Protein AF-0000000066260409 (afdb_homodimer)

Organism: Mycoplasmopsis pulmonis (strain UAB CTIP) (NCBI:txid272635)

InterPro domains:
  IPR008255 Pyridine nucleotide-disulphide oxidoreductase, class-II, active site [PS00573] (138-158)
  IPR023753 FAD/NAD(P)-binding domain [PF07992] (7-294)
  IPR036188 FAD/NAD(P)-binding domain superfamily [G3DSA:3.50.50.60] (8-298)
  IPR036188 FAD/NAD(P)-binding domain superfamily [G3DSA:3.50.50.60] (120-240)
  IPR036188 FAD/NAD(P)-binding domain superfamily [SSF51905] (2-305)
  IPR050097 Ferredoxin--NADP reductase type 2 [PTHR48105] (4-296)

Structure (mmCIF, N/CA/C/O backbone):
data_AF-0000000066260409-model_v1
#
loop_
_entity.id
_entity.type
_entity.pdbx_description
1 polymer 'Thioredoxin reductase'
#
loop_
_atom_site.group_PDB
_atom_site.id
_atom_site.type_symbol
_atom_site.label_atom_id
_atom_site.label_alt_id
_atom_site.label_comp_id
_atom_site.label_asym_id
_atom_site.label_entity_id
_atom_site.label_seq_id
_atom_site.pdbx_PDB_ins_code
_atom_site.Cartn_x
_atom_site.Cartn_y
_atom_site.Cartn_z
_atom_site.occupancy
_atom_site.B_iso_or_equiv
_atom_site.auth_seq_id
_atom_site.auth_comp_id
_atom_site.auth_asym_id
_atom_site.auth_atom_id
_atom_site.pdbx_PDB_model_num
ATOM 1 N N . MET A 1 1 ? -41.344 -2.498 13.328 1 28.17 1 MET A N 1
ATOM 2 C CA . MET A 1 1 ? -40.156 -2.219 14.133 1 28.17 1 MET A CA 1
ATOM 3 C C . MET A 1 1 ? -38.906 -2.264 13.273 1 28.17 1 MET A C 1
ATOM 5 O O . MET A 1 1 ? -38.625 -3.283 12.648 1 28.17 1 MET A O 1
ATOM 9 N N . SER A 1 2 ? -38.5 -1.312 12.578 1 40.25 2 SER A N 1
ATOM 10 C CA . SER A 1 2 ? -37.5 -1.262 11.492 1 40.25 2 SER A CA 1
ATOM 11 C C . SER A 1 2 ? -36.25 -2.049 11.852 1 40.25 2 SER A C 1
ATOM 13 O O . SER A 1 2 ? -35.625 -1.799 12.883 1 40.25 2 SER A O 1
ATOM 15 N N . GLN A 1 3 ? -36.156 -3.252 11.758 1 50.66 3 GLN A N 1
ATOM 16 C CA . GLN A 1 3 ? -35.188 -4.27 12.148 1 50.66 3 GLN A CA 1
ATOM 17 C C . GLN A 1 3 ? -33.75 -3.777 11.945 1 50.66 3 GLN A C 1
ATOM 19 O O . GLN A 1 3 ? -33.375 -3.35 10.844 1 50.66 3 GLN A O 1
ATOM 24 N N . ASN A 1 4 ? -33 -3.285 13.039 1 70 4 ASN A N 1
ATOM 25 C CA . ASN A 1 4 ? -31.703 -2.621 13.055 1 70 4 ASN A CA 1
ATOM 26 C C . ASN A 1 4 ? -30.625 -3.486 12.414 1 70 4 ASN A C 1
ATOM 28 O O . ASN A 1 4 ? -30.344 -4.594 12.875 1 70 4 ASN A O 1
ATOM 32 N N . LYS A 1 5 ? -30.219 -3.303 11.18 1 90.44 5 LYS A N 1
ATOM 33 C CA . LYS A 1 5 ? -29.203 -4.008 10.398 1 90.44 5 LYS A CA 1
ATOM 34 C C . LYS A 1 5 ? -27.891 -4.098 11.156 1 90.44 5 LYS A C 1
ATOM 36 O O . LYS A 1 5 ? -27.438 -3.113 11.742 1 90.44 5 LYS A O 1
ATOM 41 N N . ILE A 1 6 ? -27.5 -5.379 11.391 1 97.44 6 ILE A N 1
ATOM 42 C CA . ILE A 1 6 ? -26.172 -5.602 11.945 1 97.44 6 ILE A CA 1
ATOM 43 C C . ILE A 1 6 ? -25.188 -5.859 10.82 1 97.44 6 ILE A C 1
ATOM 45 O O . ILE A 1 6 ? -25.297 -6.852 10.094 1 97.44 6 ILE A O 1
ATOM 49 N N . TYR A 1 7 ? -24.266 -5.004 10.648 1 98.5 7 TYR A N 1
ATOM 50 C CA . TYR A 1 7 ? -23.234 -5.16 9.625 1 98.5 7 TYR A CA 1
ATOM 51 C C . TYR A 1 7 ? -22.203 -6.207 10.047 1 98.5 7 TYR A C 1
ATOM 53 O O . TYR A 1 7 ? -22.047 -6.496 11.234 1 98.5 7 TYR A O 1
ATOM 61 N N . ASP A 1 8 ? -21.562 -6.793 9.031 1 98.44 8 ASP A N 1
ATOM 62 C CA . ASP A 1 8 ? -20.406 -7.617 9.359 1 98.44 8 ASP A CA 1
ATOM 63 C C . ASP A 1 8 ? -19.25 -6.758 9.883 1 98.44 8 ASP A C 1
ATOM 65 O O . ASP A 1 8 ? -18.609 -7.109 10.867 1 98.44 8 ASP A O 1
ATOM 69 N N . VAL A 1 9 ? -19.016 -5.605 9.219 1 98.81 9 VAL A N 1
ATOM 70 C CA . VAL A 1 9 ? -17.906 -4.734 9.562 1 98.81 9 VAL A CA 1
ATOM 71 C C . VAL A 1 9 ? -18.344 -3.273 9.492 1 98.81 9 VAL A C 1
ATOM 73 O O . VAL A 1 9 ? -19 -2.859 8.539 1 98.81 9 VAL A O 1
ATOM 76 N N . ALA A 1 10 ? -18.047 -2.51 10.469 1 98.94 10 ALA A N 1
ATOM 77 C CA . ALA A 1 10 ? -18.156 -1.053 10.445 1 98.94 10 ALA A CA 1
ATOM 78 C C . ALA A 1 10 ? -16.797 -0.394 10.562 1 98.94 10 ALA A C 1
ATOM 80 O O . ALA A 1 10 ? -16 -0.741 11.445 1 98.94 10 ALA A O 1
ATOM 81 N N . ILE A 1 11 ? -16.516 0.515 9.695 1 98.94 11 ILE A N 1
ATOM 82 C CA . ILE A 1 11 ? -15.227 1.212 9.664 1 98.94 11 ILE A CA 1
ATOM 83 C C . ILE A 1 11 ? -15.422 2.674 10.055 1 98.94 11 ILE A C 1
ATOM 85 O O . ILE A 1 11 ? -16.297 3.359 9.508 1 98.94 11 ILE A O 1
ATOM 89 N N . ILE A 1 12 ? -14.656 3.166 11.016 1 98.94 12 ILE A N 1
ATOM 90 C CA . ILE A 1 12 ? -14.711 4.566 11.422 1 98.94 12 ILE A CA 1
ATOM 91 C C . ILE A 1 12 ? -13.617 5.355 10.703 1 98.94 12 ILE A C 1
ATOM 93 O O . ILE A 1 12 ? -12.445 5.281 11.078 1 98.94 12 ILE A O 1
ATOM 97 N N . GLY A 1 13 ? -14.008 6.145 9.719 1 98.62 13 GLY A N 1
ATOM 98 C CA . GLY A 1 13 ? -13.086 6.891 8.875 1 98.62 13 GLY A CA 1
ATOM 99 C C . GLY A 1 13 ? -13.242 6.582 7.398 1 98.62 13 GLY A C 1
ATOM 100 O O . GLY A 1 13 ? -13.797 5.543 7.031 1 98.62 13 GLY A O 1
ATOM 101 N N . ALA A 1 14 ? -12.727 7.469 6.582 1 98.56 14 ALA A N 1
ATOM 102 C CA . ALA A 1 14 ? -12.758 7.297 5.133 1 98.56 14 ALA A CA 1
ATOM 103 C C . ALA A 1 14 ? -11.445 7.75 4.496 1 98.56 14 ALA A C 1
ATOM 105 O O . ALA A 1 14 ? -11.445 8.328 3.408 1 98.56 14 ALA A O 1
ATOM 106 N N . GLY A 1 15 ? -10.344 7.605 5.227 1 98.56 15 GLY A N 1
ATOM 107 C CA . GLY A 1 15 ? -9.023 7.828 4.668 1 98.56 15 GLY A CA 1
ATOM 108 C C . GLY A 1 15 ? -8.516 6.648 3.857 1 98.56 15 GLY A C 1
ATOM 109 O O . GLY A 1 15 ? -9.258 5.703 3.594 1 98.56 15 GLY A O 1
ATOM 110 N N . PRO A 1 16 ? -7.266 6.672 3.445 1 98.69 16 PRO A N 1
ATOM 111 C CA . PRO A 1 16 ? -6.711 5.621 2.59 1 98.69 16 PRO A CA 1
ATOM 112 C C . PRO A 1 16 ? -6.836 4.23 3.209 1 98.69 16 PRO A C 1
ATOM 114 O O . PRO A 1 16 ? -7.234 3.281 2.529 1 98.69 16 PRO A O 1
ATOM 117 N N . GLY A 1 17 ? -6.469 4.07 4.469 1 98.81 17 GLY A N 1
ATOM 118 C CA . GLY A 1 17 ? -6.594 2.785 5.137 1 98.81 17 GLY A CA 1
ATOM 119 C C . GLY A 1 17 ? -8.023 2.281 5.199 1 98.81 17 GLY A C 1
ATOM 120 O O . GLY A 1 17 ? -8.289 1.119 4.883 1 98.81 17 GLY A O 1
ATOM 121 N N . ALA A 1 18 ? -8.961 3.158 5.531 1 98.88 18 ALA A N 1
ATOM 122 C CA . ALA A 1 18 ? -10.375 2.824 5.66 1 98.88 18 ALA A CA 1
ATOM 123 C C . ALA A 1 18 ? -10.961 2.373 4.324 1 98.88 18 ALA A C 1
ATOM 125 O O . ALA A 1 18 ? -11.625 1.338 4.25 1 98.88 18 ALA A O 1
ATOM 126 N N . LEU A 1 19 ? -10.703 3.17 3.34 1 98.88 19 LEU A N 1
ATOM 127 C CA . LEU A 1 19 ? -11.273 2.883 2.027 1 98.88 19 LEU A CA 1
ATOM 128 C C . LEU A 1 19 ? -10.703 1.59 1.457 1 98.88 19 LEU A C 1
ATOM 130 O O . LEU A 1 19 ? -11.406 0.841 0.775 1 98.88 19 LEU A O 1
ATOM 134 N N . THR A 1 20 ? -9.438 1.302 1.775 1 98.81 20 THR A N 1
ATOM 135 C CA . THR A 1 20 ? -8.828 0.039 1.364 1 98.81 20 THR A CA 1
ATOM 136 C C . THR A 1 20 ? -9.469 -1.133 2.105 1 98.81 20 THR A C 1
ATOM 138 O O . THR A 1 20 ? -9.789 -2.158 1.499 1 98.81 20 THR A O 1
ATOM 141 N N . ALA A 1 21 ? -9.656 -0.951 3.42 1 98.81 21 ALA A N 1
ATOM 142 C CA . ALA A 1 21 ? -10.336 -1.994 4.176 1 98.81 21 ALA A CA 1
ATOM 143 C C . ALA A 1 21 ? -11.734 -2.254 3.611 1 98.81 21 ALA A C 1
ATOM 145 O O . ALA A 1 21 ? -12.164 -3.404 3.508 1 98.81 21 ALA A O 1
ATOM 146 N N . ALA A 1 22 ? -12.43 -1.189 3.197 1 98.75 22 ALA A N 1
ATOM 147 C CA . ALA A 1 22 ? -13.766 -1.307 2.613 1 98.75 22 ALA A CA 1
ATOM 148 C C . ALA A 1 22 ? -13.727 -2.104 1.313 1 98.75 22 ALA A C 1
ATOM 150 O O . ALA A 1 22 ? -14.602 -2.936 1.062 1 98.75 22 ALA A O 1
ATOM 151 N N . ILE A 1 23 ? -12.719 -1.857 0.521 1 97.44 23 ILE A N 1
ATOM 152 C CA . ILE A 1 23 ? -12.547 -2.592 -0.728 1 97.44 23 ILE A CA 1
ATOM 153 C C . ILE A 1 23 ? -12.383 -4.082 -0.432 1 97.44 23 ILE A C 1
ATOM 155 O O . ILE A 1 23 ? -13.109 -4.91 -0.988 1 97.44 23 ILE A O 1
ATOM 159 N N . TYR A 1 24 ? -11.508 -4.445 0.509 1 96.44 24 TYR A N 1
ATOM 160 C CA . TYR A 1 24 ? -11.18 -5.84 0.764 1 96.44 24 TYR A CA 1
ATOM 161 C C . TYR A 1 24 ? -12.336 -6.566 1.437 1 96.44 24 TYR A C 1
ATOM 163 O O . TYR A 1 24 ? -12.656 -7.703 1.08 1 96.44 24 TYR A O 1
ATOM 171 N N . THR A 1 25 ? -13.008 -5.938 2.391 1 97 25 THR A N 1
ATOM 172 C CA . THR A 1 25 ? -14.117 -6.582 3.084 1 97 25 THR A CA 1
ATOM 173 C C . THR A 1 25 ? -15.305 -6.781 2.141 1 97 25 THR A C 1
ATOM 175 O O . THR A 1 25 ? -15.93 -7.844 2.139 1 97 25 THR A O 1
ATOM 178 N N . SER A 1 26 ? -15.594 -5.777 1.316 1 95.12 26 SER A N 1
ATOM 179 C CA . SER A 1 26 ? -16.719 -5.895 0.402 1 95.12 26 SER A CA 1
ATOM 180 C C . SER A 1 26 ? -16.453 -6.922 -0.69 1 95.12 26 SER A C 1
ATOM 182 O O . SER A 1 26 ? -17.328 -7.715 -1.043 1 95.12 26 SER A O 1
ATOM 184 N N . ARG A 1 27 ? -15.219 -6.957 -1.18 1 90.25 27 ARG A N 1
ATOM 185 C CA . ARG A 1 27 ? -14.836 -7.98 -2.146 1 90.25 27 ARG A CA 1
ATOM 186 C C . ARG A 1 27 ? -14.953 -9.375 -1.541 1 90.25 27 ARG A C 1
ATOM 188 O O . ARG A 1 27 ? -15.188 -10.352 -2.256 1 90.25 27 ARG A O 1
ATOM 195 N N . GLY A 1 28 ? -14.773 -9.438 -0.205 1 90.38 28 GLY A N 1
ATOM 196 C CA . GLY A 1 28 ? -14.898 -10.68 0.529 1 90.38 28 GLY A CA 1
ATOM 197 C C . GLY A 1 28 ? -16.328 -11.016 0.894 1 90.38 28 GLY A C 1
ATOM 198 O O . GLY A 1 28 ? -16.578 -11.898 1.716 1 90.38 28 GLY A O 1
ATOM 199 N N . ASN A 1 29 ? -17.312 -10.195 0.456 1 90.62 29 ASN A N 1
ATOM 200 C CA . ASN A 1 29 ? -18.75 -10.406 0.602 1 90.62 29 ASN A CA 1
ATOM 201 C C . ASN A 1 29 ? -19.219 -10.109 2.023 1 90.62 29 ASN A C 1
ATOM 203 O O . ASN A 1 29 ? -20.156 -10.727 2.514 1 90.62 29 ASN A O 1
ATOM 207 N N . LEU A 1 30 ? -18.516 -9.305 2.666 1 95.19 30 LEU A N 1
ATOM 208 C CA . LEU A 1 30 ? -18.953 -8.844 3.979 1 95.19 30 LEU A CA 1
ATOM 209 C C . LEU A 1 30 ? -19.797 -7.582 3.855 1 95.19 30 LEU A C 1
ATOM 211 O O . LEU A 1 30 ? -19.484 -6.695 3.062 1 95.19 30 LEU A O 1
ATOM 215 N N . ASP A 1 31 ? -20.891 -7.574 4.512 1 97.38 31 ASP A N 1
ATOM 216 C CA . ASP A 1 31 ? -21.672 -6.344 4.625 1 97.38 31 ASP A CA 1
ATOM 217 C C . ASP A 1 31 ? -20.906 -5.273 5.391 1 97.38 31 ASP A C 1
ATOM 219 O O . ASP A 1 31 ? -20.781 -5.336 6.613 1 97.38 31 ASP A O 1
ATOM 223 N N . THR A 1 32 ? -20.422 -4.258 4.652 1 98.56 32 THR A N 1
ATOM 224 C CA . THR A 1 32 ? -19.484 -3.295 5.219 1 98.56 32 THR A CA 1
ATOM 225 C C . THR A 1 32 ? -20.047 -1.878 5.125 1 98.56 32 THR A C 1
ATOM 227 O O . THR A 1 32 ? -20.578 -1.486 4.09 1 98.56 32 THR A O 1
ATOM 230 N N . VAL A 1 33 ? -19.938 -1.116 6.207 1 98.81 33 VAL A N 1
ATOM 231 C CA . VAL A 1 33 ? -20.25 0.308 6.223 1 98.81 33 VAL A CA 1
ATOM 232 C C . VAL A 1 33 ? -19.047 1.104 6.711 1 98.81 33 VAL A C 1
ATOM 234 O O . VAL A 1 33 ? -18.344 0.677 7.633 1 98.81 33 VAL A O 1
ATOM 237 N N . PHE A 1 34 ? -18.719 2.18 6.09 1 98.75 34 PHE A N 1
ATOM 238 C CA . PHE A 1 34 ? -17.703 3.092 6.602 1 98.75 34 PHE A CA 1
ATOM 239 C C . PHE A 1 34 ? -18.297 4.477 6.848 1 98.75 34 PHE A C 1
ATOM 241 O O . PHE A 1 34 ? -19.172 4.926 6.105 1 98.75 34 PHE A O 1
ATOM 248 N N . ILE A 1 35 ? -17.844 5.105 7.938 1 98.69 35 ILE A N 1
ATOM 249 C CA . ILE A 1 35 ? -18.469 6.309 8.477 1 98.69 35 ILE A CA 1
ATOM 250 C C . ILE A 1 35 ? -17.438 7.43 8.578 1 98.69 35 ILE A C 1
ATOM 252 O O . ILE A 1 35 ? -16.359 7.23 9.117 1 98.69 35 ILE A O 1
ATOM 256 N N . ASP A 1 36 ? -17.719 8.516 8.031 1 97.81 36 ASP A N 1
ATOM 257 C CA . ASP A 1 36 ? -16.875 9.703 8.164 1 97.81 36 ASP A CA 1
ATOM 258 C C . ASP A 1 36 ? -17.719 10.977 8.211 1 97.81 36 ASP A C 1
ATOM 260 O O . ASP A 1 36 ? -18.859 10.984 7.762 1 97.81 36 ASP A O 1
ATOM 264 N N . ASN A 1 37 ? -17.156 11.961 8.828 1 95.81 37 ASN A N 1
ATOM 265 C CA . ASN A 1 37 ? -17.922 13.203 8.969 1 95.81 37 ASN A CA 1
ATOM 266 C C . ASN A 1 37 ? -17.328 14.32 8.117 1 95.81 37 ASN A C 1
ATOM 268 O O . ASN A 1 37 ? -17.594 15.5 8.352 1 95.81 37 ASN A O 1
ATOM 272 N N . ALA A 1 38 ? -16.422 13.992 7.223 1 92.75 38 ALA A N 1
ATOM 273 C CA . ALA A 1 38 ? -15.82 14.914 6.254 1 92.75 38 ALA A CA 1
ATOM 274 C C . ALA A 1 38 ? -15.797 14.297 4.855 1 92.75 38 ALA A C 1
ATOM 276 O O . ALA A 1 38 ? -16.328 13.203 4.645 1 92.75 38 ALA A O 1
ATOM 277 N N . ALA A 1 39 ? -15.352 15.086 3.893 1 89.5 39 ALA A N 1
ATOM 278 C CA . ALA A 1 39 ? -15.18 14.523 2.553 1 89.5 39 ALA A CA 1
ATOM 279 C C . ALA A 1 39 ? -14.289 13.289 2.582 1 89.5 39 ALA A C 1
ATOM 281 O O . ALA A 1 39 ? -13.273 13.266 3.289 1 89.5 39 ALA A O 1
ATOM 282 N N . PRO A 1 40 ? -14.688 12.297 1.782 1 93.75 40 PRO A N 1
ATOM 283 C CA . PRO A 1 40 ? -13.891 11.07 1.795 1 93.75 40 PRO A CA 1
ATOM 284 C C . PRO A 1 40 ? -12.492 11.273 1.225 1 93.75 40 PRO A C 1
ATOM 286 O O . PRO A 1 40 ? -12.305 12.07 0.305 1 93.75 40 PRO A O 1
ATOM 289 N N . GLY A 1 41 ? -11.586 10.539 1.762 1 95.94 41 GLY A N 1
ATOM 290 C CA . GLY A 1 41 ? -10.203 10.609 1.32 1 95.94 41 GLY A CA 1
ATOM 291 C C . GLY A 1 41 ? -9.227 10.828 2.459 1 95.94 41 GLY A C 1
ATOM 292 O O . GLY A 1 41 ? -8.023 10.625 2.297 1 95.94 41 GLY A O 1
ATOM 293 N N . GLY A 1 42 ? -9.789 11.195 3.602 1 95.69 42 GLY A N 1
ATOM 294 C CA . GLY A 1 42 ? -8.914 11.492 4.723 1 95.69 42 GLY A CA 1
ATOM 295 C C . GLY A 1 42 ? -7.922 12.602 4.426 1 95.69 42 GLY A C 1
ATOM 296 O O . GLY A 1 42 ? -8.289 13.633 3.857 1 95.69 42 GLY A O 1
ATOM 297 N N . LYS A 1 43 ? -6.695 12.453 4.762 1 94.5 43 LYS A N 1
ATOM 298 C CA . LYS A 1 43 ? -5.688 13.5 4.625 1 94.5 43 LYS A CA 1
ATOM 299 C C . LYS A 1 43 ? -5.27 13.664 3.166 1 94.5 43 LYS A C 1
ATOM 301 O O . LYS A 1 43 ? -4.609 14.648 2.814 1 94.5 43 LYS A O 1
ATOM 306 N N . LEU A 1 44 ? -5.676 12.742 2.268 1 96.06 44 LEU A N 1
ATOM 307 C CA . LEU A 1 44 ? -5.34 12.875 0.854 1 96.06 44 LEU A CA 1
ATOM 308 C C . LEU A 1 44 ? -5.812 14.219 0.311 1 96.06 44 LEU A C 1
ATOM 310 O O . LEU A 1 44 ? -5.102 14.867 -0.466 1 96.06 44 LEU A O 1
ATOM 314 N N . ILE A 1 45 ? -6.996 14.672 0.739 1 93.94 45 ILE A N 1
ATOM 315 C CA . ILE A 1 45 ? -7.656 15.805 0.101 1 93.94 45 ILE A CA 1
ATOM 316 C C . ILE A 1 45 ? -6.906 17.094 0.431 1 93.94 45 ILE A C 1
ATOM 318 O O . ILE A 1 45 ? -7.129 18.125 -0.203 1 93.94 45 ILE A O 1
ATOM 322 N N . TYR A 1 46 ? -5.953 17.016 1.41 1 92.56 46 TYR A N 1
ATOM 323 C CA . TYR A 1 46 ? -5.23 18.219 1.84 1 92.56 46 TYR A CA 1
ATOM 324 C C . TYR A 1 46 ? -3.898 18.344 1.109 1 92.56 46 TYR A C 1
ATOM 326 O O . TYR A 1 46 ? -3.191 19.344 1.26 1 92.56 46 TYR A O 1
ATOM 334 N N . ALA A 1 47 ? -3.562 17.344 0.308 1 93.56 47 ALA A N 1
ATOM 335 C CA . ALA A 1 47 ? -2.291 17.359 -0.411 1 93.56 47 ALA A CA 1
ATOM 336 C C . ALA A 1 47 ? -2.457 17.953 -1.806 1 93.56 47 ALA A C 1
ATOM 338 O O . ALA A 1 47 ? -3.254 17.453 -2.607 1 93.56 47 ALA A O 1
ATOM 339 N N . SER A 1 48 ? -1.705 18.969 -2.064 1 93 48 SER A N 1
ATOM 340 C CA . SER A 1 48 ? -1.748 19.594 -3.387 1 93 48 SER A CA 1
ATOM 341 C C . SER A 1 48 ? -1.2 18.641 -4.453 1 93 48 SER A C 1
ATOM 343 O O . SER A 1 48 ? -1.611 18.703 -5.613 1 93 48 SER A O 1
ATOM 345 N N . LYS A 1 49 ? -0.277 17.828 -4.055 1 93.31 49 LYS A N 1
ATOM 346 C CA . LYS A 1 49 ? 0.316 16.844 -4.953 1 93.31 49 LYS A CA 1
ATOM 347 C C . LYS A 1 49 ? 0.825 15.625 -4.18 1 93.31 49 LYS A C 1
ATOM 349 O O . LYS A 1 49 ? 1.306 15.758 -3.051 1 93.31 49 LYS A O 1
ATOM 354 N N . ILE A 1 50 ? 0.671 14.484 -4.777 1 94.25 50 ILE A N 1
ATOM 355 C CA . ILE A 1 50 ? 1.167 13.219 -4.258 1 94.25 50 ILE A CA 1
ATOM 356 C C . ILE A 1 50 ? 2.098 12.57 -5.281 1 94.25 50 ILE A C 1
ATOM 358 O O . ILE A 1 50 ? 1.722 12.383 -6.441 1 94.25 50 ILE A O 1
ATOM 362 N N . GLU A 1 51 ? 3.303 12.227 -4.844 1 94.38 51 GLU A N 1
ATOM 363 C CA . GLU A 1 51 ? 4.293 11.68 -5.766 1 94.38 51 GLU A CA 1
ATOM 364 C C . GLU A 1 51 ? 4.777 10.312 -5.305 1 94.38 51 GLU A C 1
ATOM 366 O O . GLU A 1 51 ? 5.691 9.734 -5.902 1 94.38 51 GLU A O 1
ATOM 371 N N . ASN A 1 52 ? 4.129 9.797 -4.223 1 94.56 52 ASN A N 1
ATOM 372 C CA . ASN A 1 52 ? 4.641 8.562 -3.643 1 94.56 52 ASN A CA 1
ATOM 373 C C . ASN A 1 52 ? 3.574 7.473 -3.615 1 94.56 52 ASN A C 1
ATOM 375 O O . ASN A 1 52 ? 3.602 6.598 -2.748 1 94.56 52 ASN A O 1
ATOM 379 N N . TRP A 1 53 ? 2.592 7.551 -4.496 1 98 53 TRP A N 1
ATOM 380 C CA . TRP A 1 53 ? 1.667 6.457 -4.766 1 98 53 TRP A CA 1
ATOM 381 C C . TRP A 1 53 ? 2.049 5.723 -6.047 1 98 53 TRP A C 1
ATOM 383 O O . TRP A 1 53 ? 1.804 6.223 -7.152 1 98 53 TRP A O 1
ATOM 393 N N . PRO A 1 54 ? 2.633 4.527 -5.871 1 98.12 54 PRO A N 1
ATOM 394 C CA . PRO A 1 54 ? 3.211 3.859 -7.039 1 98.12 54 PRO A CA 1
ATOM 395 C C . PRO A 1 54 ? 2.223 3.734 -8.195 1 98.12 54 PRO A C 1
ATOM 397 O O . PRO A 1 54 ? 1.081 3.311 -7.996 1 98.12 54 PRO A O 1
ATOM 400 N N . GLY A 1 55 ? 2.686 4.086 -9.352 1 97.88 55 GLY A N 1
ATOM 401 C CA . GLY A 1 55 ? 1.866 4.062 -10.555 1 97.88 55 GLY A CA 1
ATOM 402 C C . GLY A 1 55 ? 1.334 5.43 -10.938 1 97.88 55 GLY A C 1
ATOM 403 O O . GLY A 1 55 ? 0.91 5.637 -12.078 1 97.88 55 GLY A O 1
ATOM 404 N N . ASP A 1 56 ? 1.243 6.344 -10.016 1 97.5 56 ASP A N 1
ATOM 405 C CA . ASP A 1 56 ? 0.942 7.75 -10.25 1 97.5 56 ASP A CA 1
ATOM 406 C C . ASP A 1 56 ? 2.162 8.625 -9.969 1 97.5 56 ASP A C 1
ATOM 408 O O . ASP A 1 56 ? 2.391 9.031 -8.828 1 97.5 56 ASP A O 1
ATOM 412 N N . THR A 1 57 ? 2.918 9.016 -11.008 1 96.12 57 THR A N 1
ATOM 413 C CA . THR A 1 57 ? 4.129 9.797 -10.805 1 96.12 57 THR A CA 1
ATOM 414 C C . THR A 1 57 ? 3.816 11.094 -10.062 1 96.12 57 THR A C 1
ATOM 416 O O . THR A 1 57 ? 4.578 11.516 -9.188 1 96.12 57 THR A O 1
ATOM 419 N N . ILE A 1 58 ? 2.752 11.703 -10.438 1 94.88 58 ILE A N 1
ATOM 420 C CA . ILE A 1 58 ? 2.193 12.867 -9.75 1 94.88 58 ILE A CA 1
ATOM 421 C C . ILE A 1 58 ? 0.668 12.82 -9.828 1 94.88 58 ILE A C 1
ATOM 423 O O . ILE A 1 58 ? 0.1 12.523 -10.875 1 94.88 58 ILE A O 1
ATOM 427 N N . VAL A 1 59 ? 0.001 13.016 -8.742 1 96.56 59 VAL A N 1
ATOM 428 C CA . VAL A 1 59 ? -1.457 13.055 -8.727 1 96.56 59 VAL A CA 1
ATOM 429 C C . VAL A 1 59 ? -1.938 14.031 -7.656 1 96.56 59 VAL A C 1
ATOM 431 O O . VAL A 1 59 ? -1.336 14.133 -6.582 1 96.56 59 VAL A O 1
ATOM 434 N N . LYS A 1 60 ? -3.006 14.789 -7.902 1 96.19 60 LYS A N 1
ATOM 435 C CA . LYS A 1 60 ? -3.625 15.641 -6.887 1 96.19 60 LYS A CA 1
ATOM 436 C C . LYS A 1 60 ? -4.281 14.797 -5.793 1 96.19 60 LYS A C 1
ATOM 438 O O . LYS A 1 60 ? -4.934 13.789 -6.082 1 96.19 60 LYS A O 1
ATOM 443 N N . GLY A 1 61 ? -4.148 15.211 -4.609 1 97 61 GLY A N 1
ATOM 444 C CA . GLY A 1 61 ? -4.715 14.477 -3.486 1 97 61 GLY A CA 1
ATOM 445 C C . GLY A 1 61 ? -6.207 14.25 -3.615 1 97 61 GLY A C 1
ATOM 446 O O . GLY A 1 61 ? -6.699 13.141 -3.359 1 97 61 GLY A O 1
ATOM 447 N N . THR A 1 62 ? -6.934 15.219 -4.07 1 96.19 62 THR A N 1
ATOM 448 C CA . THR A 1 62 ? -8.383 15.133 -4.234 1 96.19 62 THR A CA 1
ATOM 449 C C . THR A 1 62 ? -8.742 14.094 -5.293 1 96.19 62 THR A C 1
ATOM 451 O O . THR A 1 62 ? -9.703 13.336 -5.129 1 96.19 62 THR A O 1
ATOM 454 N N . ASP A 1 63 ? -7.965 14.078 -6.375 1 97.69 63 ASP A N 1
ATOM 455 C CA . ASP A 1 63 ? -8.211 13.109 -7.438 1 97.69 63 ASP A CA 1
ATOM 456 C C . ASP A 1 63 ? -8.023 11.68 -6.938 1 97.69 63 ASP A C 1
ATOM 458 O O . ASP A 1 63 ? -8.852 10.812 -7.207 1 97.69 63 ASP A O 1
ATOM 462 N N . LEU A 1 64 ? -6.969 11.461 -6.23 1 98.25 64 LEU A N 1
ATOM 463 C CA . LEU A 1 64 ? -6.707 10.141 -5.68 1 98.25 64 LEU A CA 1
ATOM 464 C C . LEU A 1 64 ? -7.785 9.742 -4.676 1 98.25 64 LEU A C 1
ATOM 466 O O . LEU A 1 64 ? -8.234 8.594 -4.66 1 98.25 64 LEU A O 1
ATOM 470 N N . ALA A 1 65 ? -8.219 10.703 -3.881 1 98.06 65 ALA A N 1
ATOM 471 C CA . ALA A 1 65 ? -9.266 10.461 -2.895 1 98.06 65 ALA A CA 1
ATOM 472 C C . ALA A 1 65 ? -10.562 10 -3.568 1 98.06 65 ALA A C 1
ATOM 474 O O . ALA A 1 65 ? -11.203 9.055 -3.109 1 98.06 65 ALA A O 1
ATOM 475 N N . ILE A 1 66 ? -10.914 10.641 -4.637 1 98.12 66 ILE A N 1
ATOM 476 C CA . ILE A 1 66 ? -12.125 10.305 -5.367 1 98.12 66 ILE A CA 1
ATOM 477 C C . ILE A 1 66 ? -12.023 8.891 -5.93 1 98.12 66 ILE A C 1
ATOM 479 O O . ILE A 1 66 ? -12.961 8.102 -5.816 1 98.12 66 ILE A O 1
ATOM 483 N N . ARG A 1 67 ? -10.891 8.547 -6.48 1 98.5 67 ARG A N 1
ATOM 484 C CA . ARG A 1 67 ? -10.68 7.211 -7.031 1 98.5 67 ARG A CA 1
ATOM 485 C C . ARG A 1 67 ? -10.797 6.145 -5.945 1 98.5 67 ARG A C 1
ATOM 487 O O . ARG A 1 67 ? -11.406 5.098 -6.16 1 98.5 67 ARG A O 1
ATOM 494 N N . PHE A 1 68 ? -10.203 6.426 -4.734 1 98.62 68 PHE A N 1
ATOM 495 C CA . PHE A 1 68 ? -10.297 5.5 -3.611 1 98.62 68 PHE A CA 1
ATOM 496 C C . PHE A 1 68 ? -11.75 5.297 -3.203 1 98.62 68 PHE A C 1
ATOM 498 O O . PHE A 1 68 ? -12.195 4.164 -3.01 1 98.62 68 PHE A O 1
ATOM 505 N N . PHE A 1 69 ? -12.453 6.43 -3.111 1 98.44 69 PHE A N 1
ATOM 506 C CA . PHE A 1 69 ? -13.836 6.418 -2.641 1 98.44 69 PHE A CA 1
ATOM 507 C C . PHE A 1 69 ? -14.727 5.625 -3.59 1 98.44 69 PHE A C 1
ATOM 509 O O . PHE A 1 69 ? -15.492 4.766 -3.154 1 98.44 69 PHE A O 1
ATOM 516 N N . GLU A 1 70 ? -14.586 5.875 -4.852 1 98.38 70 GLU A N 1
ATOM 517 C CA . GLU A 1 70 ? -15.367 5.16 -5.859 1 98.38 70 GLU A CA 1
ATOM 518 C C . GLU A 1 70 ? -15.047 3.668 -5.844 1 98.38 70 GLU A C 1
ATOM 520 O O . GLU A 1 70 ? -15.953 2.836 -5.965 1 98.38 70 GLU A O 1
ATOM 525 N N . HIS A 1 71 ? -13.836 3.355 -5.652 1 98.25 71 HIS A N 1
ATOM 526 C CA . HIS A 1 71 ? -13.398 1.964 -5.605 1 98.25 71 HIS A CA 1
ATOM 527 C C . HIS A 1 71 ? -14.016 1.235 -4.414 1 98.25 71 HIS A C 1
ATOM 529 O O . HIS A 1 71 ? -14.477 0.098 -4.547 1 98.25 71 HIS A O 1
ATOM 535 N N . ALA A 1 72 ? -14.016 1.862 -3.275 1 97.75 72 ALA A N 1
ATOM 536 C CA . ALA A 1 72 ? -14.586 1.275 -2.062 1 97.75 72 ALA A CA 1
ATOM 537 C C . ALA A 1 72 ? -16.062 0.943 -2.254 1 97.75 72 ALA A C 1
ATOM 539 O O . ALA A 1 72 ? -16.547 -0.069 -1.743 1 97.75 72 ALA A O 1
ATOM 540 N N . GLN A 1 73 ? -16.719 1.723 -3.049 1 97.56 73 GLN A N 1
ATOM 541 C CA . GLN A 1 73 ? -18.156 1.545 -3.238 1 97.56 73 GLN A CA 1
ATOM 542 C C . GLN A 1 73 ? -18.438 0.566 -4.371 1 97.56 73 GLN A C 1
ATOM 544 O O . GLN A 1 73 ? -19.531 -0.006 -4.445 1 97.56 73 GLN A O 1
ATOM 549 N N . ALA A 1 74 ? -17.516 0.41 -5.203 1 95.12 74 ALA A N 1
ATOM 550 C CA . ALA A 1 74 ? -17.703 -0.378 -6.418 1 95.12 74 ALA A CA 1
ATOM 551 C C . ALA A 1 74 ? -18.109 -1.81 -6.086 1 95.12 74 ALA A C 1
ATOM 553 O O . ALA A 1 74 ? -18.828 -2.449 -6.852 1 95.12 74 ALA A O 1
ATOM 554 N N . PHE A 1 75 ? -17.75 -2.326 -4.852 1 89 75 PHE A N 1
ATOM 555 C CA . PHE A 1 75 ? -18.031 -3.721 -4.531 1 89 75 PHE A CA 1
ATOM 556 C C . PHE A 1 75 ? -19.094 -3.826 -3.449 1 89 75 PHE A C 1
ATOM 558 O O . PHE A 1 75 ? -19.328 -4.906 -2.906 1 89 75 PHE A O 1
ATOM 565 N N . GLY A 1 76 ? -19.641 -2.648 -3.041 1 94.06 76 GLY A N 1
ATOM 566 C CA . GLY A 1 76 ? -20.844 -2.732 -2.244 1 94.06 76 GLY A CA 1
ATOM 567 C C . GLY A 1 76 ? -20.703 -2.129 -0.861 1 94.06 76 GLY A C 1
ATOM 568 O O . GLY A 1 76 ? -21.656 -2.104 -0.081 1 94.06 76 GLY A O 1
ATOM 569 N N . ALA A 1 77 ? -19.516 -1.667 -0.509 1 97.81 77 ALA A N 1
ATOM 570 C CA . ALA A 1 77 ? -19.391 -0.995 0.783 1 97.81 77 ALA A CA 1
ATOM 571 C C . ALA A 1 77 ? -20.281 0.242 0.84 1 97.81 77 ALA A C 1
ATOM 573 O O . ALA A 1 77 ? -20.391 0.981 -0.141 1 97.81 77 ALA A O 1
ATOM 574 N N . LYS A 1 78 ? -20.875 0.45 1.938 1 98.25 78 LYS A N 1
ATOM 575 C CA . LYS A 1 78 ? -21.812 1.557 2.105 1 98.25 78 LYS A CA 1
ATOM 576 C C . LYS A 1 78 ? -21.156 2.725 2.836 1 98.25 78 LYS A C 1
ATOM 578 O O . LYS A 1 78 ? -20.422 2.525 3.803 1 98.25 78 LYS A O 1
ATOM 583 N N . TYR A 1 79 ? -21.453 3.881 2.338 1 98.31 79 TYR A N 1
ATOM 584 C CA . TYR A 1 79 ? -20.984 5.098 2.982 1 98.31 79 TYR A CA 1
ATOM 585 C C . TYR A 1 79 ? -22.062 5.707 3.869 1 98.31 79 TYR A C 1
ATOM 587 O O . TYR A 1 79 ? -23.203 5.832 3.457 1 98.31 79 TYR A O 1
ATOM 595 N N . GLU A 1 80 ? -21.672 6.004 5.051 1 97.62 80 GLU A N 1
ATOM 596 C CA . GLU A 1 80 ? -22.531 6.723 5.992 1 97.62 80 GLU A CA 1
ATOM 597 C C . GLU A 1 80 ? -21.859 8.016 6.461 1 97.62 80 GLU A C 1
ATOM 599 O O . GLU A 1 80 ? -20.797 7.984 7.074 1 97.62 80 GLU A O 1
ATOM 604 N N . TYR A 1 81 ? -22.484 9.117 6.148 1 97.62 81 TYR A N 1
ATOM 605 C CA . TYR A 1 81 ? -22 10.391 6.676 1 97.62 81 TYR A CA 1
ATOM 606 C C . TYR A 1 81 ? -22.391 10.562 8.133 1 97.62 81 TYR A C 1
ATOM 608 O O . TYR A 1 81 ? -23.562 10.414 8.492 1 97.62 81 TYR A O 1
ATOM 616 N N . GLY A 1 82 ? -21.391 10.812 8.969 1 97.81 82 GLY A N 1
ATOM 617 C CA . GLY A 1 82 ? -21.656 11.062 10.375 1 97.81 82 GLY A CA 1
ATOM 618 C C . GLY A 1 82 ? -20.406 11.055 11.234 1 97.81 82 GLY A C 1
ATOM 619 O O . GLY A 1 82 ? -19.344 10.57 10.805 1 97.81 82 GLY A O 1
ATOM 620 N N . LYS A 1 83 ? -20.578 11.625 12.406 1 98 83 LYS A N 1
ATOM 621 C CA . LYS A 1 83 ? -19.484 11.656 13.383 1 98 83 LYS A CA 1
ATOM 622 C C . LYS A 1 83 ? -19.703 10.625 14.484 1 98 83 LYS A C 1
ATOM 624 O O . LYS A 1 83 ? -20.688 10.688 15.219 1 98 83 LYS A O 1
ATOM 629 N N . VAL A 1 84 ? -18.812 9.719 14.578 1 98.62 84 VAL A N 1
ATOM 630 C CA . VAL A 1 84 ? -18.891 8.75 15.664 1 98.62 84 VAL A CA 1
ATOM 631 C C . VAL A 1 84 ? -18.453 9.406 16.969 1 98.62 84 VAL A C 1
ATOM 633 O O . VAL A 1 84 ? -17.375 9.992 17.047 1 98.62 84 VAL A O 1
ATOM 636 N N . VAL A 1 85 ? -19.281 9.305 18.031 1 98.5 85 VAL A N 1
ATOM 637 C CA . VAL A 1 85 ? -18.969 9.977 19.297 1 98.5 85 VAL A CA 1
ATOM 638 C C . VAL A 1 85 ? -18.734 8.938 20.391 1 98.5 85 VAL A C 1
ATOM 640 O O . VAL A 1 85 ? -18.203 9.25 21.453 1 98.5 85 VAL A O 1
ATOM 643 N N . ASP A 1 86 ? -19.156 7.684 20.078 1 98.69 86 ASP A N 1
ATOM 644 C CA . ASP A 1 86 ? -18.938 6.633 21.062 1 98.69 86 ASP A CA 1
ATOM 645 C C . ASP A 1 86 ? -18.844 5.262 20.391 1 98.69 86 ASP A C 1
ATOM 647 O O . ASP A 1 86 ? -19.578 4.98 19.438 1 98.69 86 ASP A O 1
ATOM 651 N N . LEU A 1 87 ? -17.922 4.457 20.781 1 98.88 87 LEU A N 1
ATOM 652 C CA . LEU A 1 87 ? -17.797 3.047 20.422 1 98.88 87 LEU A CA 1
ATOM 653 C C . LEU A 1 87 ? -18.031 2.158 21.641 1 98.88 87 LEU A C 1
ATOM 655 O O . LEU A 1 87 ? -17.25 2.186 22.594 1 98.88 87 LEU A O 1
ATOM 659 N N . ILE A 1 88 ? -19.047 1.337 21.594 1 98.38 88 ILE A N 1
ATOM 660 C CA . ILE A 1 88 ? -19.469 0.503 22.703 1 98.38 88 ILE A CA 1
ATOM 661 C C . ILE A 1 88 ? -19.203 -0.966 22.391 1 98.38 88 ILE A C 1
ATOM 663 O O . ILE A 1 88 ? -19.688 -1.482 21.375 1 98.38 88 ILE A O 1
ATOM 667 N N . ASN A 1 89 ? -18.391 -1.593 23.188 1 98.38 89 ASN A N 1
ATOM 668 C CA . ASN A 1 89 ? -18.172 -3.033 23.094 1 98.38 89 ASN A CA 1
ATOM 669 C C . ASN A 1 89 ? -19.266 -3.811 23.828 1 98.38 89 ASN A C 1
ATOM 671 O O . ASN A 1 89 ? -19.172 -3.992 25.047 1 98.38 89 ASN A O 1
ATOM 675 N N . ILE A 1 90 ? -20.266 -4.332 23.156 1 97.5 90 ILE A N 1
ATOM 676 C CA . ILE A 1 90 ? -21.359 -5.074 23.781 1 97.5 90 ILE A CA 1
ATOM 677 C C . ILE A 1 90 ? -20.875 -6.48 24.141 1 97.5 90 ILE A C 1
ATOM 679 O O . ILE A 1 90 ? -21.016 -6.914 25.297 1 97.5 90 ILE A O 1
ATOM 683 N N . LYS A 1 91 ? -20.297 -7.234 23.172 1 96.38 91 LYS A N 1
ATOM 684 C CA . LYS A 1 91 ? -19.641 -8.531 23.312 1 96.38 91 LYS A CA 1
ATOM 685 C C . LYS A 1 91 ? -18.641 -8.773 22.188 1 96.38 91 LYS A C 1
ATOM 687 O O . LYS A 1 91 ? -18.469 -7.922 21.312 1 96.38 91 LYS A O 1
ATOM 692 N N . ASP A 1 92 ? -18.062 -9.891 22.141 1 95 92 ASP A N 1
ATOM 693 C CA . ASP A 1 92 ? -16.922 -10.148 21.266 1 95 92 ASP A CA 1
ATOM 694 C C . ASP A 1 92 ? -17.312 -10 19.797 1 95 92 ASP A C 1
ATOM 696 O O . ASP A 1 92 ? -16.547 -9.484 18.984 1 95 92 ASP A O 1
ATOM 700 N N . ASP A 1 93 ? -18.562 -10.32 19.469 1 95.56 93 ASP A N 1
ATOM 701 C CA . ASP A 1 93 ? -18.969 -10.312 18.062 1 95.56 93 ASP A CA 1
ATOM 702 C C . ASP A 1 93 ? -20.094 -9.32 17.828 1 95.56 93 ASP A C 1
ATOM 704 O O . ASP A 1 93 ? -20.875 -9.469 16.875 1 95.56 93 ASP A O 1
ATOM 708 N N . LEU A 1 94 ? -20.156 -8.289 18.703 1 98.06 94 LEU A N 1
ATOM 709 C CA . LEU A 1 94 ? -21.156 -7.246 18.531 1 98.06 94 LEU A CA 1
ATOM 710 C C . LEU A 1 94 ? -20.688 -5.93 19.141 1 98.06 94 LEU A C 1
ATOM 712 O O . LEU A 1 94 ? -20.438 -5.852 20.344 1 98.06 94 LEU A O 1
ATOM 716 N N . LYS A 1 95 ? -20.578 -4.898 18.297 1 98.56 95 LYS A N 1
ATOM 717 C CA . LYS A 1 95 ? -20.219 -3.533 18.672 1 98.56 95 LYS A CA 1
ATOM 718 C C . LYS A 1 95 ? -21.312 -2.551 18.25 1 98.56 95 LYS A C 1
ATOM 720 O O . LYS A 1 95 ? -22.094 -2.83 17.344 1 98.56 95 LYS A O 1
ATOM 725 N N . GLU A 1 96 ? -21.344 -1.447 18.922 1 98.62 96 GLU A N 1
ATOM 726 C CA . GLU A 1 96 ? -22.281 -0.382 18.594 1 98.62 96 GLU A CA 1
ATOM 727 C C . GLU A 1 96 ? -21.562 0.964 18.469 1 98.62 96 GLU A C 1
ATOM 729 O O . GLU A 1 96 ? -20.797 1.34 19.344 1 98.62 96 GLU A O 1
ATOM 734 N N . LEU A 1 97 ? -21.75 1.629 17.359 1 98.75 97 LEU A N 1
ATOM 735 C CA . LEU A 1 97 ? -21.312 2.998 17.141 1 98.75 97 LEU A CA 1
ATOM 736 C C . LEU A 1 97 ? -22.438 3.988 17.359 1 98.75 97 LEU A C 1
ATOM 738 O O . LEU A 1 97 ? -23.531 3.809 16.812 1 98.75 97 LEU A O 1
ATOM 742 N N . VAL A 1 98 ? -22.172 4.969 18.141 1 98.62 98 VAL A N 1
ATOM 743 C CA . VAL A 1 98 ? -23.125 6.051 18.328 1 98.62 98 VAL A CA 1
ATOM 744 C C . VAL A 1 98 ? -22.672 7.289 17.562 1 98.62 98 VAL A C 1
ATOM 746 O O . VAL A 1 98 ? -21.531 7.75 17.75 1 98.62 98 VAL A O 1
ATOM 749 N N . LEU A 1 99 ? -23.516 7.766 16.719 1 98.44 99 LEU A N 1
ATOM 750 C CA . LEU A 1 99 ? -23.203 8.977 15.969 1 98.44 99 LEU A CA 1
ATOM 751 C C . LEU A 1 99 ? -23.656 10.219 16.719 1 98.44 99 LEU A C 1
ATOM 753 O O . LEU A 1 99 ? -24.453 10.125 17.656 1 98.44 99 LEU A O 1
ATOM 757 N N . GLU A 1 100 ? -23.109 11.336 16.344 1 98 100 GLU A N 1
ATOM 758 C CA . GLU A 1 100 ? -23.406 12.609 16.984 1 98 100 GLU A CA 1
ATOM 759 C C . GLU A 1 100 ? -24.891 12.922 16.953 1 98 100 GLU A C 1
ATOM 761 O O . GLU A 1 100 ? -25.438 13.523 17.875 1 98 100 GLU A O 1
ATOM 766 N N . ASP A 1 101 ? -25.641 12.453 15.945 1 96.88 101 ASP A N 1
ATOM 767 C CA . ASP A 1 101 ? -27.062 12.734 15.805 1 96.88 101 ASP A CA 1
ATOM 768 C C . ASP A 1 101 ? -27.906 11.727 16.578 1 96.88 101 ASP A C 1
ATOM 770 O O . ASP A 1 101 ? -29.141 11.773 16.531 1 96.88 101 ASP A O 1
ATOM 774 N N . GLY A 1 102 ? -27.297 10.781 17.125 1 96.5 102 GLY A N 1
ATOM 775 C CA . GLY A 1 102 ? -28 9.812 17.938 1 96.5 102 GLY A CA 1
ATOM 776 C C . GLY A 1 102 ? -28.219 8.484 17.25 1 96.5 102 GLY A C 1
ATOM 777 O O . GLY A 1 102 ? -28.578 7.492 17.891 1 96.5 102 GLY A O 1
ATOM 778 N N . LYS A 1 103 ? -27.969 8.438 15.961 1 97.19 103 LYS A N 1
ATOM 779 C CA . LYS A 1 103 ? -28.094 7.188 15.211 1 97.19 103 LYS A CA 1
ATOM 780 C C . LYS A 1 103 ? -27.109 6.141 15.719 1 97.19 103 LYS A C 1
ATOM 782 O O . LYS A 1 103 ? -25.969 6.461 16.031 1 97.19 103 LYS A O 1
ATOM 787 N N . LYS A 1 104 ? -27.547 4.918 15.734 1 98.19 104 LYS A N 1
ATOM 788 C CA . LYS A 1 104 ? -26.719 3.801 16.172 1 98.19 104 LYS A CA 1
ATOM 789 C C . LYS A 1 104 ? -26.469 2.822 15.023 1 98.19 104 LYS A C 1
ATOM 791 O O . LYS A 1 104 ? -27.375 2.535 14.242 1 98.19 104 LYS A O 1
ATOM 796 N N . ILE A 1 105 ? -25.281 2.35 14.906 1 98.38 105 ILE A N 1
ATOM 797 C CA . ILE A 1 105 ? -24.891 1.348 13.922 1 98.38 105 ILE A CA 1
ATOM 798 C C . ILE A 1 105 ? -24.234 0.162 14.633 1 98.38 105 ILE A C 1
ATOM 800 O O . ILE A 1 105 ? -23.312 0.34 15.43 1 98.38 105 ILE A O 1
ATOM 804 N N . GLN A 1 106 ? -24.703 -0.976 14.328 1 98.62 106 GLN A N 1
ATOM 805 C CA . GLN A 1 106 ? -24.141 -2.178 14.945 1 98.62 106 GLN A CA 1
ATOM 806 C C . GLN A 1 106 ? -23.375 -3.014 13.914 1 98.62 106 GLN A C 1
ATOM 808 O O . GLN A 1 106 ? -23.75 -3.062 12.742 1 98.62 106 GLN A O 1
ATOM 813 N N . ALA A 1 107 ? -22.328 -3.645 14.391 1 98.62 107 ALA A N 1
ATOM 814 C CA . ALA A 1 107 ? -21.516 -4.516 13.539 1 98.62 107 ALA A CA 1
ATOM 815 C C . ALA A 1 107 ? -20.859 -5.621 14.359 1 98.62 107 ALA A C 1
ATOM 817 O O . ALA A 1 107 ? -20.641 -5.469 15.562 1 98.62 107 ALA A O 1
ATOM 818 N N . LYS A 1 108 ? -20.578 -6.676 13.711 1 98.5 108 LYS A N 1
ATOM 819 C CA . LYS A 1 108 ? -19.859 -7.77 14.359 1 98.5 108 LYS A CA 1
ATOM 820 C C . LYS A 1 108 ? -18.438 -7.359 14.719 1 98.5 108 LYS A C 1
ATOM 822 O O . LYS A 1 108 ? -17.938 -7.723 15.781 1 98.5 108 LYS A O 1
ATOM 827 N N . SER A 1 109 ? -17.812 -6.621 13.891 1 98.75 109 SER A N 1
ATOM 828 C CA . SER A 1 109 ? -16.469 -6.094 14.102 1 98.75 109 SER A CA 1
ATOM 829 C C . SER A 1 109 ? -16.375 -4.625 13.695 1 98.75 109 SER A C 1
ATOM 831 O O . SER A 1 109 ? -17.125 -4.168 12.828 1 98.75 109 SER A O 1
ATOM 833 N N . VAL A 1 110 ? -15.484 -3.924 14.352 1 98.88 110 VAL A N 1
ATOM 834 C CA . VAL A 1 110 ? -15.266 -2.512 14.055 1 98.88 110 VAL A CA 1
ATOM 835 C C . VAL A 1 110 ? -13.789 -2.277 13.734 1 98.88 110 VAL A C 1
ATOM 837 O O . VAL A 1 110 ? -12.906 -2.844 14.383 1 98.88 110 VAL A O 1
ATOM 840 N N . ILE A 1 111 ? -13.539 -1.479 12.734 1 98.94 111 ILE A N 1
ATOM 841 C CA . ILE A 1 111 ? -12.195 -1.02 12.406 1 98.94 111 ILE A CA 1
ATOM 842 C C . ILE A 1 111 ? -12.078 0.474 12.695 1 98.94 111 ILE A C 1
ATOM 844 O O . ILE A 1 111 ? -12.766 1.291 12.086 1 98.94 111 ILE A O 1
ATOM 848 N N . ILE A 1 112 ? -11.234 0.819 13.609 1 98.94 112 ILE A N 1
ATOM 849 C CA . ILE A 1 112 ? -10.93 2.215 13.898 1 98.94 112 ILE A CA 1
ATOM 850 C C . ILE A 1 112 ? -9.891 2.732 12.906 1 98.94 112 ILE A C 1
ATOM 852 O O . ILE A 1 112 ? -8.742 2.281 12.906 1 98.94 112 ILE A O 1
ATOM 856 N N . ALA A 1 113 ? -10.273 3.666 12.062 1 98.88 113 ALA A N 1
ATOM 857 C CA . ALA A 1 113 ? -9.422 4.211 11.008 1 98.88 113 ALA A CA 1
ATOM 858 C C . ALA A 1 113 ? -9.555 5.73 10.922 1 98.88 113 ALA A C 1
ATOM 860 O O . ALA A 1 113 ? -9.57 6.301 9.828 1 98.88 113 ALA A O 1
ATOM 861 N N . SER A 1 114 ? -9.625 6.391 12.023 1 98.19 114 SER A N 1
ATOM 862 C CA . SER A 1 114 ? -9.898 7.82 12.094 1 98.19 114 SER A CA 1
ATOM 863 C C . SER A 1 114 ? -8.609 8.633 11.953 1 98.19 114 SER A C 1
ATOM 865 O O . SER A 1 114 ? -8.656 9.859 11.805 1 98.19 114 SER A O 1
ATOM 867 N N . GLY A 1 115 ? -7.469 7.941 12.008 1 97.88 115 GLY A N 1
ATOM 868 C CA . GLY A 1 115 ? -6.199 8.594 11.734 1 97.88 115 GLY A CA 1
ATOM 869 C C . GLY A 1 115 ? -5.844 9.656 12.758 1 97.88 115 GLY A C 1
ATOM 870 O O . GLY A 1 115 ? -5.844 9.391 13.961 1 97.88 115 GLY A O 1
ATOM 871 N N . MET A 1 116 ? -5.363 10.781 12.281 1 97.38 116 MET A N 1
ATOM 872 C CA . MET A 1 116 ? -4.891 11.883 13.117 1 97.38 116 MET A CA 1
ATOM 873 C C . MET A 1 116 ? -5.453 13.219 12.633 1 97.38 116 MET A C 1
ATOM 875 O O . MET A 1 116 ? -5.945 13.312 11.508 1 97.38 116 MET A O 1
ATOM 879 N N . VAL A 1 117 ? -5.426 14.203 13.477 1 95 117 VAL A N 1
ATOM 880 C CA . VAL A 1 117 ? -5.898 15.539 13.141 1 95 117 VAL A CA 1
ATOM 881 C C . VAL A 1 117 ? -4.781 16.547 13.367 1 95 117 VAL A C 1
ATOM 883 O O . VAL A 1 117 ? -3.875 16.312 14.164 1 95 117 VAL A O 1
ATOM 886 N N . SER A 1 118 ? -4.852 17.656 12.672 1 95.19 118 SER A N 1
ATOM 887 C CA . SER A 1 118 ? -3.826 18.688 12.758 1 95.19 118 SER A CA 1
ATOM 888 C C . SER A 1 118 ? -3.734 19.266 14.172 1 95.19 118 SER A C 1
ATOM 890 O O . SER A 1 118 ? -4.758 19.5 14.82 1 95.19 118 SER A O 1
ATOM 892 N N . ARG A 1 119 ? -2.512 19.5 14.617 1 96.38 119 ARG A N 1
ATOM 893 C CA . ARG A 1 119 ? -2.295 20.234 15.859 1 96.38 119 ARG A CA 1
ATOM 894 C C . ARG A 1 119 ? -2.654 21.703 15.688 1 96.38 119 ARG A C 1
ATOM 896 O O . ARG A 1 119 ? -2.338 22.312 14.664 1 96.38 119 ARG A O 1
ATOM 903 N N . LYS A 1 120 ? -3.307 22.25 16.688 1 96.44 120 LYS A N 1
ATOM 904 C CA . LYS A 1 120 ? -3.629 23.672 16.688 1 96.44 120 LYS A CA 1
ATOM 905 C C . LYS A 1 120 ? -2.549 24.484 17.406 1 96.44 120 LYS A C 1
ATOM 907 O O . LYS A 1 120 ? -2.061 24.062 18.469 1 96.44 120 LYS A O 1
ATOM 912 N N . PRO A 1 121 ? -2.1 25.531 16.828 1 96.81 121 PRO A N 1
ATOM 913 C CA . PRO A 1 121 ? -1.071 26.359 17.469 1 96.81 121 PRO A CA 1
ATOM 914 C C . PRO A 1 121 ? -1.634 27.234 18.578 1 96.81 121 PRO A C 1
ATOM 916 O O . PRO A 1 121 ? -1.562 28.469 18.5 1 96.81 121 PRO A O 1
ATOM 919 N N . ARG A 1 122 ? -1.994 26.672 19.641 1 95.81 122 ARG A N 1
ATOM 920 C CA . ARG A 1 122 ? -2.723 27.359 20.688 1 95.81 122 ARG A CA 1
ATOM 921 C C . ARG A 1 122 ? -1.803 28.297 21.469 1 95.81 122 ARG A C 1
ATOM 923 O O . ARG A 1 122 ? -2.271 29.172 22.219 1 95.81 122 ARG A O 1
ATOM 930 N N . GLU A 1 123 ? -0.534 28.141 21.281 1 96.56 123 GLU A N 1
ATOM 931 C CA . GLU A 1 123 ? 0.428 29 21.969 1 96.56 123 GLU A CA 1
ATOM 932 C C . GLU A 1 123 ? 0.451 30.406 21.344 1 96.56 123 GLU A C 1
ATOM 934 O O . GLU A 1 123 ? 0.991 31.344 21.938 1 96.56 123 GLU A O 1
ATOM 939 N N . ILE A 1 124 ? -0.065 30.531 20.203 1 98.31 124 ILE A N 1
ATOM 940 C CA . ILE A 1 124 ? -0.109 31.844 19.531 1 98.31 124 ILE A CA 1
ATOM 941 C C . ILE A 1 124 ? -1.202 32.688 20.156 1 98.31 124 ILE A C 1
ATOM 943 O O . ILE A 1 124 ? -2.363 32.281 20.234 1 98.31 124 ILE A O 1
ATOM 947 N N . LEU A 1 125 ? -0.781 33.906 20.562 1 97.94 125 LEU A N 1
ATOM 948 C CA . LEU A 1 125 ? -1.74 34.812 21.156 1 97.94 125 LEU A CA 1
ATOM 949 C C . LEU A 1 125 ? -2.816 35.219 20.156 1 97.94 125 LEU A C 1
ATOM 951 O O . LEU A 1 125 ? -2.51 35.562 19.016 1 97.94 125 LEU A O 1
ATOM 955 N N . ASN A 1 126 ? -4.105 35.188 20.5 1 97.31 126 ASN A N 1
ATOM 956 C CA . ASN A 1 126 ? -5.293 35.562 19.734 1 97.31 126 ASN A CA 1
ATOM 957 C C . ASN A 1 126 ? -5.617 34.531 18.656 1 97.31 126 ASN A C 1
ATOM 959 O O . ASN A 1 126 ? -6.406 34.812 17.75 1 97.31 126 ASN A O 1
ATOM 963 N N . TYR A 1 127 ? -4.973 33.344 18.734 1 96.94 127 TYR A N 1
ATOM 964 C CA . TYR A 1 127 ? -5.188 32.281 17.75 1 96.94 127 TYR A CA 1
ATOM 965 C C . TYR A 1 127 ? -6.676 32 17.562 1 96.94 127 TYR A C 1
ATOM 967 O O . TYR A 1 127 ? -7.176 31.969 16.438 1 96.94 127 TYR A O 1
ATOM 975 N N . ASP A 1 128 ? -7.391 31.844 18.625 1 95.75 128 ASP A N 1
ATOM 976 C CA . ASP A 1 128 ? -8.789 31.406 18.625 1 95.75 128 ASP A CA 1
ATOM 977 C C . ASP A 1 128 ? -9.656 32.406 17.844 1 95.75 128 ASP A C 1
ATOM 979 O O . ASP A 1 128 ? -10.633 32.031 17.203 1 95.75 128 ASP A O 1
ATOM 983 N N . GLU A 1 129 ? -9.266 33.656 17.875 1 96.12 129 GLU A N 1
ATOM 984 C CA . GLU A 1 129 ? -10.039 34.688 17.219 1 96.12 129 GLU A CA 1
ATOM 985 C C . GLU A 1 129 ? -9.945 34.594 15.703 1 96.12 129 GLU A C 1
ATOM 987 O O . GLU A 1 129 ? -10.805 35.125 14.984 1 96.12 129 GLU A O 1
ATOM 992 N N . PHE A 1 130 ? -9 33.906 15.234 1 97.06 130 PHE A N 1
ATOM 993 C CA . PHE A 1 130 ? -8.742 33.969 13.797 1 97.06 130 PHE A CA 1
ATOM 994 C C . PHE A 1 130 ? -8.883 32.594 13.156 1 97.06 130 PHE A C 1
ATOM 996 O O . PHE A 1 130 ? -8.68 32.469 11.953 1 97.06 130 PHE A O 1
ATOM 1003 N N . GLU A 1 131 ? -9.258 31.609 13.93 1 94.5 131 GLU A N 1
ATOM 1004 C CA . GLU A 1 131 ? -9.594 30.328 13.328 1 94.5 131 GLU A CA 1
ATOM 1005 C C . GLU A 1 131 ? -10.742 30.469 12.328 1 94.5 131 GLU A C 1
ATOM 1007 O O . GLU A 1 131 ? -11.789 31.031 12.648 1 94.5 131 GLU A O 1
ATOM 1012 N N . ASN A 1 132 ? -10.516 30.141 11.117 1 91.12 132 ASN A N 1
ATOM 1013 C CA . ASN A 1 132 ? -11.438 30.25 10 1 91.12 132 ASN A CA 1
ATOM 1014 C C . ASN A 1 132 ? -11.633 31.703 9.57 1 91.12 132 ASN A C 1
ATOM 1016 O O . ASN A 1 132 ? -12.57 32.031 8.844 1 91.12 132 ASN A O 1
ATOM 1020 N N . ARG A 1 133 ? -10.867 32.625 10.086 1 95.38 133 ARG A N 1
ATOM 1021 C CA . ARG A 1 133 ? -10.836 34.031 9.719 1 95.38 133 ARG A CA 1
ATOM 1022 C C . ARG A 1 133 ? -9.43 34.469 9.352 1 95.38 133 ARG A C 1
ATOM 1024 O O . ARG A 1 133 ? -9.023 35.594 9.672 1 95.38 133 ARG A O 1
ATOM 1031 N N . GLY A 1 134 ? -8.742 33.531 8.82 1 96.5 134 GLY A N 1
ATOM 1032 C CA . GLY A 1 134 ? -7.355 33.75 8.453 1 96.5 134 GLY A CA 1
ATOM 1033 C C . GLY A 1 134 ? -6.465 32.562 8.734 1 96.5 134 GLY A C 1
ATOM 1034 O O . GLY A 1 134 ? -5.516 32.312 7.992 1 96.5 134 GLY A O 1
ATOM 1035 N N . VAL A 1 135 ? -6.785 31.875 9.805 1 97.62 135 VAL A N 1
ATOM 1036 C CA . VAL A 1 135 ? -6.07 30.641 10.133 1 97.62 135 VAL A CA 1
ATOM 1037 C C . VAL A 1 135 ? -6.812 29.438 9.555 1 97.62 135 VAL A C 1
ATOM 1039 O O . VAL A 1 135 ? -8.008 29.25 9.812 1 97.62 135 VAL A O 1
ATOM 1042 N N . SER A 1 136 ? -6.09 28.719 8.719 1 96.06 136 SER A N 1
ATOM 1043 C CA . SER A 1 136 ? -6.664 27.547 8.062 1 96.06 136 SER A CA 1
ATOM 1044 C C . SER A 1 136 ? -5.664 26.391 8.023 1 96.06 136 SER A C 1
ATOM 1046 O O . SER A 1 136 ? -4.473 26.594 8.273 1 96.06 136 SER A O 1
ATOM 1048 N N . TYR A 1 137 ? -6.152 25.188 7.715 1 94.5 137 TYR A N 1
ATOM 1049 C CA . TYR A 1 137 ? -5.324 23.984 7.773 1 94.5 137 TYR A CA 1
ATOM 1050 C C . TYR A 1 137 ? -5.266 23.297 6.418 1 94.5 137 TYR A C 1
ATOM 1052 O O . TYR A 1 137 ? -4.711 22.203 6.293 1 94.5 137 TYR A O 1
ATOM 1060 N N . CYS A 1 138 ? -5.828 23.938 5.48 1 93.12 138 CYS A N 1
ATOM 1061 C CA . CYS A 1 138 ? -5.883 23.375 4.133 1 93.12 138 CYS A CA 1
ATOM 1062 C C . CYS A 1 138 ? -5.57 24.453 3.092 1 93.12 138 CYS A C 1
ATOM 1064 O O . CYS A 1 138 ? -6.441 25.234 2.723 1 93.12 138 CYS A O 1
ATOM 1066 N N . VAL A 1 139 ? -4.387 24.406 2.562 1 94.56 139 VAL A N 1
ATOM 1067 C CA . VAL A 1 139 ? -3.957 25.422 1.604 1 94.56 139 VAL A CA 1
ATOM 1068 C C . VAL A 1 139 ? -4.766 25.281 0.314 1 94.56 139 VAL A C 1
ATOM 1070 O O . VAL A 1 139 ? -5.289 26.266 -0.203 1 94.56 139 VAL A O 1
ATOM 1073 N N . ILE A 1 140 ? -4.895 24.078 -0.161 1 90.12 140 ILE A N 1
ATOM 1074 C CA . ILE A 1 140 ? -5.559 23.844 -1.438 1 90.12 140 ILE A CA 1
ATOM 1075 C C . ILE A 1 140 ? -7.043 24.188 -1.315 1 90.12 140 ILE A C 1
ATOM 1077 O O . ILE A 1 140 ? -7.672 24.625 -2.283 1 90.12 140 ILE A O 1
ATOM 1081 N N . CYS A 1 141 ? -7.586 24.047 -0.132 1 89.38 141 CYS A N 1
ATOM 1082 C CA . CYS A 1 141 ? -9 24.297 0.104 1 89.38 141 CYS A CA 1
ATOM 1083 C C . CYS A 1 141 ? -9.281 25.781 0.314 1 89.38 141 CYS A C 1
ATOM 1085 O O . CYS A 1 141 ? -10.188 26.328 -0.299 1 89.38 141 CYS A O 1
ATOM 1087 N N . ASP A 1 142 ? -8.43 26.438 1.16 1 93.12 142 ASP A N 1
ATOM 1088 C CA . ASP A 1 142 ? -8.773 27.766 1.658 1 93.12 142 ASP A CA 1
ATOM 1089 C C . ASP A 1 142 ? -7.836 28.828 1.091 1 93.12 142 ASP A C 1
ATOM 1091 O O . ASP A 1 142 ? -8.141 30.031 1.141 1 93.12 142 ASP A O 1
ATOM 1095 N N . GLY A 1 143 ? -6.738 28.422 0.514 1 93.56 143 GLY A N 1
ATOM 1096 C CA . GLY A 1 143 ? -5.766 29.359 0.004 1 93.56 143 GLY A CA 1
ATOM 1097 C C . GLY A 1 143 ? -6.367 30.391 -0.936 1 93.56 143 GLY A C 1
ATOM 1098 O O . GLY A 1 143 ? -6.211 31.594 -0.73 1 93.56 143 GLY A O 1
ATOM 1099 N N . PRO A 1 144 ? -7.059 29.875 -1.929 1 91.94 144 PRO A N 1
ATOM 1100 C CA . PRO A 1 144 ? -7.645 30.781 -2.922 1 91.94 144 PRO A CA 1
ATOM 1101 C C . PRO A 1 144 ? -8.586 31.812 -2.301 1 91.94 144 PRO A C 1
ATOM 1103 O O . PRO A 1 144 ? -8.742 32.906 -2.828 1 91.94 144 PRO A O 1
ATOM 1106 N N . MET A 1 145 ? -9.141 31.5 -1.196 1 92.69 145 MET A N 1
ATOM 1107 C CA . MET A 1 145 ? -10.102 32.375 -0.55 1 92.69 145 MET A CA 1
ATOM 1108 C C . MET A 1 145 ? -9.414 33.656 -0.071 1 92.69 145 MET A C 1
ATOM 1110 O O . MET A 1 145 ? -10.062 34.688 0.069 1 92.69 145 MET A O 1
ATOM 1114 N N . TYR A 1 146 ? -8.094 33.625 0.123 1 92.75 146 TYR A N 1
ATOM 1115 C CA . TYR A 1 146 ? -7.367 34.781 0.639 1 92.75 146 TYR A CA 1
ATOM 1116 C C . TYR A 1 146 ? -6.664 35.531 -0.487 1 92.75 146 TYR A C 1
ATOM 1118 O O . TYR A 1 146 ? -5.922 36.5 -0.238 1 92.75 146 TYR A O 1
ATOM 1126 N N . GLY A 1 147 ? -6.875 35.094 -1.643 1 86.62 147 GLY A N 1
ATOM 1127 C CA . GLY A 1 147 ? -6.422 35.781 -2.848 1 86.62 147 GLY A CA 1
ATOM 1128 C C . GLY A 1 147 ? -4.91 35.875 -2.951 1 86.62 147 GLY A C 1
ATOM 1129 O O . GLY A 1 147 ? -4.199 34.938 -2.559 1 86.62 147 GLY A O 1
ATOM 1130 N N . HIS A 1 148 ? -4.547 37.031 -3.537 1 94.31 148 HIS A N 1
ATOM 1131 C CA . HIS A 1 148 ? -3.133 37.219 -3.842 1 94.31 148 HIS A CA 1
ATOM 1132 C C . HIS A 1 148 ? -2.408 37.875 -2.684 1 94.31 148 HIS A C 1
ATOM 1134 O O . HIS A 1 148 ? -1.324 38.438 -2.867 1 94.31 148 HIS A O 1
ATOM 1140 N N . ASN A 1 149 ? -2.951 37.812 -1.5 1 97.44 149 ASN A N 1
ATOM 1141 C CA . ASN A 1 149 ? -2.357 38.469 -0.336 1 97.44 149 ASN A CA 1
ATOM 1142 C C . ASN A 1 149 ? -1.226 37.656 0.255 1 97.44 149 ASN A C 1
ATOM 1144 O O . ASN A 1 149 ? -1.181 36.438 0.066 1 97.44 149 ASN A O 1
ATOM 1148 N N . PRO A 1 150 ? -0.342 38.25 1.007 1 98.62 150 PRO A N 1
ATOM 1149 C CA . PRO A 1 150 ? 0.72 37.5 1.686 1 98.62 150 PRO A CA 1
ATOM 1150 C C . PRO A 1 150 ? 0.181 36.5 2.719 1 98.62 150 PRO A C 1
ATOM 1152 O O . PRO A 1 150 ? -0.871 36.75 3.316 1 98.62 150 PRO A O 1
ATOM 1155 N N . ALA A 1 151 ? 0.92 35.438 2.891 1 98.69 151 ALA A N 1
ATOM 1156 C CA . ALA A 1 151 ? 0.475 34.344 3.758 1 98.69 151 ALA A CA 1
ATOM 1157 C C . ALA A 1 151 ? 1.643 33.781 4.547 1 98.69 151 ALA A C 1
ATOM 1159 O O . ALA A 1 151 ? 2.807 33.969 4.199 1 98.69 151 ALA A O 1
ATOM 1160 N N . ILE A 1 152 ? 1.293 33.031 5.66 1 98.75 152 ILE A N 1
ATOM 1161 C CA . ILE A 1 152 ? 2.291 32.375 6.484 1 98.75 152 ILE A CA 1
ATOM 1162 C C . ILE A 1 152 ? 2.049 30.859 6.457 1 98.75 152 ILE A C 1
ATOM 1164 O O . ILE A 1 152 ? 0.904 30.406 6.535 1 98.75 152 ILE A O 1
ATOM 1168 N N . ILE A 1 153 ? 3.068 30.109 6.297 1 98.56 153 ILE A N 1
ATOM 1169 C CA . ILE A 1 153 ? 3.139 28.688 6.605 1 98.56 153 ILE A CA 1
ATOM 1170 C C . ILE A 1 153 ? 3.994 28.469 7.852 1 98.56 153 ILE A C 1
ATOM 1172 O O . ILE A 1 153 ? 5.074 29.047 7.98 1 98.56 153 ILE A O 1
ATOM 1176 N N . ILE A 1 154 ? 3.482 27.688 8.805 1 98.69 154 ILE A N 1
ATOM 1177 C CA . ILE A 1 154 ? 4.301 27.312 9.953 1 98.69 154 ILE A CA 1
ATOM 1178 C C . ILE A 1 154 ? 4.699 25.844 9.859 1 98.69 154 ILE A C 1
ATOM 1180 O O . ILE A 1 154 ? 3.842 24.969 9.734 1 98.69 154 ILE A O 1
ATOM 1184 N N . GLY A 1 155 ? 6.043 25.547 9.922 1 98.19 155 GLY A N 1
ATOM 1185 C CA . GLY A 1 155 ? 6.516 24.172 9.961 1 98.19 155 GLY A CA 1
ATOM 1186 C C . GLY A 1 155 ? 7.742 23.953 9.102 1 98.19 155 GLY A C 1
ATOM 1187 O O . GLY A 1 155 ? 7.996 24.688 8.156 1 98.19 155 GLY A O 1
ATOM 1188 N N . GLY A 1 156 ? 8.484 22.922 9.406 1 97.44 156 GLY A N 1
ATOM 1189 C CA . GLY A 1 156 ? 9.711 22.625 8.672 1 97.44 156 GLY A CA 1
ATOM 1190 C C . GLY A 1 156 ? 9.711 21.234 8.047 1 97.44 156 GLY A C 1
ATOM 1191 O O . GLY A 1 156 ? 10.695 20.844 7.422 1 97.44 156 GLY A O 1
ATOM 1192 N N . GLY A 1 157 ? 8.633 20.5 8.195 1 95.75 157 GLY A N 1
ATOM 1193 C CA . GLY A 1 157 ? 8.547 19.156 7.648 1 95.75 157 GLY A CA 1
ATOM 1194 C C . GLY A 1 157 ? 8.016 19.125 6.23 1 95.75 157 GLY A C 1
ATOM 1195 O O . GLY A 1 157 ? 7.805 20.172 5.613 1 95.75 157 GLY A O 1
ATOM 1196 N N . ASN A 1 158 ? 7.816 17.938 5.676 1 92.94 158 ASN A N 1
ATOM 1197 C CA . ASN A 1 158 ? 7.406 17.734 4.293 1 92.94 158 ASN A CA 1
ATOM 1198 C C . ASN A 1 158 ? 6.102 18.469 3.982 1 92.94 158 ASN A C 1
ATOM 1200 O O . ASN A 1 158 ? 5.996 19.141 2.959 1 92.94 158 ASN A O 1
ATOM 1204 N N . SER A 1 159 ? 5.141 18.359 4.875 1 94.62 159 SER A N 1
ATOM 1205 C CA . SER A 1 159 ? 3.838 18.984 4.645 1 94.62 159 SER A CA 1
ATOM 1206 C C . SER A 1 159 ? 3.959 20.5 4.496 1 94.62 159 SER A C 1
ATOM 1208 O O . SER A 1 159 ? 3.398 21.078 3.568 1 94.62 159 SER A O 1
ATOM 1210 N N . ALA A 1 160 ? 4.707 21.094 5.398 1 97.38 160 ALA A N 1
ATOM 1211 C CA . ALA A 1 160 ? 4.879 22.547 5.379 1 97.38 160 ALA A CA 1
ATOM 1212 C C . ALA A 1 160 ? 5.566 23 4.094 1 97.38 160 ALA A C 1
ATOM 1214 O O . ALA A 1 160 ? 5.129 23.969 3.453 1 97.38 160 ALA A O 1
ATOM 1215 N N . VAL A 1 161 ? 6.578 22.297 3.746 1 97.12 161 VAL A N 1
ATOM 1216 C CA . VAL A 1 161 ? 7.395 22.672 2.594 1 97.12 161 VAL A CA 1
ATOM 1217 C C . VAL A 1 161 ? 6.586 22.484 1.31 1 97.12 161 VAL A C 1
ATOM 1219 O O . VAL A 1 161 ? 6.547 23.375 0.461 1 97.12 161 VAL A O 1
ATOM 1222 N N . GLU A 1 162 ? 5.922 21.375 1.178 1 95.94 162 GLU A N 1
ATOM 1223 C CA . GLU A 1 162 ? 5.137 21.094 -0.022 1 95.94 162 GLU A CA 1
ATOM 1224 C C . GLU A 1 162 ? 3.977 22.078 -0.164 1 95.94 162 GLU A C 1
ATOM 1226 O O . GLU A 1 162 ? 3.779 22.656 -1.23 1 95.94 162 GLU A O 1
ATOM 1231 N N . GLU A 1 163 ? 3.223 22.297 0.854 1 95.88 163 GLU A N 1
ATOM 1232 C CA . GLU A 1 163 ? 2.062 23.172 0.796 1 95.88 163 GLU A CA 1
ATOM 1233 C C . GLU A 1 163 ? 2.484 24.641 0.734 1 95.88 163 GLU A C 1
ATOM 1235 O O . GLU A 1 163 ? 1.783 25.469 0.151 1 95.88 163 GLU A O 1
ATOM 1240 N N . GLY A 1 164 ? 3.652 24.906 1.304 1 97.5 164 GLY A N 1
ATOM 1241 C CA . GLY A 1 164 ? 4.223 26.234 1.118 1 97.5 164 GLY A CA 1
ATOM 1242 C C . GLY A 1 164 ? 4.531 26.562 -0.332 1 97.5 164 GLY A C 1
ATOM 1243 O O . GLY A 1 164 ? 4.223 27.656 -0.812 1 97.5 164 GLY A O 1
ATOM 1244 N N . THR A 1 165 ? 5.125 25.641 -0.981 1 97.12 165 THR A N 1
ATOM 1245 C CA . THR A 1 165 ? 5.426 25.797 -2.4 1 97.12 165 THR A CA 1
ATOM 1246 C C . THR A 1 165 ? 4.145 26.016 -3.203 1 97.12 165 THR A C 1
ATOM 1248 O O . THR A 1 165 ? 4.082 26.906 -4.051 1 97.12 165 THR A O 1
ATOM 1251 N N . PHE A 1 166 ? 3.176 25.281 -2.92 1 95.81 166 PHE A N 1
ATOM 1252 C CA . PHE A 1 166 ? 1.902 25.438 -3.615 1 95.81 166 PHE A CA 1
ATOM 1253 C C . PHE A 1 166 ? 1.276 26.797 -3.318 1 95.81 166 PHE A C 1
ATOM 1255 O O . PHE A 1 166 ? 0.766 27.453 -4.223 1 95.81 166 PHE A O 1
ATOM 1262 N N . LEU A 1 167 ? 1.295 27.172 -2.082 1 97.5 167 LEU A N 1
ATOM 1263 C CA . LEU A 1 167 ? 0.723 28.438 -1.648 1 97.5 167 LEU A CA 1
ATOM 1264 C C . LEU A 1 167 ? 1.359 29.609 -2.395 1 97.5 167 LEU A C 1
ATOM 1266 O O . LEU A 1 167 ? 0.704 30.625 -2.645 1 97.5 167 LEU A O 1
ATOM 1270 N N . SER A 1 168 ? 2.578 29.453 -2.787 1 97.5 168 SER A N 1
ATOM 1271 C CA . SER A 1 168 ? 3.293 30.516 -3.498 1 97.5 168 SER A CA 1
ATOM 1272 C C . SER A 1 168 ? 2.693 30.75 -4.879 1 97.5 168 SER A C 1
ATOM 1274 O O . SER A 1 168 ? 2.932 31.797 -5.496 1 97.5 168 SER A O 1
ATOM 1276 N N . SER A 1 169 ? 1.983 29.781 -5.398 1 96.06 169 SER A N 1
ATOM 1277 C CA . SER A 1 169 ? 1.313 29.938 -6.684 1 96.06 169 SER A CA 1
ATOM 1278 C C . SER A 1 169 ? 0.024 30.75 -6.535 1 96.06 169 SER A C 1
ATOM 1280 O O . SER A 1 169 ? -0.564 31.172 -7.531 1 96.06 169 SER A O 1
ATOM 1282 N N . ILE A 1 170 ? -0.385 30.969 -5.324 1 95.94 170 ILE A N 1
ATOM 1283 C CA . ILE A 1 170 ? -1.646 31.641 -5.027 1 95.94 170 ILE A CA 1
ATOM 1284 C C . ILE A 1 170 ? -1.372 33 -4.414 1 95.94 170 ILE A C 1
ATOM 1286 O O . ILE A 1 170 ? -1.896 34.031 -4.883 1 95.94 170 ILE A O 1
ATOM 1290 N N . ALA A 1 171 ? -0.517 33.062 -3.459 1 97.44 171 ALA A N 1
ATOM 1291 C CA . ALA A 1 171 ? -0.241 34.25 -2.658 1 97.44 171 ALA A CA 1
ATOM 1292 C C . ALA A 1 171 ? 0.85 35.094 -3.301 1 97.44 171 ALA A C 1
ATOM 1294 O O . ALA A 1 171 ? 1.716 34.562 -4.008 1 97.44 171 ALA A O 1
ATOM 1295 N N . SER A 1 172 ? 0.822 36.375 -3.033 1 98.12 172 SER A N 1
ATOM 1296 C CA . SER A 1 172 ? 1.841 37.281 -3.561 1 98.12 172 SER A CA 1
ATOM 1297 C C . SER A 1 172 ? 3.186 37.062 -2.875 1 98.12 172 SER A C 1
ATOM 1299 O O . SER A 1 172 ? 4.238 37.312 -3.467 1 98.12 172 SER A O 1
ATOM 1301 N N . LYS A 1 173 ? 3.102 36.625 -1.669 1 98.56 173 LYS A N 1
ATOM 1302 C CA . LYS A 1 173 ? 4.266 36.344 -0.828 1 98.56 173 LYS A CA 1
ATOM 1303 C C . LYS A 1 173 ? 3.949 35.281 0.222 1 98.56 173 LYS A C 1
ATOM 1305 O O . LYS A 1 173 ? 2.859 35.281 0.797 1 98.56 173 LYS A O 1
ATOM 1310 N N . VAL A 1 174 ? 4.875 34.344 0.414 1 98.81 174 VAL A N 1
ATOM 1311 C CA . VAL A 1 174 ? 4.711 33.312 1.438 1 98.81 174 VAL A CA 1
ATOM 1312 C C . VAL A 1 174 ? 5.883 33.375 2.414 1 98.81 174 VAL A C 1
ATOM 1314 O O . VAL A 1 174 ? 7.043 33.281 2.004 1 98.81 174 VAL A O 1
ATOM 1317 N N . TYR A 1 175 ? 5.59 33.594 3.684 1 98.81 175 TYR A N 1
ATOM 1318 C CA . TYR A 1 175 ? 6.574 33.469 4.75 1 98.81 175 TYR A CA 1
ATOM 1319 C C . TYR A 1 175 ? 6.516 32.094 5.375 1 98.81 175 TYR A C 1
ATOM 1321 O O . TYR A 1 175 ? 5.48 31.672 5.91 1 98.81 175 TYR A O 1
ATOM 1329 N N . VAL A 1 176 ? 7.598 31.328 5.277 1 98.81 176 VAL A N 1
ATOM 1330 C CA . VAL A 1 176 ? 7.688 30.031 5.934 1 98.81 176 VAL A CA 1
ATOM 1331 C C . VAL A 1 176 ? 8.422 30.172 7.266 1 98.81 176 VAL A C 1
ATOM 1333 O O . VAL A 1 176 ? 9.617 30.469 7.297 1 98.81 176 VAL A O 1
ATOM 1336 N N . ILE A 1 177 ? 7.664 30.016 8.336 1 98.81 177 ILE A N 1
ATOM 1337 C CA . ILE A 1 177 ? 8.195 30.156 9.688 1 98.81 177 ILE A CA 1
ATOM 1338 C C . ILE A 1 177 ? 8.625 28.797 10.227 1 98.81 177 ILE A C 1
ATOM 1340 O O . ILE A 1 177 ? 7.785 27.906 10.422 1 98.81 177 ILE A O 1
ATOM 1344 N N . VAL A 1 178 ? 9.938 28.625 10.477 1 98.69 178 VAL A N 1
ATOM 1345 C CA . VAL A 1 178 ? 10.508 27.375 10.969 1 98.69 178 VAL A CA 1
ATOM 1346 C C . VAL A 1 178 ? 11.133 27.594 12.344 1 98.69 178 VAL A C 1
ATOM 1348 O O . VAL A 1 178 ? 11.992 28.453 12.508 1 98.69 178 VAL A O 1
ATOM 1351 N N . ARG A 1 179 ? 10.711 26.844 13.297 1 97.69 179 ARG A N 1
ATOM 1352 C CA . ARG A 1 179 ? 11.195 27 14.672 1 97.69 179 ARG A CA 1
ATOM 1353 C C . ARG A 1 179 ? 12.68 26.656 14.766 1 97.69 179 ARG A C 1
ATOM 1355 O O . ARG A 1 179 ? 13.414 27.281 15.539 1 97.69 179 ARG A O 1
ATOM 1362 N N . ASP A 1 180 ? 13.094 25.75 13.961 1 97.44 180 ASP A N 1
ATOM 1363 C CA . ASP A 1 180 ? 14.469 25.25 14.008 1 97.44 180 ASP A CA 1
ATOM 1364 C C . ASP A 1 180 ? 15.344 25.984 13 1 97.44 180 ASP A C 1
ATOM 1366 O O . ASP A 1 180 ? 14.891 26.906 12.328 1 97.44 180 ASP A O 1
ATOM 1370 N N . SER A 1 181 ? 16.625 25.625 12.93 1 97.38 181 SER A N 1
ATOM 1371 C CA . SER A 1 181 ? 17.609 26.312 12.094 1 97.38 181 SER A CA 1
ATOM 1372 C C . SER A 1 181 ? 17.625 25.734 10.68 1 97.38 181 SER A C 1
ATOM 1374 O O . SER A 1 181 ? 18.312 26.266 9.797 1 97.38 181 SER A O 1
ATOM 1376 N N . ASP A 1 182 ? 16.875 24.625 10.508 1 96.69 182 ASP A N 1
ATOM 1377 C CA . ASP A 1 182 ? 16.844 23.969 9.203 1 96.69 182 ASP A CA 1
ATOM 1378 C C . ASP A 1 182 ? 15.523 23.219 9.008 1 96.69 182 ASP A C 1
ATOM 1380 O O . ASP A 1 182 ? 14.766 23.031 9.953 1 96.69 182 ASP A O 1
ATOM 1384 N N . PHE A 1 183 ? 15.297 22.906 7.695 1 96.69 183 PHE A N 1
ATOM 1385 C CA . PHE A 1 183 ? 14.172 22.031 7.387 1 96.69 183 PHE A CA 1
ATOM 1386 C C . PHE A 1 183 ? 14.492 20.578 7.738 1 96.69 183 PHE A C 1
ATOM 1388 O O . PHE A 1 183 ? 15.664 20.188 7.746 1 96.69 183 PHE A O 1
ATOM 1395 N N . ILE A 1 184 ? 13.477 19.859 8.031 1 92.69 184 ILE A N 1
ATOM 1396 C CA . ILE A 1 184 ? 13.625 18.406 8.164 1 92.69 184 ILE A CA 1
ATOM 1397 C C . ILE A 1 184 ? 12.93 17.719 6.992 1 92.69 184 ILE A C 1
ATOM 1399 O O . ILE A 1 184 ? 12.883 16.484 6.93 1 92.69 184 ILE A O 1
ATOM 1403 N N . ALA A 1 185 ? 12.406 18.406 6.059 1 92.56 185 ALA A N 1
ATOM 1404 C CA . ALA A 1 185 ? 11.734 17.906 4.859 1 92.56 185 ALA A CA 1
ATOM 1405 C C . ALA A 1 185 ? 12.742 17.297 3.889 1 92.56 185 ALA A C 1
ATOM 1407 O O . ALA A 1 185 ? 13.945 17.547 3.982 1 92.56 185 ALA A O 1
ATOM 1408 N N . GLU A 1 186 ? 12.188 16.516 3.029 1 86.12 186 GLU A N 1
ATOM 1409 C CA . GLU A 1 186 ? 13.008 15.938 1.97 1 86.12 186 GLU A CA 1
ATOM 1410 C C . GLU A 1 186 ? 13.68 17.016 1.132 1 86.12 186 GLU A C 1
ATOM 1412 O O . GLU A 1 186 ? 13.062 18.047 0.832 1 86.12 186 GLU A O 1
ATOM 1417 N N . LYS A 1 187 ? 14.898 16.719 0.644 1 85.56 187 LYS A N 1
ATOM 1418 C CA . LYS A 1 187 ? 15.727 17.719 -0.037 1 85.56 187 LYS A CA 1
ATOM 1419 C C . LYS A 1 187 ? 15.07 18.188 -1.332 1 85.56 187 LYS A C 1
ATOM 1421 O O . LYS A 1 187 ? 15.109 19.375 -1.657 1 85.56 187 LYS A O 1
ATOM 1426 N N . ALA A 1 188 ? 14.539 17.266 -1.995 1 83.88 188 ALA A N 1
ATOM 1427 C CA . ALA A 1 188 ? 13.906 17.609 -3.264 1 83.88 188 ALA A CA 1
ATOM 1428 C C . ALA A 1 188 ? 12.781 18.609 -3.053 1 83.88 188 ALA A C 1
ATOM 1430 O O . ALA A 1 188 ? 12.609 19.547 -3.844 1 83.88 188 ALA A O 1
ATOM 1431 N N . LEU A 1 189 ? 12.062 18.484 -2.016 1 91.56 189 LEU A N 1
ATOM 1432 C CA . LEU A 1 189 ? 10.969 19.391 -1.691 1 91.56 189 LEU A CA 1
ATOM 1433 C C . LEU A 1 189 ? 11.492 20.766 -1.298 1 91.56 189 LEU A C 1
ATOM 1435 O O . LEU A 1 189 ? 10.938 21.781 -1.71 1 91.56 189 LEU A O 1
ATOM 1439 N N . VAL A 1 190 ? 12.516 20.75 -0.532 1 95.44 190 VAL A N 1
ATOM 1440 C CA . VAL A 1 190 ? 13.125 22 -0.064 1 95.44 190 VAL A CA 1
ATOM 1441 C C . VAL A 1 190 ? 13.664 22.781 -1.252 1 95.44 190 VAL A C 1
ATOM 1443 O O . VAL A 1 190 ? 13.477 24 -1.336 1 95.44 190 VAL A O 1
ATOM 1446 N N . ASN A 1 191 ? 14.312 22.047 -2.166 1 93.38 191 ASN A N 1
ATOM 1447 C CA . ASN A 1 191 ? 14.836 22.688 -3.361 1 93.38 191 ASN A CA 1
ATOM 1448 C C . ASN A 1 191 ? 13.734 23.344 -4.18 1 93.38 191 ASN A C 1
ATOM 1450 O O . ASN A 1 191 ? 13.906 24.469 -4.68 1 93.38 191 ASN A O 1
ATOM 1454 N N . ASP A 1 192 ? 12.695 22.688 -4.293 1 93.56 192 ASP A N 1
ATOM 1455 C CA . ASP A 1 192 ? 11.555 23.219 -5.016 1 93.56 192 ASP A CA 1
ATOM 1456 C C . ASP A 1 192 ? 11.023 24.484 -4.34 1 93.56 192 ASP A C 1
ATOM 1458 O O . ASP A 1 192 ? 10.766 25.5 -5 1 93.56 192 ASP A O 1
ATOM 1462 N N . LEU A 1 193 ? 10.883 24.453 -3.057 1 97.5 193 LEU A N 1
ATOM 1463 C CA . LEU A 1 193 ? 10.406 25.594 -2.277 1 97.5 193 LEU A CA 1
ATOM 1464 C C . LEU A 1 193 ? 11.336 26.797 -2.449 1 97.5 193 LEU A C 1
ATOM 1466 O O . LEU A 1 193 ? 10.867 27.906 -2.709 1 97.5 193 LEU A O 1
ATOM 1470 N N . LYS A 1 194 ? 12.578 26.562 -2.4 1 97.12 194 LYS A N 1
ATOM 1471 C CA . LYS A 1 194 ? 13.57 27.625 -2.436 1 97.12 194 LYS A CA 1
ATOM 1472 C C . LYS A 1 194 ? 13.688 28.219 -3.836 1 97.12 194 LYS A C 1
ATOM 1474 O O . LYS A 1 194 ? 14.234 29.312 -4.008 1 97.12 194 LYS A O 1
ATOM 1479 N N . SER A 1 195 ? 13.266 27.453 -4.773 1 97.06 195 SER A N 1
ATOM 1480 C CA . SER A 1 195 ? 13.328 27.938 -6.148 1 97.06 195 SER A CA 1
ATOM 1481 C C . SER A 1 195 ? 12.273 29 -6.406 1 97.06 195 SER A C 1
ATOM 1483 O O . SER A 1 195 ? 12.32 29.703 -7.418 1 97.06 195 SER A O 1
ATOM 1485 N N . ARG A 1 196 ? 11.328 29.141 -5.516 1 97.56 196 ARG A N 1
ATOM 1486 C CA . ARG A 1 196 ? 10.258 30.125 -5.68 1 97.56 196 ARG A CA 1
ATOM 1487 C C . ARG A 1 196 ? 10.703 31.5 -5.219 1 97.56 196 ARG A C 1
ATOM 1489 O O . ARG A 1 196 ? 11.164 31.672 -4.082 1 97.56 196 ARG A O 1
ATOM 1496 N N . LYS A 1 197 ? 10.445 32.5 -6.023 1 97.44 197 LYS A N 1
ATOM 1497 C CA . LYS A 1 197 ? 10.969 33.844 -5.781 1 97.44 197 LYS A CA 1
ATOM 1498 C C . LYS A 1 197 ? 10.172 34.562 -4.699 1 97.44 197 LYS A C 1
ATOM 1500 O O . LYS A 1 197 ? 10.688 35.469 -4.016 1 97.44 197 LYS A O 1
ATOM 1505 N N . ASN A 1 198 ? 8.945 34.188 -4.586 1 98.31 198 ASN A N 1
ATOM 1506 C CA . ASN A 1 198 ? 8.086 34.938 -3.666 1 98.31 198 ASN A CA 1
ATOM 1507 C C . ASN A 1 198 ? 7.949 34.219 -2.326 1 98.31 198 ASN A C 1
ATOM 1509 O O . ASN A 1 198 ? 6.977 34.438 -1.6 1 98.31 198 ASN A O 1
ATOM 1513 N N . ILE A 1 199 ? 8.891 33.344 -2 1 98.69 199 ILE A N 1
ATOM 1514 C CA . ILE A 1 199 ? 8.906 32.656 -0.704 1 98.69 199 ILE A CA 1
ATOM 1515 C C . ILE A 1 199 ? 10.07 33.188 0.134 1 98.69 199 ILE A C 1
ATOM 1517 O O . ILE A 1 199 ? 11.188 33.344 -0.368 1 98.69 199 ILE A O 1
ATOM 1521 N N . GLU A 1 200 ? 9.805 33.562 1.297 1 98.69 200 GLU A N 1
ATOM 1522 C CA . GLU A 1 200 ? 10.812 33.906 2.289 1 98.69 200 GLU A CA 1
ATOM 1523 C C . GLU A 1 200 ? 10.781 32.969 3.477 1 98.69 200 GLU A C 1
ATOM 1525 O O . GLU A 1 200 ? 9.766 32.844 4.156 1 98.69 200 GLU A O 1
ATOM 1530 N N . VAL A 1 201 ? 11.914 32.281 3.746 1 98.69 201 VAL A N 1
ATOM 1531 C CA . VAL A 1 201 ? 12.016 31.344 4.863 1 98.69 201 VAL A CA 1
ATOM 1532 C C . VAL A 1 201 ? 12.648 32.031 6.066 1 98.69 201 VAL A C 1
ATOM 1534 O O . VAL A 1 201 ? 13.695 32.688 5.941 1 98.69 201 VAL A O 1
ATOM 1537 N N . LEU A 1 202 ? 11.977 32.031 7.168 1 98.56 202 LEU A N 1
ATOM 1538 C CA . LEU A 1 202 ? 12.516 32.531 8.43 1 98.56 202 LEU A CA 1
ATOM 1539 C C . LEU A 1 202 ? 12.805 31.391 9.391 1 98.56 202 LEU A C 1
ATOM 1541 O O . LEU A 1 202 ? 11.883 30.828 9.984 1 98.56 202 LEU A O 1
ATOM 1545 N N . PHE A 1 203 ? 14.07 31.031 9.555 1 98.38 203 PHE A N 1
ATOM 1546 C CA . PHE A 1 203 ? 14.5 30.031 10.516 1 98.38 203 PHE A CA 1
ATOM 1547 C C . PHE A 1 203 ? 14.602 30.625 11.914 1 98.38 203 PHE A C 1
ATOM 1549 O O . PHE A 1 203 ? 14.633 31.844 12.07 1 98.38 203 PHE A O 1
ATOM 1556 N N . ASN A 1 204 ? 14.625 29.766 12.938 1 98.19 204 ASN A N 1
ATOM 1557 C CA . ASN A 1 204 ? 14.672 30.219 14.328 1 98.19 204 ASN A CA 1
ATOM 1558 C C . ASN A 1 204 ? 13.609 31.266 14.602 1 98.19 204 ASN A C 1
ATOM 1560 O O . ASN A 1 204 ? 13.914 32.344 15.164 1 98.19 204 ASN A O 1
ATOM 1564 N N . ALA A 1 205 ? 12.406 30.953 14.148 1 98.56 205 ALA A N 1
ATOM 1565 C CA . ALA A 1 205 ? 11.32 31.922 14.227 1 98.56 205 ALA A CA 1
ATOM 1566 C C . ALA A 1 205 ? 10.031 31.266 14.719 1 98.56 205 ALA A C 1
ATOM 1568 O O . ALA A 1 205 ? 9.867 30.047 14.602 1 98.56 205 ALA A O 1
ATOM 1569 N N . SER A 1 206 ? 9.172 32.031 15.305 1 98.62 206 SER A N 1
ATOM 1570 C CA . SER A 1 206 ? 7.871 31.578 15.773 1 98.62 206 SER A CA 1
ATOM 1571 C C . SER A 1 206 ? 6.844 32.719 15.734 1 98.62 206 SER A C 1
ATOM 1573 O O . SER A 1 206 ? 7.184 33.875 15.961 1 98.62 206 SER A O 1
ATOM 1575 N N . VAL A 1 207 ? 5.629 32.406 15.383 1 98.81 207 VAL A N 1
ATOM 1576 C CA . VAL A 1 207 ? 4.555 33.375 15.438 1 98.81 207 VAL A CA 1
ATOM 1577 C C . VAL A 1 207 ? 4.121 33.594 16.891 1 98.81 207 VAL A C 1
ATOM 1579 O O . VAL A 1 207 ? 3.799 32.656 17.594 1 98.81 207 VAL A O 1
ATOM 1582 N N . LYS A 1 208 ? 4.051 34.844 17.281 1 98.5 208 LYS A N 1
ATOM 1583 C CA . LYS A 1 208 ? 3.725 35.156 18.656 1 98.5 208 LYS A CA 1
ATOM 1584 C C . LYS A 1 208 ? 2.258 35.562 18.797 1 98.5 208 LYS A C 1
ATOM 1586 O O . LYS A 1 208 ? 1.58 35.125 19.734 1 98.5 208 LYS A O 1
ATOM 1591 N N . GLU A 1 209 ? 1.862 36.438 17.891 1 98.5 209 GLU A N 1
ATOM 1592 C CA . GLU A 1 209 ? 0.531 37 18.016 1 98.5 209 GLU A CA 1
ATOM 1593 C C . GLU A 1 209 ? -0.105 37.219 16.641 1 98.5 209 GLU A C 1
ATOM 1595 O O . GLU A 1 209 ? 0.596 37.469 15.656 1 98.5 209 GLU A O 1
ATOM 1600 N N . LEU A 1 210 ? -1.465 37.156 16.656 1 98.69 210 LEU A N 1
ATOM 1601 C CA . LEU A 1 210 ? -2.252 37.5 15.469 1 98.69 210 LEU A CA 1
ATOM 1602 C C . LEU A 1 210 ? -3.127 38.719 15.719 1 98.69 210 LEU A C 1
ATOM 1604 O O . LEU A 1 210 ? -3.666 38.875 16.812 1 98.69 210 LEU A O 1
ATOM 1608 N N . HIS A 1 211 ? -3.24 39.531 14.711 1 98.38 211 HIS A N 1
ATOM 1609 C CA . HIS A 1 211 ? -4.004 40.75 14.875 1 98.38 211 HIS A CA 1
ATOM 1610 C C . HIS A 1 211 ? -4.891 41.031 13.664 1 98.38 211 HIS A C 1
ATOM 1612 O O . HIS A 1 211 ? -4.555 40.625 12.539 1 98.38 211 HIS A O 1
ATOM 1618 N N . GLY A 1 212 ? -6.047 41.75 13.859 1 97.31 212 GLY A N 1
ATOM 1619 C CA . GLY A 1 212 ? -7.004 42.156 12.852 1 97.31 212 GLY A CA 1
ATOM 1620 C C . GLY A 1 212 ? -8.375 42.469 13.422 1 97.31 212 GLY A C 1
ATOM 1621 O O . GLY A 1 212 ? -8.68 42.094 14.562 1 97.31 212 GLY A O 1
ATOM 1622 N N . LYS A 1 213 ? -9.102 43.156 12.734 1 94.38 213 LYS A N 1
ATOM 1623 C CA . LYS A 1 213 ? -10.438 43.5 13.195 1 94.38 213 LYS A CA 1
ATOM 1624 C C . LYS A 1 213 ? -11.461 42.438 12.812 1 94.38 213 LYS A C 1
ATOM 1626 O O . LYS A 1 213 ? -11.891 41.656 13.664 1 94.38 213 LYS A O 1
ATOM 1631 N N . ASP A 1 214 ? -11.656 42.25 11.484 1 92.62 214 ASP A N 1
ATOM 1632 C CA . ASP A 1 214 ? -12.648 41.281 11.008 1 92.62 214 ASP A CA 1
ATOM 1633 C C . ASP A 1 214 ? -11.969 40 10.547 1 92.62 214 ASP A C 1
ATOM 1635 O O . ASP A 1 214 ? -12.586 38.938 10.562 1 92.62 214 ASP A O 1
ATOM 1639 N N . ALA A 1 215 ? -10.812 40.188 10.094 1 95.69 215 ALA A N 1
ATOM 1640 C CA . ALA A 1 215 ? -9.984 39.062 9.633 1 95.69 215 ALA A CA 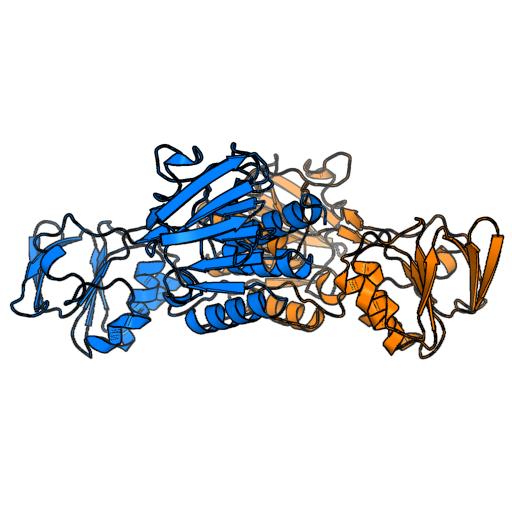1
ATOM 1641 C C . ALA A 1 215 ? -8.508 39.344 9.914 1 95.69 215 ALA A C 1
ATOM 1643 O O . ALA A 1 215 ? -8.133 40.438 10.305 1 95.69 215 ALA A O 1
ATOM 1644 N N . LEU A 1 216 ? -7.746 38.281 9.766 1 98.06 216 LEU A N 1
ATOM 1645 C CA . LEU A 1 216 ? -6.316 38.406 10.008 1 98.06 216 LEU A CA 1
ATOM 1646 C C . LEU A 1 216 ? -5.711 39.5 9.133 1 98.06 216 LEU A C 1
ATOM 1648 O O . LEU A 1 216 ? -5.953 39.531 7.922 1 98.06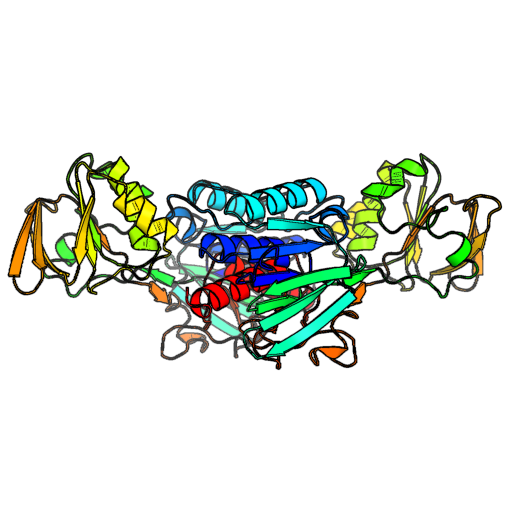 216 LEU A O 1
ATOM 1652 N N . GLU A 1 217 ? -4.977 40.406 9.773 1 98.25 217 GLU A N 1
ATOM 1653 C CA . GLU A 1 217 ? -4.367 41.5 9.023 1 98.25 217 GLU A CA 1
ATOM 1654 C C . GLU A 1 217 ? -2.85 41.5 9.156 1 98.25 217 GLU A C 1
ATOM 1656 O O . GLU A 1 217 ? -2.133 41.906 8.242 1 98.25 217 GLU A O 1
ATOM 1661 N N . TYR A 1 218 ? -2.395 41.094 10.297 1 98.38 218 TYR A N 1
ATOM 1662 C CA . TYR A 1 218 ? -0.949 40.969 10.453 1 98.38 218 TYR A CA 1
ATOM 1663 C C . TYR A 1 218 ? -0.598 40.031 11.617 1 98.38 218 TYR A C 1
ATOM 1665 O O . TYR A 1 218 ? -1.451 39.719 12.445 1 98.38 218 TYR A O 1
ATOM 1673 N N . ALA A 1 219 ? 0.631 39.562 11.664 1 98.75 219 ALA A N 1
ATOM 1674 C CA . ALA A 1 219 ? 1.177 38.688 12.711 1 98.75 219 ALA A CA 1
ATOM 1675 C C . ALA A 1 219 ? 2.475 39.281 13.273 1 98.75 219 ALA A C 1
ATOM 1677 O O . ALA A 1 219 ? 3.236 39.906 12.547 1 98.75 219 ALA A O 1
ATOM 1678 N N . ILE A 1 220 ? 2.662 39.094 14.523 1 98.81 220 ILE A N 1
ATOM 1679 C CA . ILE A 1 220 ? 3.951 39.375 15.141 1 98.81 220 ILE A CA 1
ATOM 1680 C C . ILE A 1 220 ? 4.773 38.094 15.234 1 98.81 220 ILE A C 1
ATOM 1682 O O . ILE A 1 220 ? 4.324 37.094 15.812 1 98.81 220 ILE A O 1
ATOM 1686 N N . VAL A 1 221 ? 5.965 38.125 14.664 1 98.75 221 VAL A N 1
ATOM 1687 C CA . VAL A 1 221 ? 6.82 36.938 14.578 1 98.75 221 VAL A CA 1
ATOM 1688 C C . VAL A 1 221 ? 8.125 37.188 15.336 1 98.75 221 VAL A C 1
ATOM 1690 O O . VAL A 1 221 ? 8.727 38.281 15.203 1 98.75 221 VAL A O 1
ATOM 1693 N N . ASN A 1 222 ? 8.461 36.312 16.219 1 98.56 222 ASN A N 1
ATOM 1694 C CA . ASN A 1 222 ? 9.797 36.312 16.797 1 98.56 222 ASN A CA 1
ATOM 1695 C C . ASN A 1 222 ? 10.812 35.656 15.859 1 98.56 222 ASN A C 1
ATOM 1697 O O . ASN A 1 222 ? 10.695 34.5 15.523 1 98.56 222 ASN A O 1
ATOM 1701 N N . HIS A 1 223 ? 11.742 36.406 15.414 1 97.94 223 HIS A N 1
ATOM 1702 C CA . HIS A 1 223 ? 12.82 35.938 14.562 1 97.94 223 HIS A CA 1
ATOM 1703 C C . HIS A 1 223 ? 14.188 36.219 15.188 1 97.94 223 HIS A C 1
ATOM 1705 O O . HIS A 1 223 ? 14.633 37.344 15.234 1 97.94 223 HIS A O 1
ATOM 1711 N N . ASN A 1 224 ? 14.797 35.188 15.602 1 96.44 224 ASN A N 1
ATOM 1712 C CA . ASN A 1 224 ? 16.109 35.312 16.234 1 96.44 224 ASN A CA 1
ATOM 1713 C C . ASN A 1 224 ? 16.062 36.281 17.406 1 96.44 224 ASN A C 1
ATOM 1715 O O . ASN A 1 224 ? 16.906 37.156 17.516 1 96.44 224 ASN A O 1
ATOM 1719 N N . GLY A 1 225 ? 15 36.25 18.172 1 95.06 225 GLY A N 1
ATOM 1720 C CA . GLY A 1 225 ? 14.891 37.062 19.375 1 95.06 225 GLY A CA 1
ATOM 1721 C C . GLY A 1 225 ? 14.32 38.438 19.109 1 95.06 225 GLY A C 1
ATOM 1722 O O . GLY A 1 225 ? 14.07 39.188 20.062 1 95.06 225 GLY A O 1
ATOM 1723 N N . LYS A 1 226 ? 14.125 38.75 17.906 1 97.25 226 LYS A N 1
ATOM 1724 C CA . LYS A 1 226 ? 13.562 40.062 17.547 1 97.25 226 LYS A CA 1
ATOM 1725 C C . LYS A 1 226 ? 12.148 39.906 17 1 97.25 226 LYS A C 1
ATOM 1727 O O . LYS A 1 226 ? 11.867 39 16.234 1 97.25 226 LYS A O 1
ATOM 1732 N N . GLU A 1 227 ? 11.312 40.812 17.375 1 97.88 227 GLU A N 1
ATOM 1733 C CA . GLU A 1 227 ? 9.93 40.781 16.906 1 97.88 227 GLU A CA 1
ATOM 1734 C C . GLU A 1 227 ? 9.789 41.531 15.57 1 97.88 227 GLU A C 1
ATOM 1736 O O . GLU A 1 227 ? 10.328 42.625 15.406 1 97.88 227 GLU A O 1
ATOM 1741 N N . VAL A 1 228 ? 9.156 40.906 14.672 1 97.81 228 VAL A N 1
ATOM 1742 C CA . VAL A 1 228 ? 8.891 41.469 13.359 1 97.81 228 VAL A CA 1
ATOM 1743 C C . VAL A 1 228 ? 7.395 41.406 13.062 1 97.81 228 VAL A C 1
ATOM 1745 O O . VAL A 1 228 ? 6.738 40.406 13.367 1 97.81 228 VAL A O 1
ATOM 1748 N N . LYS A 1 229 ? 6.922 42.5 12.516 1 98.5 229 LYS A N 1
ATOM 1749 C CA . LYS A 1 229 ? 5.527 42.531 12.086 1 98.5 229 LYS A CA 1
ATOM 1750 C C . LYS A 1 229 ? 5.398 42.125 10.625 1 98.5 229 LYS A C 1
ATOM 1752 O O . LYS A 1 229 ? 6.074 42.688 9.758 1 98.5 229 LYS A O 1
ATOM 1757 N N . LEU A 1 230 ? 4.586 41.125 10.328 1 98.5 230 LEU A N 1
ATOM 1758 C CA . LEU A 1 230 ? 4.305 40.688 8.961 1 98.5 230 LEU A CA 1
ATOM 1759 C C . LEU A 1 230 ? 2.85 40.969 8.594 1 98.5 230 LEU A C 1
ATOM 1761 O O . LEU A 1 230 ? 1.937 40.469 9.25 1 98.5 230 LEU A O 1
ATOM 1765 N N . GLU A 1 231 ? 2.668 41.812 7.559 1 98.44 231 GLU A N 1
ATOM 1766 C CA . GLU A 1 231 ? 1.32 42 7.023 1 98.44 231 GLU A CA 1
ATOM 1767 C C . GLU A 1 231 ? 0.886 40.781 6.188 1 98.44 231 GLU A C 1
ATOM 1769 O O . GLU A 1 231 ? 1.404 40.562 5.09 1 98.44 231 GLU A O 1
ATOM 1774 N N . VAL A 1 232 ? -0.078 40 6.77 1 98.44 232 VAL A N 1
ATOM 1775 C CA . VAL A 1 232 ? -0.514 38.75 6.105 1 98.44 232 VAL A CA 1
ATOM 1776 C C . VAL A 1 232 ? -2.021 38.594 6.277 1 98.44 232 VAL A C 1
ATOM 1778 O O . VAL A 1 232 ? -2.594 39.031 7.273 1 98.44 232 VAL A O 1
ATOM 1781 N N . ALA A 1 233 ? -2.578 37.875 5.324 1 97.94 233 ALA A N 1
ATOM 1782 C CA . ALA A 1 233 ? -4.023 37.688 5.352 1 97.94 233 ALA A CA 1
ATOM 1783 C C . ALA A 1 233 ? -4.367 36.25 5.797 1 97.94 233 ALA A C 1
ATOM 1785 O O . ALA A 1 233 ? -5.52 35.969 6.125 1 97.94 233 ALA A O 1
ATOM 1786 N N . SER A 1 234 ? -3.398 35.375 5.805 1 98.25 234 SER A N 1
ATOM 1787 C CA . SER A 1 234 ? -3.693 34 6.156 1 98.25 234 SER A CA 1
ATOM 1788 C C . SER A 1 234 ? -2.473 33.312 6.754 1 98.25 234 SER A C 1
ATOM 1790 O O . SER A 1 234 ? -1.341 33.75 6.559 1 98.25 234 SER A O 1
ATOM 1792 N N . LEU A 1 235 ? -2.738 32.344 7.605 1 98.69 235 LEU A N 1
ATOM 1793 C CA . LEU A 1 235 ? -1.749 31.531 8.289 1 98.69 235 LEU A CA 1
ATOM 1794 C C . LEU A 1 235 ? -2.156 30.062 8.273 1 98.69 235 LEU A C 1
ATOM 1796 O O . LEU A 1 235 ? -3.287 29.719 8.625 1 98.69 235 LEU A O 1
ATOM 1800 N N . PHE A 1 236 ? -1.245 29.203 7.797 1 98.44 236 PHE A N 1
ATOM 1801 C CA . PHE A 1 236 ? -1.467 27.766 7.719 1 98.44 236 PHE A CA 1
ATOM 1802 C C . PHE A 1 236 ? -0.456 27.016 8.578 1 98.44 236 PHE A C 1
ATOM 1804 O O . PHE A 1 236 ? 0.715 26.891 8.211 1 98.44 236 PHE A O 1
ATOM 1811 N N . PRO A 1 237 ? -0.882 26.438 9.703 1 98.31 237 PRO A N 1
ATOM 1812 C CA . PRO A 1 237 ? 0.042 25.703 10.578 1 98.31 237 PRO A CA 1
ATOM 1813 C C . PRO A 1 237 ? 0.193 24.234 10.188 1 98.31 237 PRO A C 1
ATOM 1815 O O . PRO A 1 237 ? -0.801 23.516 10.094 1 98.31 237 PRO A O 1
ATOM 1818 N N . TYR A 1 238 ? 1.356 23.812 9.906 1 97.38 238 TYR A N 1
ATOM 1819 C CA . TYR A 1 238 ? 1.742 22.422 9.688 1 97.38 238 TYR A CA 1
ATOM 1820 C C . TYR A 1 238 ? 2.73 21.953 10.75 1 97.38 238 TYR A C 1
ATOM 1822 O O . TYR A 1 238 ? 3.898 21.703 10.453 1 97.38 238 TYR A O 1
ATOM 1830 N N . ILE A 1 239 ? 2.197 21.766 11.992 1 96.69 239 ILE A N 1
ATOM 1831 C CA . ILE A 1 239 ? 3.084 21.609 13.141 1 96.69 239 ILE A CA 1
ATOM 1832 C C . ILE A 1 239 ? 2.838 20.234 13.781 1 96.69 239 ILE A C 1
ATOM 1834 O O . ILE A 1 239 ? 3.059 20.062 14.984 1 96.69 239 ILE A O 1
ATOM 1838 N N . GLY A 1 240 ? 2.305 19.359 13.008 1 94.81 240 GLY A N 1
ATOM 1839 C CA . GLY A 1 240 ? 2.125 18 13.484 1 94.81 240 GLY A CA 1
ATOM 1840 C C . GLY A 1 240 ? 0.667 17.609 13.648 1 94.81 240 GLY A C 1
ATOM 1841 O O . GLY A 1 240 ? -0.228 18.359 13.273 1 94.81 240 GLY A O 1
ATOM 1842 N N . PHE A 1 241 ? 0.479 16.344 14.141 1 95.75 241 PHE A N 1
ATOM 1843 C CA . PHE A 1 241 ? -0.849 15.742 14.211 1 95.75 241 PHE A CA 1
ATOM 1844 C C . PHE A 1 241 ? -1.076 15.094 15.57 1 95.75 241 PHE A C 1
ATOM 1846 O O . PHE A 1 241 ? -0.121 14.82 16.297 1 95.75 241 PHE A O 1
ATOM 1853 N N . LEU A 1 242 ? -2.297 14.992 15.93 1 96.81 242 LEU A N 1
ATOM 1854 C CA . LEU A 1 242 ? -2.738 14.289 17.125 1 96.81 242 LEU A CA 1
ATOM 1855 C C . LEU A 1 242 ? -3.656 13.125 16.766 1 96.81 242 LEU A C 1
ATOM 1857 O O . LEU A 1 242 ? -4.41 13.203 15.797 1 96.81 242 LEU A O 1
ATOM 1861 N N . PRO A 1 243 ? -3.576 11.992 17.562 1 97.81 243 PRO A N 1
ATOM 1862 C CA . PRO A 1 243 ? -4.504 10.891 17.297 1 97.81 243 PRO A CA 1
ATOM 1863 C C . PRO A 1 243 ? -5.969 11.305 17.438 1 97.81 243 PRO A C 1
ATOM 1865 O O . PRO A 1 243 ? -6.305 12.109 18.312 1 97.81 243 PRO A O 1
ATOM 1868 N N . SER A 1 244 ? -6.785 10.789 16.578 1 97.19 244 SER A N 1
ATOM 1869 C CA . SER A 1 244 ? -8.203 11.117 16.562 1 97.19 244 SER A CA 1
ATOM 1870 C C . SER A 1 244 ? -9.062 9.906 16.906 1 97.19 244 SER A C 1
ATOM 1872 O O . SER A 1 244 ? -9.648 9.281 16.016 1 97.19 244 SER A O 1
ATOM 1874 N N . ALA A 1 245 ? -9.148 9.555 18.203 1 98 245 ALA A N 1
ATOM 1875 C CA . ALA A 1 245 ? -9.922 8.367 18.562 1 98 245 ALA A CA 1
ATOM 1876 C C . ALA A 1 245 ? -10.57 8.531 19.922 1 98 245 ALA A C 1
ATOM 1878 O O . ALA A 1 245 ? -10.812 7.543 20.625 1 98 245 ALA A O 1
ATOM 1879 N N . GLU A 1 246 ? -10.898 9.773 20.297 1 96.62 246 GLU A N 1
ATOM 1880 C CA . GLU A 1 246 ? -11.484 10.047 21.609 1 96.62 246 GLU A CA 1
ATOM 1881 C C . GLU A 1 246 ? -12.789 9.289 21.797 1 96.62 246 GLU A C 1
ATOM 1883 O O . GLU A 1 246 ? -13.133 8.898 22.922 1 96.62 246 GLU A O 1
ATOM 1888 N N . TYR A 1 247 ? -13.516 9 20.734 1 98.31 247 TYR A N 1
ATOM 1889 C CA . TYR A 1 247 ? -14.789 8.289 20.766 1 98.31 247 TYR A CA 1
ATOM 1890 C C . TYR A 1 247 ? -14.609 6.863 21.281 1 98.31 247 TYR A C 1
ATOM 1892 O O . TYR A 1 247 ? -15.578 6.199 21.656 1 98.31 247 TYR A O 1
ATOM 1900 N N . ALA A 1 248 ? -13.406 6.367 21.312 1 98.5 248 ALA A N 1
ATOM 1901 C CA . ALA A 1 248 ? -13.148 4.98 21.672 1 98.5 248 ALA A CA 1
ATOM 1902 C C . ALA A 1 248 ? -12.648 4.879 23.125 1 98.5 248 ALA A C 1
ATOM 1904 O O . ALA A 1 248 ? -12.156 3.83 23.547 1 98.5 248 ALA A O 1
ATOM 1905 N N . LYS A 1 249 ? -12.727 5.945 23.891 1 96.69 249 LYS A N 1
ATOM 1906 C CA . LYS A 1 249 ? -12.188 5.996 25.25 1 96.69 249 LYS A CA 1
ATOM 1907 C C . LYS A 1 249 ? -12.805 4.914 26.125 1 96.69 249 LYS A C 1
ATOM 1909 O O . LYS A 1 249 ? -12.125 4.32 26.969 1 96.69 249 LYS A O 1
ATOM 1914 N N . ASN A 1 250 ? -14.086 4.547 25.906 1 96 250 ASN A N 1
ATOM 1915 C CA . ASN A 1 250 ? -14.797 3.588 26.75 1 96 250 ASN A CA 1
ATOM 1916 C C . ASN A 1 250 ? -14.609 2.158 26.25 1 96 250 ASN A C 1
ATOM 1918 O O . ASN A 1 250 ? -14.992 1.205 26.938 1 96 250 ASN A O 1
ATOM 1922 N N . ALA A 1 251 ? -14.023 2.049 25.062 1 97.5 251 ALA A N 1
ATOM 1923 C CA . ALA A 1 251 ? -13.875 0.721 24.469 1 97.5 251 ALA A CA 1
ATOM 1924 C C . ALA A 1 251 ? -12.625 0.02 25 1 97.5 251 ALA A C 1
ATOM 1926 O O . ALA A 1 251 ? -12.438 -1.179 24.781 1 97.5 251 ALA A O 1
ATOM 1927 N N . GLY A 1 252 ? -11.766 0.763 25.703 1 97.06 252 GLY A N 1
ATOM 1928 C CA . GLY A 1 252 ? -10.617 0.157 26.359 1 97.06 252 GLY A CA 1
ATOM 1929 C C . GLY A 1 252 ? -9.469 -0.127 25.406 1 97.06 252 GLY A C 1
ATOM 1930 O O . GLY A 1 252 ? -8.672 -1.039 25.641 1 97.06 252 GLY A O 1
ATOM 1931 N N . VAL A 1 253 ? -9.383 0.674 24.281 1 98.31 253 VAL A N 1
ATOM 1932 C CA . VAL A 1 253 ? -8.391 0.319 23.281 1 98.31 253 VAL A CA 1
ATOM 1933 C C . VAL A 1 253 ? -7.332 1.413 23.188 1 98.31 253 VAL A C 1
ATOM 1935 O O . VAL A 1 253 ? -6.305 1.237 22.531 1 98.31 253 VAL A O 1
ATOM 1938 N N . LEU A 1 254 ? -7.449 2.564 23.859 1 98.44 254 LEU A N 1
ATOM 1939 C CA . LEU A 1 254 ? -6.539 3.693 23.719 1 98.44 254 LEU A CA 1
ATOM 1940 C C . LEU A 1 254 ? -5.34 3.551 24.656 1 98.44 254 LEU A C 1
ATOM 1942 O O . LEU A 1 254 ? -5.5 3.207 25.828 1 98.44 254 LEU A O 1
ATOM 1946 N N . GLU A 1 255 ? -4.168 3.779 24.094 1 98.12 255 GLU A N 1
ATOM 1947 C CA . GLU A 1 255 ? -2.979 4.004 24.906 1 98.12 255 GLU A CA 1
ATOM 1948 C C . GLU A 1 255 ? -2.979 5.406 25.516 1 98.12 255 GLU A C 1
ATOM 1950 O O . GLU A 1 255 ? -3.75 6.27 25.094 1 98.12 255 GLU A O 1
ATOM 1955 N N . PRO A 1 256 ? -2.109 5.664 26.5 1 96.88 256 PRO A N 1
ATOM 1956 C CA . PRO A 1 256 ? -2.098 6.973 27.156 1 96.88 256 PRO A CA 1
ATOM 1957 C C . PRO A 1 256 ? -1.878 8.125 26.172 1 96.88 256 PRO A C 1
ATOM 1959 O O . PRO A 1 256 ? -2.383 9.227 26.391 1 96.88 256 PRO A O 1
ATOM 1962 N N . ASN A 1 257 ? -1.229 7.832 25.141 1 96.31 257 ASN A N 1
ATOM 1963 C CA . ASN A 1 257 ? -0.924 8.898 24.188 1 96.31 257 ASN A CA 1
ATOM 1964 C C . ASN A 1 257 ? -2.027 9.055 23.141 1 96.31 257 ASN A C 1
ATOM 1966 O O . ASN A 1 257 ? -1.906 9.859 22.219 1 96.31 257 ASN A O 1
ATOM 1970 N N . GLY A 1 258 ? -3.029 8.258 23.188 1 97.94 258 GLY A N 1
ATOM 1971 C CA . GLY A 1 258 ? -4.184 8.406 22.312 1 97.94 258 GLY A CA 1
ATOM 1972 C C . GLY A 1 258 ? -4.145 7.48 21.109 1 97.94 258 GLY A C 1
ATOM 1973 O O . GLY A 1 258 ? -5.141 7.344 20.391 1 97.94 258 GLY A O 1
ATOM 1974 N N . PHE A 1 259 ? -3.021 6.848 20.891 1 98.56 259 PHE A N 1
ATOM 1975 C CA . PHE A 1 259 ? -2.879 5.906 19.781 1 98.56 259 PHE A CA 1
ATOM 1976 C C . PHE A 1 259 ? -3.365 4.52 20.188 1 98.56 259 PHE A C 1
ATOM 1978 O O . PHE A 1 259 ? -3.729 4.297 21.344 1 98.56 259 PHE A O 1
ATOM 1985 N N . ILE A 1 260 ? -3.439 3.633 19.203 1 98.88 260 ILE A N 1
ATOM 1986 C CA . ILE A 1 260 ? -3.992 2.311 19.484 1 98.88 260 ILE A CA 1
ATOM 1987 C C . ILE A 1 260 ? -2.961 1.24 19.125 1 98.88 260 ILE A C 1
ATOM 1989 O O . ILE A 1 260 ? -2.373 1.27 18.047 1 98.88 260 ILE A O 1
ATOM 1993 N N . LYS A 1 261 ? -2.686 0.355 20.062 1 98.62 261 LYS A N 1
ATOM 1994 C CA . LYS A 1 261 ? -1.809 -0.788 19.828 1 98.62 261 LYS A CA 1
ATOM 1995 C C . LYS A 1 261 ? -2.574 -1.955 19.219 1 98.62 261 LYS A C 1
ATOM 1997 O O . LYS A 1 261 ? -3.701 -2.248 19.625 1 98.62 261 LYS A O 1
ATOM 2002 N N . THR A 1 262 ? -2.025 -2.641 18.234 1 98.69 262 THR A N 1
ATOM 2003 C CA . THR A 1 262 ? -2.637 -3.807 17.609 1 98.69 262 THR A CA 1
ATOM 2004 C C . THR A 1 262 ? -1.62 -4.934 17.453 1 98.69 262 THR A C 1
ATOM 2006 O O . THR A 1 262 ? -0.417 -4.719 17.625 1 98.69 262 THR A O 1
ATOM 2009 N N . ASP A 1 263 ? -2.098 -6.117 17.219 1 97.81 263 ASP A N 1
ATOM 2010 C CA . ASP A 1 263 ? -1.233 -7.219 16.797 1 97.81 263 ASP A CA 1
ATOM 2011 C C . ASP A 1 263 ? -0.953 -7.172 15.305 1 97.81 263 ASP A C 1
ATOM 2013 O O . ASP A 1 263 ? -1.257 -6.176 14.641 1 97.81 263 ASP A O 1
ATOM 2017 N N . GLU A 1 264 ? -0.378 -8.18 14.719 1 96.06 264 GLU A N 1
ATOM 2018 C CA . GLU A 1 264 ? 0.04 -8.211 13.32 1 96.06 264 GLU A CA 1
ATOM 2019 C C . GLU A 1 264 ? -1.163 -8.305 12.383 1 96.06 264 GLU A C 1
ATOM 2021 O O . GLU A 1 264 ? -1.036 -8.086 11.172 1 96.06 264 GLU A O 1
ATOM 2026 N N . PHE A 1 265 ? -2.328 -8.586 12.961 1 97.81 265 PHE A N 1
ATOM 2027 C CA . PHE A 1 265 ? -3.545 -8.711 12.164 1 97.81 265 PHE A CA 1
ATOM 2028 C C . PHE A 1 265 ? -4.445 -7.496 12.352 1 97.81 265 PHE A C 1
ATOM 2030 O O . PHE A 1 265 ? -5.629 -7.539 12.016 1 97.81 265 PHE A O 1
ATOM 2037 N N . MET A 1 266 ? -3.959 -6.398 13.016 1 98.75 266 MET A N 1
ATOM 2038 C CA . MET A 1 266 ? -4.609 -5.105 13.195 1 98.75 266 MET A CA 1
ATOM 2039 C C . MET A 1 266 ? -5.684 -5.176 14.273 1 98.75 266 MET A C 1
ATOM 2041 O O . MET A 1 266 ? -6.488 -4.254 14.422 1 98.75 266 MET A O 1
ATOM 2045 N N . GLU A 1 267 ? -5.684 -6.289 15.016 1 98.75 267 GLU A N 1
ATOM 2046 C CA . GLU A 1 267 ? -6.668 -6.41 16.078 1 98.75 267 GLU A CA 1
ATOM 2047 C C . GLU A 1 267 ? -6.125 -5.859 17.406 1 98.75 267 GLU A C 1
ATOM 2049 O O . GLU A 1 267 ? -4.957 -6.078 17.734 1 98.75 267 GLU A O 1
ATOM 2054 N N . THR A 1 268 ? -7.004 -5.164 18.125 1 98.75 268 THR A N 1
ATOM 2055 C CA . THR A 1 268 ? -6.629 -4.617 19.422 1 98.75 268 THR A CA 1
ATOM 2056 C C . THR A 1 268 ? -6.73 -5.691 20.5 1 98.75 268 THR A C 1
ATOM 2058 O O . THR A 1 268 ? -7.02 -6.852 20.219 1 98.75 268 THR A O 1
ATOM 2061 N N . LYS A 1 269 ? -6.457 -5.273 21.781 1 98.19 269 LYS A N 1
ATOM 2062 C CA . LYS A 1 269 ? -6.578 -6.195 22.906 1 98.19 269 LYS A CA 1
ATOM 2063 C C . LYS A 1 269 ? -8.039 -6.57 23.156 1 98.19 269 LYS A C 1
ATOM 2065 O O . LYS A 1 269 ? -8.32 -7.52 23.891 1 98.19 269 LYS A O 1
ATOM 2070 N N . VAL A 1 270 ? -9.016 -5.781 22.578 1 98.5 270 VAL A N 1
ATOM 2071 C CA . VAL A 1 270 ? -10.438 -6.086 22.703 1 98.5 270 VAL A CA 1
ATOM 2072 C C . VAL A 1 270 ? -10.906 -6.855 21.469 1 98.5 270 VAL A C 1
ATOM 2074 O O . VAL A 1 270 ? -10.891 -6.328 20.359 1 98.5 270 VAL A O 1
ATOM 2077 N N . PRO A 1 271 ? -11.352 -8.109 21.625 1 98 271 PRO A N 1
ATOM 2078 C CA . PRO A 1 271 ? -11.773 -8.906 20.484 1 98 271 PRO A CA 1
ATOM 2079 C C . PRO A 1 271 ? -12.836 -8.203 19.625 1 98 271 PRO A C 1
ATOM 2081 O O . PRO A 1 271 ? -13.758 -7.59 20.172 1 98 271 PRO A O 1
ATOM 2084 N N . GLY A 1 272 ? -12.625 -8.188 18.344 1 98.12 272 GLY A N 1
ATOM 2085 C CA . GLY A 1 272 ? -13.609 -7.648 17.422 1 98.12 272 GLY A CA 1
ATOM 2086 C C . GLY A 1 272 ? -13.406 -6.176 17.109 1 98.12 272 GLY A C 1
ATOM 2087 O O . GLY A 1 272 ? -14.133 -5.59 16.312 1 98.12 272 GLY A O 1
ATOM 2088 N N . ILE A 1 273 ? -12.406 -5.543 17.812 1 98.88 273 ILE A N 1
ATOM 2089 C CA . ILE A 1 273 ? -12.055 -4.156 17.516 1 98.88 273 ILE A CA 1
ATOM 2090 C C . ILE A 1 273 ? -10.664 -4.102 16.875 1 98.88 273 ILE A C 1
ATOM 2092 O O . ILE A 1 273 ? -9.688 -4.582 17.469 1 98.88 273 ILE A O 1
ATOM 2096 N N . TYR A 1 274 ? -10.609 -3.57 15.703 1 98.88 274 TYR A N 1
ATOM 2097 C CA . TYR A 1 274 ? -9.383 -3.418 14.938 1 98.88 274 TYR A CA 1
ATOM 2098 C C . TYR A 1 274 ? -9.016 -1.946 14.789 1 98.88 274 TYR A C 1
ATOM 2100 O O . TYR A 1 274 ? -9.859 -1.066 14.953 1 98.88 274 TYR A O 1
ATOM 2108 N N . ALA A 1 275 ? -7.75 -1.655 14.508 1 98.94 275 ALA A N 1
ATOM 2109 C CA . ALA A 1 275 ? -7.277 -0.31 14.195 1 98.94 275 ALA A CA 1
ATOM 2110 C C . ALA A 1 275 ? -6.27 -0.337 13.047 1 98.94 275 ALA A C 1
ATOM 2112 O O . ALA A 1 275 ? -5.445 -1.249 12.961 1 98.94 275 ALA A O 1
ATOM 2113 N N . ILE A 1 276 ? -6.359 0.68 12.195 1 98.94 276 ILE A N 1
ATOM 2114 C CA . ILE A 1 276 ? -5.496 0.707 11.016 1 98.94 276 ILE A CA 1
ATOM 2115 C C . ILE A 1 276 ? -5.098 2.146 10.703 1 98.94 276 ILE A C 1
ATOM 2117 O O . ILE A 1 276 ? -5.809 3.088 11.062 1 98.94 276 ILE A O 1
ATOM 2121 N N . GLY A 1 277 ? -3.949 2.297 10 1 98.62 277 GLY A N 1
ATOM 2122 C CA . GLY A 1 277 ? -3.502 3.604 9.547 1 98.62 277 GLY A CA 1
ATOM 2123 C C . GLY A 1 277 ? -2.82 4.414 10.633 1 98.62 277 GLY A C 1
ATOM 2124 O O . GLY A 1 277 ? -2.186 3.85 11.531 1 98.62 277 GLY A O 1
ATOM 2125 N N . ASP A 1 278 ? -2.951 5.676 10.555 1 98.31 278 ASP A N 1
ATOM 2126 C CA . ASP A 1 278 ? -2.139 6.605 11.336 1 98.31 278 ASP A CA 1
ATOM 2127 C C . ASP A 1 278 ? -2.529 6.57 12.812 1 98.31 278 ASP A C 1
ATOM 2129 O O . ASP A 1 278 ? -1.782 7.047 13.672 1 98.31 278 ASP A O 1
ATOM 2133 N N . ILE A 1 279 ? -3.676 5.98 13.125 1 98.81 279 ILE A N 1
ATOM 2134 C CA . ILE A 1 279 ? -4.137 5.941 14.508 1 98.81 279 ILE A CA 1
ATOM 2135 C C . ILE A 1 279 ? -3.375 4.863 15.281 1 98.81 279 ILE A C 1
ATOM 2137 O O . ILE A 1 279 ? -3.395 4.844 16.516 1 98.81 279 ILE A O 1
ATOM 2141 N N . ARG A 1 280 ? -2.734 3.971 14.562 1 98.62 280 ARG A N 1
ATOM 2142 C CA . ARG A 1 280 ? -1.978 2.9 15.195 1 98.62 280 ARG A CA 1
ATOM 2143 C C . ARG A 1 280 ? -0.659 3.42 15.758 1 98.62 280 ARG A C 1
ATOM 2145 O O . ARG A 1 280 ? -0.127 4.426 15.281 1 98.62 280 ARG A O 1
ATOM 2152 N N . ILE A 1 281 ? -0.2 2.764 16.734 1 97.25 281 ILE A N 1
ATOM 2153 C CA . ILE A 1 281 ? 1.189 2.963 17.141 1 97.25 281 ILE A CA 1
ATOM 2154 C C . ILE A 1 281 ? 2.121 2.385 16.078 1 97.25 281 ILE A C 1
ATOM 2156 O O . ILE A 1 281 ? 2.148 1.172 15.859 1 97.25 281 ILE A O 1
ATOM 2160 N N . LYS A 1 282 ? 2.875 3.23 15.406 1 95.19 282 LYS A N 1
ATOM 2161 C CA . LYS A 1 282 ? 3.84 2.814 14.398 1 95.19 282 LYS A CA 1
ATOM 2162 C C . LYS A 1 282 ? 4.797 3.953 14.047 1 95.19 282 LYS A C 1
ATOM 2164 O O . LYS A 1 282 ? 4.512 5.117 14.328 1 95.19 282 LYS A O 1
ATOM 2169 N N . ASP A 1 283 ? 5.816 3.646 13.352 1 93.25 283 ASP A N 1
ATOM 2170 C CA . ASP A 1 283 ? 6.891 4.613 13.133 1 93.25 283 ASP A CA 1
ATOM 2171 C C . ASP A 1 283 ? 6.734 5.305 11.781 1 93.25 283 ASP A C 1
ATOM 2173 O O . ASP A 1 283 ? 7.086 6.477 11.633 1 93.25 283 ASP A O 1
ATOM 2177 N N . ILE A 1 284 ? 6.309 4.578 10.789 1 95.62 284 ILE A N 1
ATOM 2178 C CA . ILE A 1 284 ? 6.23 5.113 9.438 1 95.62 284 ILE A CA 1
ATOM 2179 C C . ILE A 1 284 ? 4.766 5.27 9.031 1 95.62 284 ILE A C 1
ATOM 2181 O O . ILE A 1 284 ? 4.035 4.281 8.93 1 95.62 284 ILE A O 1
ATOM 2185 N N . ARG A 1 285 ? 4.363 6.496 8.891 1 96.38 285 ARG A N 1
ATOM 2186 C CA . ARG A 1 285 ? 3.004 6.836 8.484 1 96.38 285 ARG A CA 1
ATOM 2187 C C . ARG A 1 285 ? 2.984 7.398 7.066 1 96.38 285 ARG A C 1
ATOM 2189 O O . ARG A 1 285 ? 3.453 8.516 6.828 1 96.38 285 ARG A O 1
ATOM 2196 N N . GLN A 1 286 ? 2.568 6.613 6.152 1 96.69 286 GLN A N 1
ATOM 2197 C CA . GLN A 1 286 ? 2.422 6.926 4.734 1 96.69 286 GLN A CA 1
ATOM 2198 C C . GLN A 1 286 ? 1.123 6.352 4.176 1 96.69 286 GLN A C 1
ATOM 2200 O O . GLN A 1 286 ? 0.499 5.492 4.801 1 96.69 286 GLN A O 1
ATOM 2205 N N . ILE A 1 287 ? 0.704 6.828 3.01 1 98.38 287 ILE A N 1
ATOM 2206 C CA . ILE A 1 287 ? -0.49 6.316 2.348 1 98.38 287 ILE A CA 1
ATOM 2207 C C . ILE A 1 287 ? -0.39 4.797 2.209 1 98.38 287 ILE A C 1
ATOM 2209 O O . ILE A 1 287 ? -1.325 4.074 2.557 1 98.38 287 ILE A O 1
ATOM 2213 N N . LEU A 1 288 ? 0.766 4.281 1.872 1 98.75 288 LEU A N 1
ATOM 2214 C CA . LEU A 1 288 ? 0.951 2.863 1.574 1 98.75 288 LEU A CA 1
ATOM 2215 C C . LEU A 1 288 ? 0.905 2.029 2.85 1 98.75 288 LEU A C 1
ATOM 2217 O O . LEU A 1 288 ? 0.391 0.909 2.846 1 98.75 288 LEU A O 1
ATOM 2221 N N . THR A 1 289 ? 1.485 2.533 3.936 1 98.69 289 THR A N 1
ATOM 2222 C CA . THR A 1 289 ? 1.432 1.752 5.168 1 98.69 289 THR A CA 1
ATOM 2223 C C . THR A 1 289 ? 0.011 1.717 5.723 1 98.69 289 THR A C 1
ATOM 2225 O O . THR A 1 289 ? -0.406 0.718 6.312 1 98.69 289 THR A O 1
ATOM 2228 N N . ALA A 1 290 ? -0.728 2.816 5.52 1 98.81 290 ALA A N 1
ATOM 2229 C CA . ALA A 1 290 ? -2.129 2.834 5.938 1 98.81 290 ALA A CA 1
ATOM 2230 C C . ALA A 1 290 ? -2.953 1.839 5.125 1 98.81 290 ALA A C 1
ATOM 2232 O O . ALA A 1 290 ? -3.748 1.08 5.684 1 98.81 290 ALA A O 1
ATOM 2233 N N . THR A 1 291 ? -2.775 1.831 3.812 1 98.88 291 THR A N 1
ATOM 2234 C CA . THR A 1 291 ? -3.543 0.938 2.953 1 98.88 291 THR A CA 1
ATOM 2235 C C . THR A 1 291 ? -3.156 -0.518 3.203 1 98.88 291 THR A C 1
ATOM 2237 O O . THR A 1 291 ? -3.994 -1.415 3.096 1 98.88 291 THR A O 1
ATOM 2240 N N . SER A 1 292 ? -1.905 -0.754 3.527 1 98.81 292 SER A N 1
ATOM 2241 C CA . SER A 1 292 ? -1.476 -2.1 3.898 1 98.81 292 SER A CA 1
ATOM 2242 C C . SER A 1 292 ? -2.203 -2.588 5.145 1 98.81 292 SER A C 1
ATOM 2244 O O . SER A 1 292 ? -2.682 -3.725 5.188 1 98.81 292 SER A O 1
ATOM 2246 N N . ASP A 1 293 ? -2.268 -1.684 6.16 1 98.81 293 ASP A N 1
ATOM 2247 C CA . ASP A 1 293 ? -3.035 -2.031 7.352 1 98.81 293 ASP A CA 1
ATOM 2248 C C . ASP A 1 293 ? -4.473 -2.396 6.992 1 98.81 293 ASP A C 1
ATOM 2250 O O . ASP A 1 293 ? -5.016 -3.381 7.496 1 98.81 293 ASP A O 1
ATOM 2254 N N . GLY A 1 294 ? -5.059 -1.604 6.07 1 98.94 294 GLY A N 1
ATOM 2255 C CA . GLY A 1 294 ? -6.418 -1.87 5.621 1 98.94 294 GLY A CA 1
ATOM 2256 C C . GLY A 1 294 ? -6.562 -3.207 4.918 1 98.94 294 GLY A C 1
ATOM 2257 O O . GLY A 1 294 ? -7.559 -3.906 5.105 1 98.94 294 GLY A O 1
ATOM 2258 N N . THR A 1 295 ? -5.574 -3.541 4.141 1 98.69 295 THR A N 1
ATOM 2259 C CA . THR A 1 295 ? -5.531 -4.82 3.441 1 98.69 295 THR A CA 1
ATOM 2260 C C . THR A 1 295 ? -5.504 -5.977 4.434 1 98.69 295 THR A C 1
ATOM 2262 O O . THR A 1 295 ? -6.285 -6.926 4.312 1 98.69 295 THR A O 1
ATOM 2265 N N . ILE A 1 296 ? -4.641 -5.871 5.418 1 98.56 296 ILE A N 1
ATOM 2266 C CA . ILE A 1 296 ? -4.461 -6.934 6.398 1 98.56 296 ILE A CA 1
ATOM 2267 C C . ILE A 1 296 ? -5.75 -7.125 7.191 1 98.56 296 ILE A C 1
ATOM 2269 O O . ILE A 1 296 ? -6.266 -8.242 7.293 1 98.56 296 ILE A O 1
ATOM 2273 N N . ALA A 1 297 ? -6.332 -6.055 7.695 1 98.75 297 ALA A N 1
ATOM 2274 C CA . ALA A 1 297 ? -7.574 -6.148 8.461 1 98.75 297 ALA A CA 1
ATOM 2275 C C . ALA A 1 297 ? -8.703 -6.719 7.605 1 98.75 297 ALA A C 1
ATOM 2277 O O . ALA A 1 297 ? -9.453 -7.586 8.055 1 98.75 297 ALA A O 1
ATOM 2278 N N . GLY A 1 298 ? -8.812 -6.203 6.375 1 97.88 298 GLY A N 1
ATOM 2279 C CA . GLY A 1 298 ? -9.852 -6.688 5.477 1 97.88 298 GLY A CA 1
ATOM 2280 C C . GLY A 1 298 ? -9.758 -8.172 5.199 1 97.88 298 GLY A C 1
ATOM 2281 O O . GLY A 1 298 ? -10.758 -8.891 5.262 1 97.88 298 GLY A O 1
ATOM 2282 N N . LYS A 1 299 ? -8.555 -8.664 4.93 1 95.06 299 LYS A N 1
ATOM 2283 C CA . LYS A 1 299 ? -8.344 -10.078 4.641 1 95.06 299 LYS A CA 1
ATOM 2284 C C . LYS A 1 299 ? -8.641 -10.945 5.863 1 95.06 299 LYS A C 1
ATOM 2286 O O . LYS A 1 299 ? -9.281 -11.984 5.754 1 95.06 299 LYS A O 1
ATOM 2291 N N . ILE A 1 300 ? -8.172 -10.492 7.02 1 96.12 300 ILE A N 1
ATOM 2292 C CA . ILE A 1 300 ? -8.32 -11.25 8.258 1 96.12 300 ILE A CA 1
ATOM 2293 C C . ILE A 1 300 ? -9.797 -11.359 8.617 1 96.12 300 ILE A C 1
ATOM 2295 O O . ILE A 1 300 ? -10.281 -12.43 8.984 1 96.12 300 ILE A O 1
ATOM 2299 N N . LEU A 1 301 ? -10.523 -10.305 8.461 1 96.94 301 LEU A N 1
ATOM 2300 C CA . LEU A 1 301 ? -11.938 -10.297 8.805 1 96.94 301 LEU A CA 1
ATOM 2301 C C . LEU A 1 301 ? -12.742 -11.15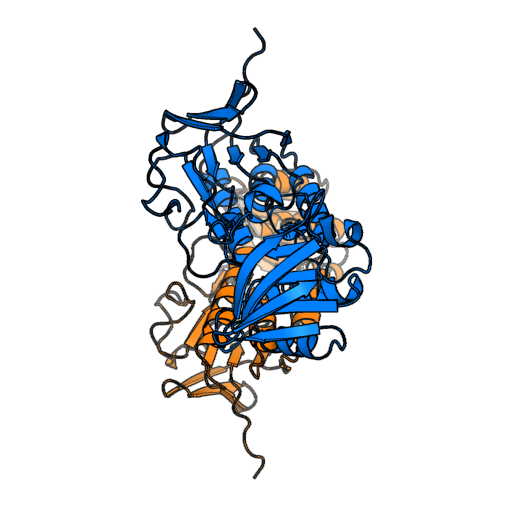6 7.84 1 96.94 301 LEU A C 1
ATOM 2303 O O . LEU A 1 301 ? -13.703 -11.82 8.242 1 96.94 301 LEU A O 1
ATOM 2307 N N . THR A 1 302 ? -12.375 -11.125 6.574 1 92.44 302 THR A N 1
ATOM 2308 C CA . THR A 1 302 ? -13.047 -11.969 5.59 1 92.44 302 THR A CA 1
ATOM 2309 C C . THR A 1 302 ? -12.922 -13.445 5.973 1 92.44 302 THR A C 1
ATOM 2311 O O . THR A 1 302 ? -13.844 -14.227 5.75 1 92.44 302 THR A O 1
ATOM 2314 N N . ASN A 1 303 ? -11.828 -13.773 6.605 1 88.69 303 ASN A N 1
ATOM 2315 C CA . ASN A 1 303 ? -11.586 -15.156 7.004 1 88.69 303 ASN A CA 1
ATOM 2316 C C . ASN A 1 303 ? -12.242 -15.477 8.336 1 88.69 303 ASN A C 1
ATOM 2318 O O . ASN A 1 303 ? -12.703 -16.609 8.555 1 88.69 303 ASN A O 1
ATOM 2322 N N . ARG A 1 304 ? -12.328 -14.484 9.172 1 92.12 304 ARG A N 1
ATOM 2323 C CA . ARG A 1 304 ? -12.758 -14.727 10.547 1 92.12 304 ARG A CA 1
ATOM 2324 C C . ARG A 1 304 ? -14.273 -14.641 10.672 1 92.12 304 ARG A C 1
ATOM 2326 O O . ARG A 1 304 ? -14.875 -15.312 11.508 1 92.12 304 ARG A O 1
ATOM 2333 N N . ILE A 1 305 ? -14.797 -13.695 9.859 1 90.25 305 ILE A N 1
ATOM 2334 C CA . ILE A 1 305 ? -16.234 -13.523 9.945 1 90.25 305 ILE A CA 1
ATOM 2335 C C . ILE A 1 305 ? -16.938 -14.539 9.039 1 90.25 305 ILE A C 1
ATOM 2337 O O . ILE A 1 305 ? -16.719 -14.547 7.828 1 90.25 305 ILE A O 1
ATOM 2341 N N . LYS A 1 306 ? -17.438 -15.609 9.57 1 71.06 306 LYS A N 1
ATOM 2342 C CA . LYS A 1 306 ? -18.125 -16.703 8.891 1 71.06 306 LYS A CA 1
ATOM 2343 C C . LYS A 1 306 ? -19.547 -16.297 8.508 1 71.06 306 LYS A C 1
ATOM 2345 O O . LYS A 1 306 ? -20.297 -15.781 9.344 1 71.06 306 LYS A O 1
ATOM 2350 N N . LYS A 1 307 ? -19.703 -16.125 7.117 1 58.91 307 LYS A N 1
ATOM 2351 C CA . LYS A 1 307 ? -21.125 -16.016 6.777 1 58.91 307 LYS A CA 1
ATOM 2352 C C . LYS A 1 307 ? -21.766 -17.391 6.672 1 58.91 307 LYS A C 1
ATOM 2354 O O . LYS A 1 307 ? -21.094 -18.391 6.367 1 58.91 307 LYS A O 1
ATOM 2359 N N . MET B 1 1 ? 41.375 2.953 -14.836 1 28.03 1 MET B N 1
ATOM 2360 C CA . MET B 1 1 ? 40.812 1.906 -14 1 28.03 1 MET B CA 1
ATOM 2361 C C . MET B 1 1 ? 39.344 2.207 -13.688 1 28.03 1 MET B C 1
ATOM 2363 O O . MET B 1 1 ? 39.031 3.256 -13.125 1 28.03 1 MET B O 1
ATOM 2367 N N . SER B 1 2 ? 38.375 1.932 -14.43 1 40.59 2 SER B N 1
ATOM 2368 C CA . SER B 1 2 ? 37 2.402 -14.461 1 40.59 2 SER B CA 1
ATOM 2369 C C . SER B 1 2 ? 36.375 2.387 -13.062 1 40.59 2 SER B C 1
ATOM 2371 O O . SER B 1 2 ? 36.375 1.351 -12.398 1 40.59 2 SER B O 1
ATOM 2373 N N . GLN B 1 3 ? 36.562 3.25 -12.219 1 50.53 3 GLN B N 1
ATOM 2374 C CA . GLN B 1 3 ? 36.25 3.434 -10.805 1 50.53 3 GLN B CA 1
ATOM 2375 C C . GLN B 1 3 ? 34.875 2.877 -10.461 1 50.53 3 GLN B C 1
ATOM 2377 O O . GLN B 1 3 ? 33.875 3.25 -11.078 1 50.53 3 GLN B O 1
ATOM 2382 N N . ASN B 1 4 ? 34.75 1.589 -9.867 1 69.88 4 ASN B N 1
ATOM 2383 C CA . ASN B 1 4 ? 33.562 0.794 -9.617 1 69.88 4 ASN B CA 1
ATOM 2384 C C . ASN B 1 4 ? 32.562 1.55 -8.742 1 69.88 4 ASN B C 1
ATOM 2386 O O . ASN B 1 4 ? 32.875 1.921 -7.613 1 69.88 4 ASN B O 1
ATOM 2390 N N . LYS B 1 5 ? 31.5 2.184 -9.242 1 90.44 5 LYS B N 1
ATOM 2391 C CA . LYS B 1 5 ? 30.438 2.945 -8.578 1 90.44 5 LYS B CA 1
ATOM 2392 C C . LYS B 1 5 ? 29.828 2.152 -7.43 1 90.44 5 LYS B C 1
ATOM 2394 O O . LYS B 1 5 ? 29.547 0.962 -7.574 1 90.44 5 LYS B O 1
ATOM 2399 N N . ILE B 1 6 ? 29.984 2.777 -6.238 1 97.5 6 ILE B N 1
ATOM 2400 C CA . ILE B 1 6 ? 29.281 2.209 -5.09 1 97.5 6 ILE B CA 1
ATOM 2401 C C . ILE B 1 6 ? 27.938 2.904 -4.906 1 97.5 6 ILE B C 1
ATOM 2403 O O . ILE B 1 6 ? 27.875 4.105 -4.641 1 97.5 6 ILE B O 1
ATOM 2407 N N . TYR B 1 7 ? 26.891 2.197 -5.066 1 98.5 7 TYR B N 1
ATOM 2408 C CA . TYR B 1 7 ? 25.547 2.744 -4.883 1 98.5 7 TYR B CA 1
ATOM 2409 C C . TYR B 1 7 ? 25.234 2.91 -3.404 1 98.5 7 TYR B C 1
ATOM 2411 O O . TYR B 1 7 ? 25.828 2.25 -2.553 1 98.5 7 TYR B O 1
ATOM 2419 N N . ASP B 1 8 ? 24.312 3.848 -3.133 1 98.44 8 ASP B N 1
ATOM 2420 C CA . ASP B 1 8 ? 23.781 3.891 -1.775 1 98.44 8 ASP B CA 1
ATOM 2421 C C . ASP B 1 8 ? 22.922 2.652 -1.48 1 98.44 8 ASP B C 1
ATOM 2423 O O . ASP B 1 8 ? 23.047 2.053 -0.41 1 98.44 8 ASP B O 1
ATOM 2427 N N . VAL B 1 9 ? 22.094 2.252 -2.461 1 98.81 9 VAL B N 1
ATOM 2428 C CA . VAL B 1 9 ? 21.172 1.138 -2.277 1 98.81 9 VAL B CA 1
ATOM 2429 C C . VAL B 1 9 ? 21.109 0.297 -3.551 1 98.81 9 VAL B C 1
ATOM 2431 O O . VAL B 1 9 ? 21 0.836 -4.652 1 98.81 9 VAL B O 1
ATOM 2434 N N . ALA B 1 10 ? 21.234 -0.968 -3.441 1 98.94 10 ALA B N 1
ATOM 2435 C CA . ALA B 1 10 ? 20.938 -1.918 -4.512 1 98.94 10 ALA B CA 1
ATOM 2436 C C . ALA B 1 10 ? 19.734 -2.797 -4.148 1 98.94 10 ALA B C 1
ATOM 2438 O O . ALA B 1 10 ? 19.688 -3.359 -3.053 1 98.94 10 ALA B O 1
ATOM 2439 N N . ILE B 1 11 ? 18.812 -2.898 -5.035 1 98.94 11 ILE B N 1
ATOM 2440 C CA . ILE B 1 11 ? 17.594 -3.68 -4.824 1 98.94 11 ILE B CA 1
ATOM 2441 C C . ILE B 1 11 ? 17.594 -4.898 -5.742 1 98.94 11 ILE B C 1
ATOM 2443 O O . ILE B 1 11 ? 17.812 -4.77 -6.949 1 98.94 11 ILE B O 1
ATOM 2447 N N . ILE B 1 12 ? 17.391 -6.09 -5.195 1 98.94 12 ILE B N 1
ATOM 2448 C CA . ILE B 1 12 ? 17.297 -7.312 -5.988 1 98.94 12 ILE B CA 1
ATOM 2449 C C . ILE B 1 12 ? 15.836 -7.637 -6.266 1 98.94 12 ILE B C 1
ATOM 2451 O O . ILE B 1 12 ? 15.125 -8.141 -5.395 1 98.94 12 ILE B O 1
ATOM 2455 N N . GLY B 1 13 ? 15.391 -7.406 -7.492 1 98.62 13 GLY B N 1
ATOM 2456 C CA . GLY B 1 13 ? 14.008 -7.574 -7.895 1 98.62 13 GLY B CA 1
ATOM 2457 C C . GLY B 1 13 ? 13.398 -6.316 -8.484 1 98.62 13 GLY B C 1
ATOM 2458 O O . GLY B 1 13 ? 13.906 -5.215 -8.266 1 98.62 13 GLY B O 1
ATOM 2459 N N . ALA B 1 14 ? 12.32 -6.492 -9.195 1 98.56 14 ALA B N 1
ATOM 2460 C CA . ALA B 1 14 ? 11.586 -5.379 -9.797 1 98.56 14 ALA B CA 1
ATOM 2461 C C . ALA B 1 14 ? 10.078 -5.594 -9.688 1 98.56 14 ALA B C 1
ATOM 2463 O O . ALA B 1 14 ? 9.328 -5.246 -10.609 1 98.56 14 ALA B O 1
ATOM 2464 N N . GLY B 1 15 ? 9.648 -6.281 -8.633 1 98.56 15 GLY B N 1
ATOM 2465 C CA . GLY B 1 15 ? 8.234 -6.391 -8.328 1 98.56 15 GLY B CA 1
ATOM 2466 C C . GLY B 1 15 ? 7.684 -5.16 -7.625 1 98.56 15 GLY B C 1
ATOM 2467 O O . GLY B 1 15 ? 8.367 -4.145 -7.516 1 98.56 15 GLY B O 1
ATOM 2468 N N . PRO B 1 16 ? 6.457 -5.211 -7.148 1 98.69 16 PRO B N 1
ATOM 2469 C CA . PRO B 1 16 ? 5.812 -4.051 -6.535 1 98.69 16 PRO B CA 1
ATOM 2470 C C . PRO B 1 16 ? 6.605 -3.488 -5.355 1 98.69 16 PRO B C 1
ATOM 2472 O O . PRO B 1 16 ? 6.781 -2.271 -5.25 1 98.69 16 PRO B O 1
ATOM 2475 N N . GLY B 1 17 ? 7.051 -4.332 -4.449 1 98.81 17 GLY B N 1
ATOM 2476 C CA . GLY B 1 17 ? 7.844 -3.881 -3.316 1 98.81 17 GLY B CA 1
ATOM 2477 C C . GLY B 1 17 ? 9.141 -3.209 -3.729 1 98.81 17 GLY B C 1
ATOM 2478 O O . GLY B 1 17 ? 9.469 -2.131 -3.232 1 98.81 17 GLY B O 1
ATOM 2479 N N . ALA B 1 18 ? 9.852 -3.793 -4.684 1 98.88 18 ALA B N 1
ATOM 2480 C CA . ALA B 1 18 ? 11.133 -3.291 -5.172 1 98.88 18 ALA B CA 1
ATOM 2481 C C . ALA B 1 18 ? 10.969 -1.922 -5.824 1 98.88 18 ALA B C 1
ATOM 2483 O O . ALA B 1 18 ? 11.719 -0.991 -5.52 1 98.88 18 ALA B O 1
ATOM 2484 N N . LEU B 1 19 ? 10.016 -1.858 -6.699 1 98.88 19 LEU B N 1
ATOM 2485 C CA . LEU B 1 19 ? 9.82 -0.62 -7.445 1 98.88 19 LEU B CA 1
ATOM 2486 C C . LEU B 1 19 ? 9.383 0.508 -6.52 1 98.88 19 LEU B C 1
ATOM 2488 O O . LEU B 1 19 ? 9.758 1.665 -6.723 1 98.88 19 LEU B O 1
ATOM 2492 N N . THR B 1 20 ? 8.617 0.162 -5.473 1 98.81 20 THR B N 1
ATOM 2493 C CA . THR B 1 20 ? 8.227 1.151 -4.477 1 98.81 20 THR B CA 1
ATOM 2494 C C . THR B 1 20 ? 9.438 1.612 -3.672 1 98.81 20 THR B C 1
ATOM 2496 O O . THR B 1 20 ? 9.625 2.811 -3.441 1 98.81 20 THR B O 1
ATOM 2499 N N . ALA B 1 21 ? 10.273 0.643 -3.26 1 98.81 21 ALA B N 1
ATOM 2500 C CA . ALA B 1 21 ? 11.5 1.015 -2.562 1 98.81 21 ALA B CA 1
ATOM 2501 C C . ALA B 1 21 ? 12.359 1.932 -3.424 1 98.81 21 ALA B C 1
ATOM 2503 O O . ALA B 1 21 ? 12.938 2.9 -2.924 1 98.81 21 ALA B O 1
ATOM 2504 N N . ALA B 1 22 ? 12.422 1.664 -4.738 1 98.75 22 ALA B N 1
ATOM 2505 C CA . ALA B 1 22 ? 13.195 2.482 -5.672 1 98.75 22 ALA B CA 1
ATOM 2506 C C . ALA B 1 22 ? 12.648 3.906 -5.73 1 98.75 22 ALA B C 1
ATOM 2508 O O . ALA B 1 22 ? 13.422 4.871 -5.766 1 98.75 22 ALA B O 1
ATOM 2509 N N . ILE B 1 23 ? 11.344 4.02 -5.719 1 97.44 23 ILE B N 1
ATOM 2510 C CA . ILE B 1 23 ? 10.703 5.332 -5.723 1 97.44 23 ILE B CA 1
ATOM 2511 C C . ILE B 1 23 ? 11.117 6.109 -4.477 1 97.44 23 ILE B C 1
ATOM 2513 O O . ILE B 1 23 ? 11.594 7.242 -4.574 1 97.44 23 ILE B O 1
ATOM 2517 N N . TYR B 1 24 ? 11.031 5.492 -3.299 1 96.56 24 TYR B N 1
ATOM 2518 C CA . TYR B 1 24 ? 11.258 6.188 -2.037 1 96.56 24 TYR B CA 1
ATOM 2519 C C . TYR B 1 24 ? 12.734 6.52 -1.857 1 96.56 24 TYR B C 1
ATOM 2521 O O . TYR B 1 24 ? 13.078 7.625 -1.428 1 96.56 24 TYR B O 1
ATOM 2529 N N . THR B 1 25 ? 13.641 5.613 -2.197 1 97.12 25 THR B N 1
ATOM 2530 C CA . THR B 1 25 ? 15.07 5.863 -2.035 1 97.12 25 THR B CA 1
ATOM 2531 C C . THR B 1 25 ? 15.539 6.945 -3.002 1 97.12 25 THR B C 1
ATOM 2533 O O . THR B 1 25 ? 16.312 7.832 -2.625 1 97.12 25 THR B O 1
ATOM 2536 N N . SER B 1 26 ? 15.062 6.895 -4.246 1 95.19 26 SER B N 1
ATOM 2537 C CA . SER B 1 26 ? 15.484 7.891 -5.227 1 95.19 26 SER B CA 1
ATOM 2538 C C . SER B 1 26 ? 14.922 9.266 -4.895 1 95.19 26 SER B C 1
ATOM 2540 O O . SER B 1 26 ? 15.625 10.273 -5.004 1 95.19 26 SER B O 1
ATOM 2542 N N . ARG B 1 27 ? 13.688 9.312 -4.43 1 90.44 27 ARG B N 1
ATOM 2543 C CA . ARG B 1 27 ? 13.109 10.57 -3.98 1 90.44 27 ARG B CA 1
ATOM 2544 C C . ARG B 1 27 ? 13.883 11.141 -2.799 1 90.44 27 ARG B C 1
ATOM 2546 O O . ARG B 1 27 ? 13.922 12.359 -2.605 1 90.44 27 ARG B O 1
ATOM 2553 N N . GLY B 1 28 ? 14.492 10.227 -2.025 1 90.62 28 GLY B N 1
ATOM 2554 C CA . GLY B 1 28 ? 15.32 10.609 -0.891 1 90.62 28 GLY B CA 1
ATOM 2555 C C . GLY B 1 28 ? 16.75 10.953 -1.278 1 90.62 28 GLY B C 1
ATOM 2556 O O . GLY B 1 28 ? 17.625 11.062 -0.416 1 90.62 28 GLY B O 1
ATOM 2557 N N . ASN B 1 29 ? 17.078 10.953 -2.59 1 90.75 29 ASN B N 1
ATOM 2558 C CA . ASN B 1 29 ? 18.344 11.359 -3.168 1 90.75 29 ASN B CA 1
ATOM 2559 C C . ASN B 1 29 ? 19.422 10.305 -2.947 1 90.75 29 ASN B C 1
ATOM 2561 O O . ASN B 1 29 ? 20.609 10.641 -2.816 1 90.75 29 ASN B O 1
ATOM 2565 N N . LEU B 1 30 ? 19.016 9.133 -2.799 1 95.31 30 LEU B N 1
ATOM 2566 C CA . LEU B 1 30 ? 19.984 8.039 -2.729 1 95.31 30 LEU B CA 1
ATOM 2567 C C . LEU B 1 30 ? 20.266 7.473 -4.117 1 95.31 30 LEU B C 1
ATOM 2569 O O . LEU B 1 30 ? 19.344 7.324 -4.93 1 95.31 30 LEU B O 1
ATOM 2573 N N . ASP B 1 31 ? 21.5 7.297 -4.402 1 97.44 31 ASP B N 1
ATOM 2574 C CA . ASP B 1 31 ? 21.859 6.574 -5.617 1 97.44 31 ASP B CA 1
ATOM 2575 C C . ASP B 1 31 ? 21.391 5.121 -5.555 1 97.44 31 ASP B C 1
ATOM 2577 O O . ASP B 1 31 ? 22 4.301 -4.863 1 97.44 31 ASP B O 1
ATOM 2581 N N . THR B 1 32 ? 20.344 4.809 -6.34 1 98.56 32 THR B N 1
ATOM 2582 C CA . THR B 1 32 ? 19.672 3.525 -6.211 1 98.56 32 THR B CA 1
ATOM 2583 C C . THR B 1 32 ? 19.703 2.762 -7.531 1 98.56 32 THR B C 1
ATOM 2585 O O . THR B 1 32 ? 19.469 3.338 -8.594 1 98.56 32 THR B O 1
ATOM 2588 N N . VAL B 1 33 ? 20.016 1.474 -7.469 1 98.81 33 VAL B N 1
ATOM 2589 C CA . VAL B 1 33 ? 19.922 0.572 -8.609 1 98.81 33 VAL B CA 1
ATOM 2590 C C . VAL B 1 33 ? 19.031 -0.617 -8.258 1 98.81 33 VAL B C 1
ATOM 2592 O O . VAL B 1 33 ? 19.094 -1.135 -7.141 1 98.81 33 VAL B O 1
ATOM 2595 N N . PHE B 1 34 ? 18.156 -1.017 -9.117 1 98.75 34 PHE B N 1
ATOM 2596 C CA . PHE B 1 34 ? 17.406 -2.25 -8.938 1 98.75 34 PHE B CA 1
ATOM 2597 C C . PHE B 1 34 ? 17.656 -3.215 -10.086 1 98.75 34 PHE B C 1
ATOM 2599 O O . PHE B 1 34 ? 17.828 -2.793 -11.234 1 98.75 34 PHE B O 1
ATOM 2606 N N . ILE B 1 35 ? 17.75 -4.5 -9.742 1 98.69 35 ILE B N 1
ATOM 2607 C CA . ILE B 1 35 ? 18.234 -5.531 -10.648 1 98.69 35 ILE B CA 1
ATOM 2608 C C . ILE B 1 35 ? 17.188 -6.629 -10.797 1 98.69 35 ILE B C 1
ATOM 2610 O O . ILE B 1 35 ? 16.656 -7.141 -9.805 1 98.69 35 ILE B O 1
ATOM 2614 N N . ASP B 1 36 ? 16.828 -6.941 -11.961 1 97.81 36 ASP B N 1
ATOM 2615 C CA . ASP B 1 36 ? 15.93 -8.055 -12.242 1 97.81 36 ASP B CA 1
ATOM 2616 C C . ASP B 1 36 ? 16.297 -8.742 -13.555 1 97.81 36 ASP B C 1
ATOM 2618 O O . ASP B 1 36 ? 16.953 -8.148 -14.406 1 97.81 36 ASP B O 1
ATOM 2622 N N . ASN B 1 37 ? 15.945 -9.977 -13.641 1 95.88 37 ASN B N 1
ATOM 2623 C CA . ASN B 1 37 ? 16.312 -10.727 -14.836 1 95.88 37 ASN B CA 1
ATOM 2624 C C . ASN B 1 37 ? 15.086 -11.055 -15.688 1 95.88 37 ASN B C 1
ATOM 2626 O O . ASN B 1 37 ? 15.133 -11.953 -16.531 1 95.88 37 ASN B O 1
ATOM 2630 N N . ALA B 1 38 ? 13.945 -10.469 -15.383 1 92.75 38 ALA B N 1
ATOM 2631 C CA . ALA B 1 38 ? 12.703 -10.586 -16.141 1 92.75 38 ALA B CA 1
ATOM 2632 C C . ALA B 1 38 ? 12.078 -9.219 -16.391 1 92.75 38 ALA B C 1
ATOM 2634 O O . ALA B 1 38 ? 12.664 -8.188 -16.047 1 92.75 38 ALA B O 1
ATOM 2635 N N . ALA B 1 39 ? 10.992 -9.211 -17.141 1 89.75 39 ALA B N 1
ATOM 2636 C CA . ALA B 1 39 ? 10.266 -7.957 -17.312 1 89.75 39 ALA B CA 1
ATOM 2637 C C . ALA B 1 39 ? 9.883 -7.359 -15.961 1 89.75 39 ALA B C 1
ATOM 2639 O O . ALA B 1 39 ? 9.477 -8.078 -15.047 1 89.75 39 ALA B O 1
ATOM 2640 N N . PRO B 1 40 ? 10.016 -6.039 -15.891 1 93.75 40 PRO B N 1
ATOM 2641 C CA . PRO B 1 40 ? 9.695 -5.41 -14.609 1 93.75 40 PRO B CA 1
ATOM 2642 C C . PRO B 1 40 ? 8.219 -5.516 -14.242 1 93.75 40 PRO B C 1
ATOM 2644 O O . PRO B 1 40 ? 7.359 -5.488 -15.125 1 93.75 40 PRO B O 1
ATOM 2647 N N . GLY B 1 41 ? 7.984 -5.605 -12.977 1 95.94 41 GLY B N 1
ATOM 2648 C CA . GLY B 1 41 ? 6.621 -5.707 -12.484 1 95.94 41 GLY B CA 1
ATOM 2649 C C . GLY B 1 41 ? 6.418 -6.883 -11.547 1 95.94 41 GLY B C 1
ATOM 2650 O O . GLY B 1 41 ? 5.426 -6.938 -10.812 1 95.94 41 GLY B O 1
ATOM 2651 N N . GLY B 1 42 ? 7.406 -7.77 -11.555 1 95.62 42 GLY B N 1
ATOM 2652 C CA . GLY B 1 42 ? 7.25 -8.969 -10.742 1 95.62 42 GLY B CA 1
ATOM 2653 C C . GLY B 1 42 ? 6.02 -9.773 -11.102 1 95.62 42 GLY B C 1
ATOM 2654 O O . GLY B 1 42 ? 5.738 -10 -12.281 1 95.62 42 GLY B O 1
ATOM 2655 N N . LYS B 1 43 ? 5.262 -10.203 -10.164 1 94.44 43 LYS B N 1
ATOM 2656 C CA . LYS B 1 43 ? 4.117 -11.086 -10.391 1 94.44 43 LYS B CA 1
ATOM 2657 C C . LYS B 1 43 ? 2.939 -10.312 -10.969 1 94.44 43 LYS B C 1
ATOM 2659 O O . LYS B 1 43 ? 1.97 -10.906 -11.445 1 94.44 43 LYS B O 1
ATOM 2664 N N . LEU B 1 44 ? 3 -8.961 -10.992 1 96 44 LEU B N 1
ATOM 2665 C CA . LEU B 1 44 ? 1.919 -8.172 -11.57 1 96 44 LEU B CA 1
ATOM 2666 C C . LEU B 1 44 ? 1.651 -8.602 -13.016 1 96 44 LEU B C 1
ATOM 2668 O O . LEU B 1 44 ? 0.495 -8.688 -13.43 1 96 44 LEU B O 1
ATOM 2672 N N . ILE B 1 45 ? 2.711 -8.898 -13.773 1 93.81 45 ILE B N 1
ATOM 2673 C CA . ILE B 1 45 ? 2.596 -9.07 -15.219 1 93.81 45 ILE B CA 1
ATOM 2674 C C . ILE B 1 45 ? 1.854 -10.367 -15.523 1 93.81 45 ILE B C 1
ATOM 2676 O O . ILE B 1 45 ? 1.415 -10.586 -16.656 1 93.81 45 ILE B O 1
ATOM 2680 N N . TYR B 1 46 ? 1.656 -11.227 -14.469 1 92.38 46 TYR B N 1
ATOM 2681 C CA . TYR B 1 46 ? 1.016 -12.523 -14.68 1 92.38 46 TYR B CA 1
ATOM 2682 C C . TYR B 1 46 ? -0.477 -12.445 -14.383 1 92.38 46 TYR B C 1
ATOM 2684 O O . TYR B 1 46 ? -1.211 -13.414 -14.602 1 92.38 46 TYR B O 1
ATOM 2692 N N . ALA B 1 47 ? -0.932 -11.312 -13.883 1 93.44 47 ALA B N 1
ATOM 2693 C CA . ALA B 1 47 ? -2.344 -11.156 -13.539 1 93.44 47 ALA B CA 1
ATOM 2694 C C . ALA B 1 47 ? -3.129 -10.562 -14.711 1 93.44 47 ALA B C 1
ATOM 2696 O O . ALA B 1 47 ? -2.812 -9.477 -15.195 1 93.44 47 ALA B O 1
ATOM 2697 N N . SER B 1 48 ? -4.125 -11.273 -15.133 1 92.75 48 SER B N 1
ATOM 2698 C CA . SER B 1 48 ? -4.977 -10.781 -16.219 1 92.75 48 SER B CA 1
ATOM 2699 C C . SER B 1 48 ? -5.762 -9.547 -15.773 1 92.75 48 SER B C 1
ATOM 2701 O O . SER B 1 48 ? -6.102 -8.695 -16.609 1 92.75 48 SER B O 1
ATOM 2703 N N . LYS B 1 49 ? -6.062 -9.5 -14.508 1 93.19 49 LYS B N 1
ATOM 2704 C CA . LYS B 1 49 ? -6.789 -8.375 -13.938 1 93.19 49 LYS B CA 1
ATOM 2705 C C . LYS B 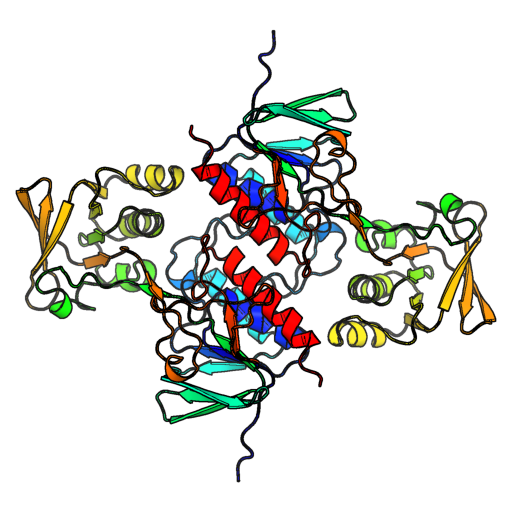1 49 ? -6.457 -8.195 -12.453 1 93.19 49 LYS B C 1
ATOM 2707 O O . LYS B 1 49 ? -6.25 -9.172 -11.742 1 93.19 49 LYS B O 1
ATOM 2712 N N . ILE B 1 50 ? -6.375 -6.965 -12.055 1 94.19 50 ILE B N 1
ATOM 2713 C CA . ILE B 1 50 ? -6.16 -6.574 -10.664 1 94.19 50 ILE B CA 1
ATOM 2714 C C . ILE B 1 50 ? -7.301 -5.668 -10.203 1 94.19 50 ILE B C 1
ATOM 2716 O O . ILE B 1 50 ? -7.598 -4.656 -10.844 1 94.19 50 ILE B O 1
ATOM 2720 N N . GLU B 1 51 ? -7.934 -6.023 -9.094 1 94.31 51 GLU B N 1
ATOM 2721 C CA . GLU B 1 51 ? -9.086 -5.27 -8.617 1 94.31 51 GLU B CA 1
ATOM 2722 C C . GLU B 1 51 ? -8.867 -4.77 -7.188 1 94.31 51 GLU B C 1
ATOM 2724 O O . GLU B 1 51 ? -9.773 -4.199 -6.578 1 94.31 51 GLU B O 1
ATOM 2729 N N . ASN B 1 52 ? -7.621 -5.008 -6.68 1 94.44 52 ASN B N 1
ATOM 2730 C CA . ASN B 1 52 ? -7.398 -4.684 -5.273 1 94.44 52 ASN B CA 1
ATOM 2731 C C . ASN B 1 52 ? -6.262 -3.684 -5.102 1 94.44 52 ASN B C 1
ATOM 2733 O O . ASN B 1 52 ? -5.59 -3.672 -4.066 1 94.44 52 ASN B O 1
ATOM 2737 N N . TRP B 1 53 ? -5.977 -2.893 -6.125 1 98 53 TRP B N 1
ATOM 2738 C CA . TRP B 1 53 ? -5.113 -1.723 -6.016 1 98 53 TRP B CA 1
ATOM 2739 C C . TRP B 1 53 ? -5.941 -0.444 -5.918 1 98 53 TRP B C 1
ATOM 2741 O O . TRP B 1 53 ? -6.484 0.029 -6.918 1 98 53 TRP B O 1
ATOM 2751 N N . PRO B 1 54 ? -5.996 0.113 -4.691 1 98.06 54 PRO B N 1
ATOM 2752 C CA . PRO B 1 54 ? -6.93 1.222 -4.477 1 98.06 54 PRO B CA 1
ATOM 2753 C C . PRO B 1 54 ? -6.746 2.352 -5.488 1 98.06 54 PRO B C 1
ATOM 2755 O O . PRO B 1 54 ? -5.617 2.793 -5.73 1 98.06 54 PRO B O 1
ATOM 2758 N N . GLY B 1 55 ? -7.84 2.777 -6.031 1 97.88 55 GLY B N 1
ATOM 2759 C CA . GLY B 1 55 ? -7.844 3.824 -7.039 1 97.88 55 GLY B CA 1
ATOM 2760 C C . GLY B 1 55 ? -7.973 3.289 -8.453 1 97.88 55 GLY B C 1
ATOM 2761 O O . GLY B 1 55 ? -8.312 4.035 -9.375 1 97.88 55 GLY B O 1
ATOM 2762 N N . ASP B 1 56 ? -7.633 2.059 -8.688 1 97.5 56 ASP B N 1
ATOM 2763 C CA . ASP B 1 56 ? -7.879 1.328 -9.922 1 97.5 56 ASP B CA 1
ATOM 2764 C C . ASP B 1 56 ? -8.922 0.23 -9.711 1 97.5 56 ASP B C 1
ATOM 2766 O O . ASP B 1 56 ? -8.578 -0.886 -9.32 1 97.5 56 ASP B O 1
ATOM 2770 N N . THR B 1 57 ? -10.188 0.488 -10.062 1 96.06 57 THR B N 1
ATOM 2771 C CA . THR B 1 57 ? -11.242 -0.493 -9.836 1 96.06 57 THR B CA 1
ATOM 2772 C C . THR B 1 57 ? -10.922 -1.808 -10.539 1 96.06 57 THR B C 1
ATOM 2774 O O . THR B 1 57 ? -11.156 -2.887 -9.984 1 96.06 57 THR B O 1
ATOM 2777 N N . ILE B 1 58 ? -10.422 -1.704 -11.719 1 94.94 58 ILE B N 1
ATOM 2778 C CA . ILE B 1 58 ? -9.906 -2.826 -12.492 1 94.94 58 ILE B CA 1
ATOM 2779 C C . ILE B 1 58 ? -8.719 -2.363 -13.344 1 94.94 58 ILE B C 1
ATOM 2781 O O . ILE B 1 58 ? -8.766 -1.294 -13.953 1 94.94 58 ILE B O 1
ATOM 2785 N N . VAL B 1 59 ? -7.641 -3.061 -13.312 1 96.56 59 VAL B N 1
ATOM 2786 C CA . VAL B 1 59 ? -6.48 -2.727 -14.133 1 96.56 59 VAL B CA 1
ATOM 2787 C C . VAL B 1 59 ? -5.762 -4.004 -14.555 1 96.56 59 VAL B C 1
ATOM 2789 O O . VAL B 1 59 ? -5.676 -4.961 -13.781 1 96.56 59 VAL B O 1
ATOM 2792 N N . LYS B 1 60 ? -5.238 -4.094 -15.781 1 96.19 60 LYS B N 1
ATOM 2793 C CA . LYS B 1 60 ? -4.402 -5.211 -16.219 1 96.19 60 LYS B CA 1
ATOM 2794 C C . LYS B 1 60 ? -3.066 -5.215 -15.477 1 96.19 60 LYS B C 1
ATOM 2796 O O . LYS B 1 60 ? -2.451 -4.164 -15.289 1 96.19 60 LYS B O 1
ATOM 2801 N N . GLY B 1 61 ? -2.625 -6.344 -15.117 1 97 61 GLY B N 1
ATOM 2802 C CA . GLY B 1 61 ? -1.37 -6.461 -14.391 1 97 61 GLY B CA 1
ATOM 2803 C C . GLY B 1 61 ? -0.195 -5.84 -15.117 1 97 61 GLY B C 1
ATOM 2804 O O . GLY B 1 61 ? 0.618 -5.137 -14.516 1 97 61 GLY B O 1
ATOM 2805 N N . THR B 1 62 ? -0.119 -6.004 -16.406 1 96.12 62 THR B N 1
ATOM 2806 C CA . THR B 1 62 ? 0.964 -5.465 -17.219 1 96.12 62 THR B CA 1
ATOM 2807 C C . THR B 1 62 ? 0.933 -3.938 -17.219 1 96.12 62 THR B C 1
ATOM 2809 O O . THR B 1 62 ? 1.98 -3.289 -17.156 1 96.12 62 THR B O 1
ATOM 2812 N N . ASP B 1 63 ? -0.277 -3.391 -17.297 1 97.69 63 ASP B N 1
ATOM 2813 C CA . ASP B 1 63 ? -0.419 -1.938 -17.281 1 97.69 63 ASP B CA 1
ATOM 2814 C C . ASP B 1 63 ? 0.071 -1.348 -15.969 1 97.69 63 ASP B C 1
ATOM 2816 O O . ASP B 1 63 ? 0.801 -0.354 -15.961 1 97.69 63 ASP B O 1
ATOM 2820 N N . LEU B 1 64 ? -0.32 -1.954 -14.898 1 98.19 64 LEU B N 1
ATOM 2821 C CA . LEU B 1 64 ? 0.112 -1.486 -13.586 1 98.19 64 LEU B CA 1
ATOM 2822 C C . LEU B 1 64 ? 1.622 -1.632 -13.422 1 98.19 64 LEU B C 1
ATOM 2824 O O . LEU B 1 64 ? 2.281 -0.741 -12.883 1 98.19 64 LEU B O 1
ATOM 2828 N N . ALA B 1 65 ? 2.16 -2.717 -13.945 1 98.06 65 ALA B N 1
ATOM 2829 C CA . ALA B 1 65 ? 3.6 -2.961 -13.883 1 98.06 65 ALA B CA 1
ATOM 2830 C C . ALA B 1 65 ? 4.371 -1.858 -14.602 1 98.06 65 ALA B C 1
ATOM 2832 O O . ALA B 1 65 ? 5.375 -1.359 -14.086 1 98.06 65 ALA B O 1
ATOM 2833 N N . ILE B 1 66 ? 3.906 -1.467 -15.742 1 98.12 66 ILE B N 1
ATOM 2834 C CA . ILE B 1 66 ? 4.555 -0.428 -16.531 1 98.12 66 ILE B CA 1
ATOM 2835 C C . ILE B 1 66 ? 4.52 0.896 -15.773 1 98.12 66 ILE B C 1
ATOM 2837 O O . ILE B 1 66 ? 5.531 1.601 -15.703 1 98.12 66 ILE B O 1
ATOM 2841 N N . ARG B 1 67 ? 3.404 1.219 -15.188 1 98.5 67 ARG B N 1
ATOM 2842 C CA . ARG B 1 67 ? 3.271 2.455 -14.422 1 98.5 67 ARG B CA 1
ATOM 2843 C C . ARG B 1 67 ? 4.227 2.471 -13.234 1 98.5 67 ARG B C 1
ATOM 2845 O O . ARG B 1 67 ? 4.859 3.49 -12.945 1 98.5 67 ARG B O 1
ATOM 2852 N N . PHE B 1 68 ? 4.352 1.302 -12.516 1 98.62 68 PHE B N 1
ATOM 2853 C CA . PHE B 1 68 ? 5.281 1.189 -11.398 1 98.62 68 PHE B CA 1
ATOM 2854 C C . PHE B 1 68 ? 6.715 1.419 -11.859 1 98.62 68 PHE B C 1
ATOM 2856 O O . PHE B 1 68 ? 7.461 2.174 -11.234 1 98.62 68 PHE B O 1
ATOM 2863 N N . PHE B 1 69 ? 7.039 0.764 -12.977 1 98.44 69 PHE B N 1
ATOM 2864 C CA . PHE B 1 69 ? 8.398 0.801 -13.508 1 98.44 69 PHE B CA 1
ATOM 2865 C C . PHE B 1 69 ? 8.789 2.221 -13.906 1 98.44 69 PHE B C 1
ATOM 2867 O O . PHE B 1 69 ? 9.859 2.705 -13.531 1 98.44 69 PHE B O 1
ATOM 2874 N N . GLU B 1 70 ? 7.914 2.873 -14.609 1 98.38 70 GLU B N 1
ATOM 2875 C CA . GLU B 1 70 ? 8.164 4.246 -15.031 1 98.38 70 GLU B CA 1
ATOM 2876 C C . GLU B 1 70 ? 8.297 5.18 -13.836 1 98.38 70 GLU B C 1
ATOM 2878 O O . GLU B 1 70 ? 9.164 6.059 -13.82 1 98.38 70 GLU B O 1
ATOM 2883 N N . HIS B 1 71 ? 7.512 4.953 -12.859 1 98.25 71 HIS B N 1
ATOM 2884 C CA . HIS B 1 71 ? 7.547 5.762 -11.641 1 98.25 71 HIS B CA 1
ATOM 2885 C C . HIS B 1 71 ? 8.875 5.598 -10.914 1 98.25 71 HIS B C 1
ATOM 2887 O O . HIS B 1 71 ? 9.453 6.582 -10.445 1 98.25 71 HIS B O 1
ATOM 2893 N N . ALA B 1 72 ? 9.344 4.391 -10.797 1 97.75 72 ALA B N 1
ATOM 2894 C CA . ALA B 1 72 ? 10.609 4.105 -10.125 1 97.75 72 ALA B CA 1
ATOM 2895 C C . ALA B 1 72 ? 11.766 4.84 -10.805 1 97.75 72 ALA B C 1
ATOM 2897 O O . ALA B 1 72 ? 12.695 5.301 -10.133 1 97.75 72 ALA B O 1
ATOM 2898 N N . GLN B 1 73 ? 11.656 5.027 -12.078 1 97.62 73 GLN B N 1
ATOM 2899 C CA . GLN B 1 73 ? 12.742 5.645 -12.836 1 97.62 73 GLN B CA 1
ATOM 2900 C C . GLN B 1 73 ? 12.594 7.164 -12.867 1 97.62 73 GLN B C 1
ATOM 2902 O O . GLN B 1 73 ? 13.562 7.883 -13.109 1 97.62 73 GLN B O 1
ATOM 2907 N N . ALA B 1 74 ? 11.43 7.594 -12.641 1 95.25 74 ALA B N 1
ATOM 2908 C CA . ALA B 1 74 ? 11.109 9.008 -12.789 1 95.25 74 ALA B CA 1
ATOM 2909 C C . ALA B 1 74 ? 11.984 9.867 -11.883 1 95.25 74 ALA B C 1
ATOM 2911 O O . ALA B 1 74 ? 12.297 11.016 -12.211 1 95.25 74 ALA B O 1
ATOM 2912 N N . PHE B 1 75 ? 12.508 9.289 -10.742 1 89.12 75 PHE B N 1
ATOM 2913 C CA . PHE B 1 75 ? 13.258 10.102 -9.789 1 89.12 75 PHE B CA 1
ATOM 2914 C C . PHE B 1 75 ? 14.727 9.711 -9.789 1 89.12 75 PHE B C 1
ATOM 2916 O O . PHE B 1 75 ? 15.492 10.141 -8.922 1 89.12 75 PHE B O 1
ATOM 2923 N N . GLY B 1 76 ? 15.078 8.766 -10.688 1 94.06 76 GLY B N 1
ATOM 2924 C CA . GLY B 1 76 ? 16.5 8.594 -10.914 1 94.06 76 GLY B CA 1
ATOM 2925 C C . GLY B 1 76 ? 17 7.195 -10.586 1 94.06 76 GLY B C 1
ATOM 2926 O O . GLY B 1 76 ? 18.188 6.891 -10.758 1 94.06 76 GLY B O 1
ATOM 2927 N N . ALA B 1 77 ? 16.125 6.332 -10.078 1 97.88 77 ALA B N 1
ATOM 2928 C CA . ALA B 1 77 ? 16.578 4.961 -9.859 1 97.88 77 ALA B CA 1
ATOM 2929 C C . ALA B 1 77 ? 17 4.305 -11.164 1 97.88 77 ALA B C 1
ATOM 2931 O O . ALA B 1 77 ? 16.359 4.5 -12.203 1 97.88 77 ALA B O 1
ATOM 2932 N N . LYS B 1 78 ? 18.031 3.566 -11.102 1 98.31 78 LYS B N 1
ATOM 2933 C CA . LYS B 1 78 ? 18.594 2.934 -12.297 1 98.31 78 LYS B CA 1
ATOM 2934 C C . LYS B 1 78 ? 18.172 1.468 -12.383 1 98.31 78 LYS B C 1
ATOM 2936 O O . LYS B 1 78 ? 18.172 0.757 -11.375 1 98.31 78 LYS B O 1
ATOM 2941 N N . TYR B 1 79 ? 17.844 1.095 -13.578 1 98.31 79 TYR B N 1
ATOM 2942 C CA . TYR B 1 79 ? 17.5 -0.3 -13.844 1 98.31 79 TYR B CA 1
ATOM 2943 C C . TYR B 1 79 ? 18.688 -1.05 -14.422 1 98.31 79 TYR B C 1
ATOM 2945 O O . TYR B 1 79 ? 19.359 -0.558 -15.336 1 98.31 79 TYR B O 1
ATOM 2953 N N . GLU B 1 80 ? 18.969 -2.156 -13.828 1 97.62 80 GLU B N 1
ATOM 2954 C CA . GLU B 1 80 ? 19.984 -3.072 -14.344 1 97.62 80 GLU B CA 1
ATOM 2955 C C . GLU B 1 80 ? 19.391 -4.445 -14.641 1 97.62 80 GLU B C 1
ATOM 2957 O O . GLU B 1 80 ? 18.891 -5.117 -13.734 1 97.62 80 GLU B O 1
ATOM 2962 N N . TYR B 1 81 ? 19.438 -4.832 -15.898 1 97.62 81 TYR B N 1
ATOM 2963 C CA . TYR B 1 81 ? 19.016 -6.184 -16.234 1 97.62 81 TYR B CA 1
ATOM 2964 C C . TYR B 1 81 ? 20.094 -7.203 -15.875 1 97.62 81 TYR B C 1
ATOM 2966 O O . TYR B 1 81 ? 21.25 -7.039 -16.25 1 97.62 81 TYR B O 1
ATOM 2974 N N . GLY B 1 82 ? 19.688 -8.203 -15.086 1 97.88 82 GLY B N 1
ATOM 2975 C CA . GLY B 1 82 ? 20.609 -9.266 -14.734 1 97.88 82 GLY B CA 1
ATOM 2976 C C . GLY B 1 82 ? 20.094 -10.172 -13.633 1 97.88 82 GLY B C 1
ATOM 2977 O O . GLY B 1 82 ? 19.141 -9.82 -12.93 1 97.88 82 GLY B O 1
ATOM 2978 N N . LYS B 1 83 ? 20.719 -11.32 -13.562 1 98 83 LYS B N 1
ATOM 2979 C CA . LYS B 1 83 ? 20.375 -12.289 -12.516 1 98 83 LYS B CA 1
ATOM 2980 C C . LYS B 1 83 ? 21.422 -12.281 -11.406 1 98 83 LYS B C 1
ATOM 2982 O O . LYS B 1 83 ? 22.594 -12.586 -11.648 1 98 83 LYS B O 1
ATOM 2987 N N . VAL B 1 84 ? 21 -11.953 -10.258 1 98.62 84 VAL B N 1
ATOM 2988 C CA . VAL B 1 84 ? 21.906 -12.016 -9.109 1 98.62 84 VAL B CA 1
ATOM 2989 C C . VAL B 1 84 ? 22.109 -13.469 -8.695 1 98.62 84 VAL B C 1
ATOM 2991 O O . VAL B 1 84 ? 21.141 -14.195 -8.461 1 98.62 84 VAL B O 1
ATOM 2994 N N . VAL B 1 85 ? 23.391 -13.914 -8.578 1 98.5 85 VAL B N 1
ATOM 2995 C CA . VAL B 1 85 ? 23.656 -15.312 -8.258 1 98.5 85 VAL B CA 1
ATOM 2996 C C . VAL B 1 85 ? 24.344 -15.406 -6.895 1 98.5 85 VAL B C 1
ATOM 2998 O O . VAL B 1 85 ? 24.422 -16.484 -6.305 1 98.5 85 VAL B O 1
ATOM 3001 N N . ASP B 1 86 ? 24.812 -14.227 -6.418 1 98.69 86 ASP B N 1
ATOM 3002 C CA . ASP B 1 86 ? 25.438 -14.234 -5.105 1 98.69 86 ASP B CA 1
ATOM 3003 C C . ASP B 1 86 ? 25.344 -12.867 -4.441 1 98.69 86 ASP B C 1
ATOM 3005 O O . ASP B 1 86 ? 25.484 -11.836 -5.109 1 98.69 86 ASP B O 1
ATOM 3009 N N . LEU B 1 87 ? 25.031 -12.82 -3.191 1 98.88 87 LEU B N 1
ATOM 3010 C CA . LEU B 1 87 ? 25.094 -11.648 -2.322 1 98.88 87 LEU B CA 1
ATOM 3011 C C . LEU B 1 87 ? 26.172 -11.812 -1.261 1 98.88 87 LEU B C 1
ATOM 3013 O O . LEU B 1 87 ? 26.078 -12.68 -0.396 1 98.88 87 LEU B O 1
ATOM 3017 N N . ILE B 1 88 ? 27.172 -10.945 -1.293 1 98.38 88 ILE B N 1
ATOM 3018 C CA . ILE B 1 88 ? 28.328 -11.039 -0.411 1 98.38 88 ILE B CA 1
ATOM 3019 C C . ILE B 1 88 ? 28.312 -9.875 0.58 1 98.38 88 ILE B C 1
ATOM 3021 O O . ILE B 1 88 ? 28.281 -8.711 0.179 1 98.38 88 ILE B O 1
ATOM 3025 N N . ASN B 1 89 ? 28.266 -10.211 1.846 1 98.38 89 ASN B N 1
ATOM 3026 C CA . ASN B 1 89 ? 28.406 -9.211 2.896 1 98.38 89 ASN B CA 1
ATOM 3027 C C . ASN B 1 89 ? 29.875 -8.914 3.186 1 98.38 89 ASN B C 1
ATOM 3029 O O . ASN B 1 89 ? 30.531 -9.641 3.934 1 98.38 89 ASN B O 1
ATOM 3033 N N . ILE B 1 90 ? 30.438 -7.828 2.658 1 97.5 90 ILE B N 1
ATOM 3034 C CA . ILE B 1 90 ? 31.844 -7.473 2.869 1 97.5 90 ILE B CA 1
ATOM 3035 C C . ILE B 1 90 ? 32.031 -6.879 4.266 1 97.5 90 ILE B C 1
ATOM 3037 O O . ILE B 1 90 ? 32.875 -7.336 5.035 1 97.5 90 ILE B O 1
ATOM 3041 N N . LYS B 1 91 ? 31.203 -5.844 4.645 1 96.31 91 LYS B N 1
ATOM 3042 C CA . LYS B 1 91 ? 31.094 -5.219 5.961 1 96.31 91 LYS B CA 1
ATOM 3043 C C . LYS B 1 91 ? 29.75 -4.531 6.137 1 96.31 91 LYS B C 1
ATOM 3045 O O . LYS B 1 91 ? 28.906 -4.562 5.234 1 96.31 91 LYS B O 1
ATOM 3050 N N . ASP B 1 92 ? 29.531 -3.9 7.195 1 95 92 ASP B N 1
ATOM 3051 C CA . ASP B 1 92 ? 28.219 -3.414 7.574 1 95 92 ASP B CA 1
ATOM 3052 C C . ASP B 1 92 ? 27.688 -2.414 6.551 1 95 92 ASP B C 1
ATOM 3054 O O . ASP B 1 92 ? 26.484 -2.406 6.242 1 95 92 ASP B O 1
ATOM 3058 N N . ASP B 1 93 ? 28.578 -1.642 5.922 1 95.56 93 ASP B N 1
ATOM 3059 C CA . ASP B 1 93 ? 28.109 -0.586 5.023 1 95.56 93 ASP B CA 1
ATOM 3060 C C . ASP B 1 93 ? 28.625 -0.814 3.604 1 95.56 93 ASP B C 1
ATOM 3062 O O . ASP B 1 93 ? 28.75 0.133 2.826 1 95.56 93 ASP B O 1
ATOM 3066 N N . LEU B 1 94 ? 28.906 -2.119 3.297 1 98.06 94 LEU B N 1
ATOM 3067 C CA . LEU B 1 94 ? 29.344 -2.453 1.946 1 98.06 94 LEU B CA 1
ATOM 3068 C C . LEU B 1 94 ? 28.969 -3.889 1.595 1 98.06 94 LEU B C 1
ATOM 3070 O O . LEU B 1 94 ? 29.406 -4.832 2.26 1 98.06 94 LEU B O 1
ATOM 3074 N N . LYS B 1 95 ? 28.141 -4.043 0.545 1 98.56 95 LYS B N 1
ATOM 3075 C CA . LYS B 1 95 ? 27.719 -5.324 -0.015 1 98.56 95 LYS B CA 1
ATOM 3076 C C . LYS B 1 95 ? 28.109 -5.434 -1.486 1 98.56 95 LYS B C 1
ATOM 3078 O O . LYS B 1 95 ? 28.297 -4.422 -2.162 1 98.56 95 LYS B O 1
ATOM 3083 N N . GLU B 1 96 ? 28.219 -6.637 -1.928 1 98.62 96 GLU B N 1
ATOM 3084 C CA . GLU B 1 96 ? 28.516 -6.895 -3.334 1 98.62 96 GLU B CA 1
ATOM 3085 C C . GLU B 1 96 ? 27.547 -7.914 -3.922 1 98.62 96 GLU B C 1
ATOM 3087 O O . GLU B 1 96 ? 27.312 -8.969 -3.328 1 98.62 96 GLU B O 1
ATOM 3092 N N . LEU B 1 97 ? 26.922 -7.566 -5.012 1 98.75 97 LEU B N 1
ATOM 3093 C CA . LEU B 1 97 ? 26.094 -8.469 -5.801 1 98.75 97 LEU B CA 1
ATOM 3094 C C . LEU B 1 97 ? 26.859 -9 -7.004 1 98.75 97 LEU B C 1
ATOM 3096 O O . LEU B 1 97 ? 27.469 -8.227 -7.746 1 98.75 97 LEU B O 1
ATOM 3100 N N . VAL B 1 98 ? 26.828 -10.281 -7.145 1 98.62 98 VAL B N 1
ATOM 3101 C CA . VAL B 1 98 ? 27.422 -10.906 -8.328 1 98.62 98 VAL B CA 1
ATOM 3102 C C . VAL B 1 98 ? 26.328 -11.352 -9.281 1 98.62 98 VAL B C 1
ATOM 3104 O O . VAL B 1 98 ? 25.406 -12.078 -8.891 1 98.62 98 VAL B O 1
ATOM 3107 N N . LEU B 1 99 ? 26.406 -10.883 -10.469 1 98.44 99 LEU B N 1
ATOM 3108 C CA . LEU B 1 99 ? 25.438 -11.273 -11.492 1 98.44 99 LEU B CA 1
ATOM 3109 C C . LEU B 1 99 ? 25.906 -12.523 -12.234 1 98.44 99 LEU B C 1
ATOM 3111 O O . LEU B 1 99 ? 27.078 -12.891 -12.164 1 98.44 99 LEU B O 1
ATOM 3115 N N . GLU B 1 100 ? 24.984 -13.148 -12.875 1 98.06 100 GLU B N 1
ATOM 3116 C CA . GLU B 1 100 ? 25.234 -14.398 -13.594 1 98.06 100 GLU B CA 1
ATOM 3117 C C . GLU B 1 100 ? 26.328 -14.203 -14.656 1 98.06 100 GLU B C 1
ATOM 3119 O O . GLU B 1 100 ? 27.109 -15.109 -14.914 1 98.06 100 GLU B O 1
ATOM 3124 N N . ASP B 1 101 ? 26.484 -13.008 -15.227 1 96.94 101 ASP B N 1
ATOM 3125 C CA . ASP B 1 101 ? 27.469 -12.742 -16.281 1 96.94 101 ASP B CA 1
ATOM 3126 C C . ASP B 1 101 ? 28.812 -12.359 -15.68 1 96.94 101 ASP B C 1
ATOM 3128 O O . ASP B 1 101 ? 29.75 -12.055 -16.406 1 96.94 101 ASP B O 1
ATOM 3132 N N . GLY B 1 102 ? 28.875 -12.242 -14.438 1 96.62 102 GLY B N 1
ATOM 3133 C CA . GLY B 1 102 ? 30.141 -11.961 -13.773 1 96.62 102 GLY B CA 1
ATOM 3134 C C . GLY B 1 102 ? 30.25 -10.516 -13.32 1 96.62 102 GLY B C 1
ATOM 3135 O O . GLY B 1 102 ? 31.141 -10.18 -12.531 1 96.62 102 GLY B O 1
ATOM 3136 N N . LYS B 1 103 ? 29.359 -9.672 -13.75 1 97.25 103 LYS B N 1
ATOM 3137 C CA . LYS B 1 103 ? 29.359 -8.273 -13.32 1 97.25 103 LYS B CA 1
ATOM 3138 C C . LYS B 1 103 ? 29.125 -8.156 -11.82 1 97.25 103 LYS B C 1
ATOM 3140 O O . LYS B 1 103 ? 28.312 -8.883 -11.258 1 97.25 103 LYS B O 1
ATOM 3145 N N . LYS B 1 104 ? 29.797 -7.223 -11.227 1 98.25 104 LYS B N 1
ATOM 3146 C CA . LYS B 1 104 ? 29.656 -6.969 -9.789 1 98.25 104 LYS B CA 1
ATOM 3147 C C . LYS B 1 104 ? 29.078 -5.578 -9.531 1 98.25 104 LYS B C 1
ATOM 3149 O O . LYS B 1 104 ? 29.438 -4.613 -10.211 1 98.25 104 LYS B O 1
ATOM 3154 N N . ILE B 1 105 ? 28.188 -5.484 -8.617 1 98.38 105 ILE B N 1
ATOM 3155 C CA . ILE B 1 105 ? 27.578 -4.227 -8.188 1 98.38 105 ILE B CA 1
ATOM 3156 C C . ILE B 1 105 ? 27.75 -4.066 -6.676 1 98.38 105 ILE B C 1
ATOM 3158 O O . ILE B 1 105 ? 27.406 -4.969 -5.91 1 98.38 105 ILE B O 1
ATOM 3162 N N . GLN B 1 106 ? 28.25 -2.965 -6.293 1 98.69 106 GLN B N 1
ATOM 3163 C CA . GLN B 1 106 ? 28.438 -2.703 -4.871 1 98.69 106 GLN B CA 1
ATOM 3164 C C . GLN B 1 106 ? 27.484 -1.623 -4.371 1 98.69 106 GLN B C 1
ATOM 3166 O O . GLN B 1 106 ? 27.156 -0.691 -5.109 1 98.69 106 GLN B O 1
ATOM 3171 N N . ALA B 1 107 ? 27.078 -1.782 -3.141 1 98.62 107 ALA B N 1
ATOM 3172 C CA . ALA B 1 107 ? 26.188 -0.812 -2.508 1 98.62 107 ALA B CA 1
ATOM 3173 C C . ALA B 1 107 ? 26.391 -0.779 -0.997 1 98.62 107 ALA B C 1
ATOM 3175 O O . ALA B 1 107 ? 26.844 -1.764 -0.405 1 98.62 107 ALA B O 1
ATOM 3176 N N . LYS B 1 108 ? 26.078 0.317 -0.429 1 98.5 108 LYS B N 1
ATOM 3177 C CA . LYS B 1 108 ? 26.141 0.44 1.024 1 98.5 108 LYS B CA 1
ATOM 3178 C C . LYS B 1 108 ? 25.109 -0.453 1.7 1 98.5 108 LYS B C 1
ATOM 3180 O O . LYS B 1 108 ? 25.391 -1.062 2.736 1 98.5 108 LYS B O 1
ATOM 3185 N N . SER B 1 109 ? 23.969 -0.557 1.131 1 98.75 109 SER B N 1
ATOM 3186 C CA . SER B 1 109 ? 22.875 -1.404 1.61 1 98.75 109 SER B CA 1
ATOM 3187 C C . SER B 1 109 ? 22.219 -2.154 0.461 1 98.75 109 SER B C 1
ATOM 3189 O O . SER B 1 109 ? 22.219 -1.684 -0.678 1 98.75 109 SER B O 1
ATOM 3191 N N . VAL B 1 110 ? 21.688 -3.309 0.793 1 98.88 110 VAL B N 1
ATOM 3192 C CA . VAL B 1 110 ? 20.984 -4.125 -0.193 1 98.88 110 VAL B CA 1
ATOM 3193 C C . VAL B 1 110 ? 19.578 -4.445 0.305 1 98.88 110 VAL B C 1
ATOM 3195 O O . VAL B 1 110 ? 19.391 -4.727 1.489 1 98.88 110 VAL B O 1
ATOM 3198 N N . ILE B 1 111 ? 18.641 -4.367 -0.585 1 98.94 111 ILE B N 1
ATOM 3199 C CA . ILE B 1 111 ? 17.266 -4.797 -0.317 1 98.94 111 ILE B CA 1
ATOM 3200 C C . ILE B 1 111 ? 16.953 -6.051 -1.132 1 98.94 111 ILE B C 1
ATOM 3202 O O . ILE B 1 111 ? 16.953 -6.016 -2.365 1 98.94 111 ILE B O 1
ATOM 3206 N N . ILE B 1 112 ? 16.688 -7.125 -0.469 1 98.94 112 ILE B N 1
ATOM 3207 C CA . ILE B 1 112 ? 16.25 -8.352 -1.115 1 98.94 112 ILE B CA 1
ATOM 3208 C C . ILE B 1 112 ? 14.75 -8.289 -1.372 1 98.94 112 ILE B C 1
ATOM 3210 O O . ILE B 1 112 ? 13.953 -8.281 -0.43 1 98.94 112 ILE B O 1
ATOM 3214 N N . ALA B 1 113 ? 14.352 -8.258 -2.627 1 98.88 113 ALA B N 1
ATOM 3215 C CA . ALA B 1 113 ? 12.961 -8.133 -3.037 1 98.88 113 ALA B CA 1
ATOM 3216 C C . ALA B 1 113 ? 12.633 -9.078 -4.188 1 98.88 113 ALA B C 1
ATOM 3218 O O . ALA B 1 113 ? 11.898 -8.719 -5.109 1 98.88 113 ALA B O 1
ATOM 3219 N N . SER B 1 114 ? 13.133 -10.266 -4.141 1 98.19 114 SER B N 1
ATOM 3220 C CA . SER B 1 114 ? 13.023 -11.219 -5.234 1 98.19 114 SER B CA 1
ATOM 3221 C C . SER B 1 114 ? 11.719 -12.008 -5.152 1 98.19 114 SER B C 1
ATOM 3223 O O . SER B 1 114 ? 11.367 -12.734 -6.082 1 98.19 114 SER B O 1
ATOM 3225 N N . GLY B 1 115 ? 11.008 -11.867 -4.031 1 97.88 115 GLY B N 1
ATOM 3226 C CA . GLY B 1 115 ? 9.68 -12.453 -3.908 1 97.88 115 GLY B CA 1
ATOM 3227 C C . GLY B 1 115 ? 9.695 -13.969 -3.941 1 97.88 115 GLY B C 1
ATOM 3228 O O . GLY B 1 115 ? 10.422 -14.609 -3.178 1 97.88 115 GLY B O 1
ATOM 3229 N N . MET B 1 116 ? 8.766 -14.531 -4.676 1 97.31 116 MET B N 1
ATOM 3230 C CA . MET B 1 116 ? 8.57 -15.977 -4.77 1 97.31 116 MET B CA 1
ATOM 3231 C C . MET B 1 116 ? 8.422 -16.406 -6.223 1 97.31 116 MET B C 1
ATOM 3233 O O . MET B 1 116 ? 8.172 -15.586 -7.102 1 97.31 116 MET B O 1
ATOM 3237 N N . VAL B 1 117 ? 8.617 -17.672 -6.477 1 94.94 117 VAL B N 1
ATOM 3238 C CA . VAL B 1 117 ? 8.469 -18.234 -7.812 1 94.94 117 VAL B CA 1
ATOM 3239 C C . VAL B 1 117 ? 7.441 -19.375 -7.785 1 94.94 117 VAL B C 1
ATOM 3241 O O . VAL B 1 117 ? 7.219 -19.984 -6.738 1 94.94 117 VAL B O 1
ATOM 3244 N N . SER B 1 118 ? 6.832 -19.641 -8.914 1 95.06 118 SER B N 1
ATOM 3245 C CA . SER B 1 118 ? 5.801 -20.656 -9.008 1 95.06 118 SER B CA 1
ATOM 3246 C C . SER B 1 118 ? 6.359 -22.047 -8.672 1 95.06 118 SER B C 1
ATOM 3248 O O . SER B 1 118 ? 7.469 -22.391 -9.086 1 95.06 118 SER B O 1
ATOM 3250 N N . ARG B 1 119 ? 5.57 -22.812 -7.941 1 96.25 119 ARG B N 1
ATOM 3251 C CA . ARG B 1 119 ? 5.891 -24.219 -7.73 1 96.25 119 ARG B CA 1
ATOM 3252 C C . ARG B 1 119 ? 5.703 -25.016 -9.016 1 96.25 119 ARG B C 1
ATOM 3254 O O . ARG B 1 119 ? 4.734 -24.812 -9.742 1 96.25 119 ARG B O 1
ATOM 3261 N N . LYS B 1 120 ? 6.637 -25.922 -9.266 1 96.31 120 LYS B N 1
ATOM 3262 C CA . LYS B 1 120 ? 6.535 -26.812 -10.406 1 96.31 120 LYS B CA 1
ATOM 3263 C C . LYS B 1 120 ? 5.867 -28.125 -10.016 1 96.31 120 LYS B C 1
ATOM 3265 O O . LYS B 1 120 ? 6.16 -28.688 -8.961 1 96.31 120 LYS B O 1
ATOM 3270 N N . PRO B 1 121 ? 4.926 -28.562 -10.773 1 96.69 121 PRO B N 1
ATOM 3271 C CA . PRO B 1 121 ? 4.254 -29.828 -10.453 1 96.69 121 PRO B CA 1
ATOM 3272 C C . PRO B 1 121 ? 5.086 -31.047 -10.836 1 96.69 121 PRO B C 1
ATOM 3274 O O . PRO B 1 121 ? 4.668 -31.844 -11.68 1 96.69 121 PRO B O 1
ATOM 3277 N N . ARG B 1 122 ? 6.094 -31.297 -10.133 1 95.62 122 ARG B N 1
ATOM 3278 C CA . ARG B 1 122 ? 7.082 -32.312 -10.5 1 95.62 122 ARG B CA 1
ATOM 3279 C C . ARG B 1 122 ? 6.543 -33.719 -10.258 1 95.62 122 ARG B C 1
ATOM 3281 O O . ARG B 1 122 ? 7.102 -34.688 -10.758 1 95.62 122 ARG B O 1
ATOM 3288 N N . GLU B 1 123 ? 5.457 -33.781 -9.547 1 96.5 123 GLU B N 1
ATOM 3289 C CA . GLU B 1 123 ? 4.852 -35.094 -9.281 1 96.5 123 GLU B CA 1
ATOM 3290 C C . GLU B 1 123 ? 4.141 -35.625 -10.523 1 96.5 123 GLU B C 1
ATOM 3292 O O . GLU B 1 123 ? 3.803 -36.812 -10.578 1 96.5 123 GLU B O 1
ATOM 3297 N N . ILE B 1 124 ? 3.885 -34.812 -11.445 1 98.31 124 ILE B N 1
ATOM 3298 C CA . ILE B 1 124 ? 3.229 -35.25 -12.68 1 98.31 124 ILE B CA 1
ATOM 3299 C C . ILE B 1 124 ? 4.227 -35.969 -13.57 1 98.31 124 ILE B C 1
ATOM 3301 O O . ILE B 1 124 ? 5.293 -35.438 -13.891 1 98.31 124 ILE B O 1
ATOM 3305 N N . LEU B 1 125 ? 3.809 -37.188 -13.977 1 97.94 125 LEU B N 1
ATOM 3306 C CA . LEU B 1 125 ? 4.676 -37.969 -14.836 1 97.94 125 LEU B CA 1
ATOM 3307 C C . LEU B 1 125 ? 4.875 -37.281 -16.188 1 97.94 125 LEU B C 1
ATOM 3309 O O . LEU B 1 125 ? 3.914 -36.812 -16.797 1 97.94 125 LEU B O 1
ATOM 3313 N N . ASN B 1 126 ? 6.094 -37.156 -16.703 1 97.31 126 ASN B N 1
ATOM 3314 C CA . ASN B 1 126 ? 6.52 -36.594 -17.984 1 97.31 126 ASN B CA 1
ATOM 3315 C C . ASN B 1 126 ? 6.438 -35.062 -17.984 1 97.31 126 ASN B C 1
ATOM 3317 O O . ASN B 1 126 ? 6.48 -34.438 -19.031 1 97.31 126 ASN B O 1
ATOM 3321 N N . TYR B 1 127 ? 6.27 -34.469 -16.766 1 96.88 127 TYR B N 1
ATOM 3322 C CA . TYR B 1 127 ? 6.16 -33.031 -16.641 1 96.88 127 TYR B CA 1
ATOM 3323 C C . TYR B 1 127 ? 7.316 -32.344 -17.359 1 96.88 127 TYR B C 1
ATOM 3325 O O . TYR B 1 127 ? 7.105 -31.406 -18.141 1 96.88 127 TYR B O 1
ATOM 3333 N N . ASP B 1 128 ? 8.516 -32.75 -17.125 1 95.62 128 ASP B N 1
ATOM 3334 C CA . ASP B 1 128 ? 9.727 -32.094 -17.609 1 95.62 128 ASP B CA 1
ATOM 3335 C C . ASP B 1 128 ? 9.742 -32.031 -19.141 1 95.62 128 ASP B C 1
ATOM 3337 O O . ASP B 1 128 ? 10.266 -31.094 -19.719 1 95.62 128 ASP B O 1
ATOM 3341 N N . GLU B 1 129 ? 9.141 -33 -19.766 1 96.06 129 GLU B N 1
ATOM 3342 C CA . GLU B 1 129 ? 9.125 -33.094 -21.219 1 96.06 129 GLU B CA 1
ATOM 3343 C C . GLU B 1 129 ? 8.242 -32 -21.812 1 96.06 129 GLU B C 1
ATOM 3345 O O . GLU B 1 129 ? 8.398 -31.625 -22.984 1 96.06 129 GLU B O 1
ATOM 3350 N N . PHE B 1 130 ? 7.395 -31.453 -21.047 1 97 130 PHE B N 1
ATOM 3351 C CA . PHE B 1 130 ? 6.383 -30.594 -21.641 1 97 130 PHE B CA 1
ATOM 3352 C C . PHE B 1 130 ? 6.488 -29.172 -21.094 1 97 130 PHE B C 1
ATOM 3354 O O . PHE B 1 130 ? 5.699 -28.297 -21.453 1 97 130 PHE B O 1
ATOM 3361 N N . GLU B 1 131 ? 7.465 -28.922 -20.25 1 94.38 131 GLU B N 1
ATOM 3362 C CA . GLU B 1 131 ? 7.723 -27.547 -19.844 1 94.38 131 GLU B CA 1
ATOM 3363 C C . GLU B 1 131 ? 8.047 -26.672 -21.047 1 94.38 131 GLU B C 1
ATOM 3365 O O . GLU B 1 131 ? 8.922 -27.016 -21.859 1 94.38 131 GLU B O 1
ATOM 3370 N N . ASN B 1 132 ? 7.293 -25.672 -21.281 1 91.06 132 ASN B N 1
ATOM 3371 C CA . ASN B 1 132 ? 7.379 -24.75 -22.406 1 91.06 132 ASN B CA 1
ATOM 3372 C C . ASN B 1 132 ? 6.93 -25.422 -23.719 1 91.06 132 ASN B C 1
ATOM 3374 O O . ASN B 1 132 ? 7.199 -24.906 -24.797 1 91.06 132 ASN B O 1
ATOM 3378 N N . ARG B 1 133 ? 6.363 -26.594 -23.688 1 95.25 133 ARG B N 1
ATOM 3379 C CA . ARG B 1 133 ? 5.777 -27.312 -24.812 1 95.25 133 ARG B CA 1
ATOM 3380 C C . ARG B 1 133 ? 4.34 -27.719 -24.5 1 95.25 133 ARG B C 1
ATOM 3382 O O . ARG B 1 133 ? 3.906 -28.812 -24.891 1 95.25 133 ARG B O 1
ATOM 3389 N N . GLY B 1 134 ? 3.768 -26.891 -23.734 1 96.38 134 GLY B N 1
ATOM 3390 C CA . GLY B 1 134 ? 2.404 -27.156 -23.297 1 96.38 134 GLY B CA 1
ATOM 3391 C C . GLY B 1 134 ? 2.154 -26.75 -21.859 1 96.38 134 GLY B C 1
ATOM 3392 O O . GLY B 1 134 ? 1.063 -26.281 -21.516 1 96.38 134 GLY B O 1
ATOM 3393 N N . VAL B 1 135 ? 3.174 -26.922 -21.047 1 97.56 135 VAL B N 1
ATOM 3394 C CA . VAL B 1 135 ? 3.098 -26.484 -19.656 1 97.56 135 VAL B CA 1
ATOM 3395 C C . VAL B 1 135 ? 3.674 -25.078 -19.516 1 97.56 135 VAL B C 1
ATOM 3397 O O . VAL B 1 135 ? 4.812 -24.828 -19.922 1 97.56 135 VAL B O 1
ATOM 3400 N N . SER B 1 136 ? 2.816 -24.203 -19.031 1 96 136 SER B N 1
ATOM 3401 C CA . SER B 1 136 ? 3.207 -22.797 -18.859 1 96 136 SER B CA 1
ATOM 3402 C C . SER B 1 136 ? 2.684 -22.234 -17.547 1 96 136 SER B C 1
ATOM 3404 O O . SER B 1 136 ? 1.821 -22.844 -16.906 1 96 136 SER B O 1
ATOM 3406 N N . TYR B 1 137 ? 3.213 -21.078 -17.141 1 94.38 137 TYR B N 1
ATOM 3407 C CA . TYR B 1 137 ? 2.891 -20.516 -15.828 1 94.38 137 TYR B CA 1
ATOM 3408 C C . TYR B 1 137 ? 2.273 -19.125 -15.977 1 94.38 137 TYR B C 1
ATOM 3410 O O . TYR B 1 137 ? 2.045 -18.438 -14.977 1 94.38 137 TYR B O 1
ATOM 3418 N N . CYS B 1 138 ? 2.047 -18.781 -17.172 1 92.94 138 CYS B N 1
ATOM 3419 C CA . CYS B 1 138 ? 1.482 -17.469 -17.469 1 92.94 138 CYS B CA 1
ATOM 3420 C C . CYS B 1 138 ? 0.389 -17.578 -18.516 1 92.94 138 CYS B C 1
ATOM 3422 O O . CYS B 1 138 ? 0.679 -17.641 -19.719 1 92.94 138 CYS B O 1
ATOM 3424 N N . VAL B 1 139 ? -0.832 -17.469 -18.094 1 94.44 139 VAL B N 1
ATOM 3425 C CA . VAL B 1 139 ? -1.96 -17.625 -19 1 94.44 139 VAL B CA 1
ATOM 3426 C C . VAL B 1 139 ? -1.994 -16.438 -19.984 1 94.44 139 VAL B C 1
ATOM 3428 O O . VAL B 1 139 ? -2.111 -16.641 -21.188 1 94.44 139 VAL B O 1
ATOM 3431 N N . ILE B 1 140 ? -1.846 -15.258 -19.453 1 89.94 140 ILE B N 1
ATOM 3432 C CA . ILE B 1 140 ? -1.964 -14.062 -20.281 1 89.94 140 ILE B CA 1
ATOM 3433 C C . ILE B 1 140 ? -0.802 -14 -21.266 1 89.94 140 ILE B C 1
ATOM 3435 O O . ILE B 1 140 ? -0.95 -13.477 -22.375 1 89.94 140 ILE B O 1
ATOM 3439 N N . CYS B 1 141 ? 0.309 -14.586 -20.922 1 89.19 141 CYS B N 1
ATOM 3440 C CA . CYS B 1 141 ? 1.505 -14.547 -21.75 1 89.19 141 CYS B CA 1
ATOM 3441 C C . CYS B 1 141 ? 1.461 -15.633 -22.812 1 89.19 141 CYS B C 1
ATOM 3443 O O . CYS B 1 141 ? 1.702 -15.367 -24 1 89.19 141 CYS B O 1
ATOM 3445 N N . ASP B 1 142 ? 1.082 -16.891 -22.391 1 93 142 ASP B N 1
ATOM 3446 C CA . ASP B 1 142 ? 1.299 -18.047 -23.25 1 93 142 ASP B CA 1
ATOM 3447 C C . ASP B 1 142 ? -0.029 -18.625 -23.734 1 93 142 ASP B C 1
ATOM 3449 O O . ASP B 1 142 ? -0.061 -19.406 -24.688 1 93 142 ASP B O 1
ATOM 3453 N N . GLY B 1 143 ? -1.112 -18.219 -23.125 1 93.38 143 GLY B N 1
ATOM 3454 C CA . GLY B 1 143 ? -2.41 -18.781 -23.484 1 93.38 143 GLY B CA 1
ATOM 3455 C C . GLY B 1 143 ? -2.707 -18.688 -24.969 1 93.38 143 GLY B C 1
ATOM 3456 O O . GLY B 1 143 ? -3.023 -19.703 -25.594 1 93.38 143 GLY B O 1
ATOM 3457 N N . PRO B 1 144 ? -2.57 -17.484 -25.469 1 91.88 144 PRO B N 1
ATOM 3458 C CA . PRO B 1 144 ? -2.881 -17.281 -26.891 1 91.88 144 PRO B CA 1
ATOM 3459 C C . PRO B 1 144 ? -2.049 -18.156 -27.812 1 91.88 144 PRO B C 1
ATOM 3461 O O . PRO B 1 144 ? -2.498 -18.516 -28.906 1 91.88 144 PRO B O 1
ATOM 3464 N N . MET B 1 145 ? -0.919 -18.562 -27.359 1 92.69 145 MET B N 1
ATOM 3465 C CA . MET B 1 145 ? -0.026 -19.375 -28.188 1 92.69 145 MET B CA 1
ATOM 3466 C C . MET B 1 145 ? -0.629 -20.75 -28.453 1 92.69 145 MET B C 1
ATOM 3468 O O . MET B 1 145 ? -0.294 -21.391 -29.453 1 92.69 145 MET B O 1
ATOM 3472 N N . TYR B 1 146 ? -1.568 -21.203 -27.625 1 92.94 146 TYR B N 1
ATOM 3473 C CA . TYR B 1 146 ? -2.156 -22.531 -27.766 1 92.94 146 TYR B CA 1
ATOM 3474 C C . TYR B 1 146 ? -3.523 -22.453 -28.438 1 92.94 146 TYR B C 1
ATOM 3476 O O . TYR B 1 146 ? -4.223 -23.453 -28.562 1 92.94 146 TYR B O 1
ATOM 3484 N N . GLY B 1 147 ? -3.889 -21.297 -28.797 1 86.44 147 GLY B N 1
ATOM 3485 C CA . GLY B 1 147 ? -5.086 -21.062 -29.594 1 86.44 147 GLY B CA 1
ATOM 3486 C C . GLY B 1 147 ? -6.363 -21.438 -28.859 1 86.44 147 GLY B C 1
ATOM 3487 O O . GLY B 1 147 ? -6.473 -21.25 -27.656 1 86.44 147 GLY B O 1
ATOM 3488 N N . HIS B 1 148 ? -7.273 -21.906 -29.719 1 94.19 148 HIS B N 1
ATOM 3489 C CA . HIS B 1 148 ? -8.609 -22.203 -29.219 1 94.19 148 HIS B CA 1
ATOM 3490 C C . HIS B 1 148 ? -8.719 -23.641 -28.719 1 94.19 148 HIS B C 1
ATOM 3492 O O . HIS B 1 148 ? -9.82 -24.172 -28.578 1 94.19 148 HIS B O 1
ATOM 3498 N N . ASN B 1 149 ? -7.613 -24.25 -28.422 1 97.44 149 ASN B N 1
ATOM 3499 C CA . ASN B 1 149 ? -7.605 -25.641 -27.984 1 97.44 149 ASN B CA 1
ATOM 3500 C C . ASN B 1 149 ? -7.973 -25.766 -26.5 1 97.44 149 ASN B C 1
ATOM 3502 O O . ASN B 1 149 ? -7.801 -24.812 -25.734 1 97.44 149 ASN B O 1
ATOM 3506 N N . PRO B 1 150 ? -8.422 -26.922 -26.062 1 98.62 150 PRO B N 1
ATOM 3507 C CA . PRO B 1 150 ? -8.703 -27.141 -24.656 1 98.62 150 PRO B CA 1
ATOM 3508 C C . PRO B 1 150 ? -7.457 -27.031 -23.781 1 98.62 150 PRO B C 1
ATOM 3510 O O . PRO B 1 150 ? -6.352 -27.328 -24.234 1 98.62 150 PRO B O 1
ATOM 3513 N N . ALA B 1 151 ? -7.664 -26.609 -22.562 1 98.69 151 ALA B N 1
ATOM 3514 C CA . ALA B 1 151 ? -6.559 -26.344 -21.641 1 98.69 151 ALA B CA 1
ATOM 3515 C C . ALA B 1 151 ? -6.902 -26.781 -20.219 1 98.69 151 ALA B C 1
ATOM 3517 O O . ALA B 1 151 ? -8.07 -26.984 -19.891 1 98.69 151 ALA B O 1
ATOM 3518 N N . ILE B 1 152 ? -5.828 -26.953 -19.391 1 98.75 152 ILE B N 1
ATOM 3519 C CA . ILE B 1 152 ? -5.992 -27.297 -17.984 1 98.75 152 ILE B CA 1
ATOM 3520 C C . ILE B 1 152 ? -5.434 -26.188 -17.094 1 98.75 152 ILE B C 1
ATOM 3522 O O . ILE B 1 152 ? -4.367 -25.641 -17.375 1 98.75 152 ILE B O 1
ATOM 3526 N N . ILE B 1 153 ? -6.145 -25.828 -16.094 1 98.56 153 ILE B N 1
ATOM 3527 C CA . ILE B 1 153 ? -5.668 -25.094 -14.938 1 98.56 153 ILE B CA 1
ATOM 3528 C C . ILE B 1 153 ? -5.605 -26.016 -13.727 1 98.56 153 ILE B C 1
ATOM 3530 O O . ILE B 1 153 ? -6.539 -26.781 -13.469 1 98.56 153 ILE B O 1
ATOM 3534 N N . ILE B 1 154 ? -4.48 -25.969 -13.008 1 98.69 154 ILE B N 1
ATOM 3535 C CA . ILE B 1 154 ? -4.402 -26.719 -11.758 1 98.69 154 ILE B CA 1
ATOM 3536 C C . ILE B 1 154 ? -4.398 -25.75 -10.578 1 98.69 154 ILE B C 1
ATOM 3538 O O . ILE B 1 154 ? -3.561 -24.844 -10.516 1 98.69 154 ILE B O 1
ATOM 3542 N N . GLY B 1 155 ? -5.352 -25.938 -9.609 1 98.19 155 GLY B N 1
ATOM 3543 C CA . GLY B 1 155 ? -5.359 -25.141 -8.391 1 98.19 155 GLY B CA 1
ATOM 3544 C C . GLY B 1 155 ? -6.75 -24.719 -7.969 1 98.19 155 GLY B C 1
ATOM 3545 O O . GLY B 1 155 ? -7.664 -24.641 -8.797 1 98.19 155 GLY B O 1
ATOM 3546 N N . GLY B 1 156 ? -6.906 -24.406 -6.699 1 97.38 156 GLY B N 1
ATOM 3547 C CA . GLY B 1 156 ? -8.203 -24.016 -6.176 1 97.38 156 GLY B CA 1
ATOM 3548 C C . GLY B 1 156 ? -8.203 -22.641 -5.535 1 97.38 156 GLY B C 1
ATOM 3549 O O . GLY B 1 156 ? -9.227 -22.188 -5.02 1 97.38 156 GLY B O 1
ATOM 3550 N N . GLY B 1 157 ? -7.074 -21.969 -5.559 1 95.69 157 GLY B N 1
ATOM 3551 C CA . GLY B 1 157 ? -6.969 -20.641 -4.949 1 95.69 157 GLY B CA 1
ATOM 3552 C C . GLY B 1 157 ? -7.32 -19.516 -5.902 1 95.69 157 GLY B C 1
ATOM 3553 O O . GLY B 1 157 ? -7.758 -19.766 -7.031 1 95.69 157 GLY B O 1
ATOM 3554 N N . ASN B 1 158 ? -7.168 -18.266 -5.457 1 92.88 158 ASN B N 1
ATOM 3555 C CA . ASN B 1 158 ? -7.551 -17.078 -6.215 1 92.88 158 ASN B CA 1
ATOM 3556 C C . ASN B 1 158 ? -6.871 -17.047 -7.582 1 92.88 158 ASN B C 1
ATOM 3558 O O . ASN B 1 158 ? -7.523 -16.781 -8.594 1 92.88 158 ASN B O 1
ATOM 3562 N N . SER B 1 159 ? -5.582 -17.344 -7.617 1 94.56 159 SER B N 1
ATOM 3563 C CA . SER B 1 159 ? -4.828 -17.281 -8.867 1 94.56 159 SER B CA 1
ATOM 3564 C C . SER B 1 159 ? -5.395 -18.25 -9.898 1 94.56 159 SER B C 1
ATOM 3566 O O . SER B 1 159 ? -5.609 -17.875 -11.055 1 94.56 159 SER B O 1
ATOM 3568 N N . ALA B 1 160 ? -5.652 -19.453 -9.469 1 97.31 160 ALA B N 1
ATOM 3569 C CA . ALA B 1 160 ? -6.172 -20.484 -10.375 1 97.31 160 ALA B CA 1
ATOM 3570 C C . ALA B 1 160 ? -7.539 -20.094 -10.914 1 97.31 160 ALA B C 1
ATOM 3572 O O . ALA B 1 160 ? -7.789 -20.188 -12.117 1 97.31 160 ALA B O 1
ATOM 3573 N N . VAL B 1 161 ? -8.352 -19.625 -10.047 1 97.06 161 VAL B N 1
ATOM 3574 C CA . VAL B 1 161 ? -9.734 -19.297 -10.398 1 97.06 161 VAL B CA 1
ATOM 3575 C C . VAL B 1 161 ? -9.75 -18.094 -11.336 1 97.06 161 VAL B C 1
ATOM 3577 O O . VAL B 1 161 ? -10.422 -18.125 -12.375 1 97.06 161 VAL B O 1
ATOM 3580 N N . GLU B 1 162 ? -9.016 -17.078 -11.008 1 95.88 162 GLU B N 1
ATOM 3581 C CA . GLU B 1 162 ? -8.984 -15.867 -11.828 1 95.88 162 GLU B CA 1
ATOM 3582 C C . GLU B 1 162 ? -8.391 -16.141 -13.203 1 95.88 162 GLU B C 1
ATOM 3584 O O . GLU B 1 162 ? -8.969 -15.773 -14.227 1 95.88 162 GLU B O 1
ATOM 3589 N N . GLU B 1 163 ? -7.281 -16.797 -13.273 1 95.75 163 GLU B N 1
ATOM 3590 C CA . GLU B 1 163 ? -6.617 -17.062 -14.547 1 95.75 163 GLU B CA 1
ATOM 3591 C C . GLU B 1 163 ? -7.355 -18.141 -15.344 1 95.75 163 GLU B C 1
ATOM 3593 O O . GLU B 1 163 ? -7.328 -18.125 -16.578 1 95.75 163 GLU B O 1
ATOM 3598 N N . GLY B 1 164 ? -8.039 -19.016 -14.617 1 97.5 164 GLY B N 1
ATOM 3599 C CA . GLY B 1 164 ? -8.93 -19.938 -15.297 1 97.5 164 GLY B CA 1
ATOM 3600 C C . GLY B 1 164 ? -10.062 -19.234 -16.047 1 97.5 164 GLY B C 1
ATOM 3601 O O . GLY B 1 164 ? -10.352 -19.578 -17.188 1 97.5 164 GLY B O 1
ATOM 3602 N N . THR B 1 165 ? -10.656 -18.328 -15.391 1 97.06 165 THR B N 1
ATOM 3603 C CA . THR B 1 165 ? -11.719 -17.531 -16.016 1 97.06 165 THR B CA 1
ATOM 3604 C C . THR B 1 165 ? -11.195 -16.812 -17.25 1 97.06 165 THR B C 1
ATOM 3606 O O . THR B 1 165 ? -11.844 -16.828 -18.312 1 97.06 165 THR B O 1
ATOM 3609 N N . PHE B 1 166 ? -10.086 -16.266 -17.172 1 95.75 166 PHE B N 1
ATOM 3610 C CA . PHE B 1 166 ? -9.5 -15.562 -18.297 1 95.75 166 PHE B CA 1
ATOM 3611 C C . PHE B 1 166 ? -9.18 -16.531 -19.438 1 95.75 166 PHE B C 1
ATOM 3613 O O . PHE B 1 166 ? -9.445 -16.234 -20.594 1 95.75 166 PHE B O 1
ATOM 3620 N N . LEU B 1 167 ? -8.617 -17.641 -19.078 1 97.44 167 LEU B N 1
ATOM 3621 C CA . LEU B 1 167 ? -8.242 -18.656 -20.062 1 97.44 167 LEU B CA 1
ATOM 3622 C C . LEU B 1 167 ? -9.461 -19.109 -20.859 1 97.44 167 LEU B C 1
ATOM 3624 O O . LEU B 1 167 ? -9.336 -19.469 -22.031 1 97.44 167 LEU B O 1
ATOM 3628 N N . SER B 1 168 ? -10.594 -19.062 -20.281 1 97.5 168 SER B N 1
ATOM 3629 C CA . SER B 1 168 ? -11.828 -19.484 -20.953 1 97.5 168 SER B CA 1
ATOM 3630 C C . SER B 1 168 ? -12.172 -18.547 -22.109 1 97.5 168 SER B C 1
ATOM 3632 O O . SER B 1 168 ? -12.969 -18.906 -22.969 1 97.5 168 SER B O 1
ATOM 3634 N N . SER B 1 169 ? -11.656 -17.344 -22.078 1 96 169 SER B N 1
ATOM 3635 C CA . SER B 1 169 ? -11.875 -16.406 -23.172 1 96 169 SER B CA 1
ATOM 3636 C C . SER B 1 169 ? -10.969 -16.734 -24.359 1 96 169 SER B C 1
ATOM 3638 O O . SER B 1 169 ? -11.164 -16.203 -25.453 1 96 169 SER B O 1
ATOM 3640 N N . ILE B 1 170 ? -10.031 -17.609 -24.156 1 95.81 170 ILE B N 1
ATOM 3641 C CA . ILE B 1 170 ? -9.031 -17.953 -25.172 1 95.81 170 ILE B CA 1
ATOM 3642 C C . ILE B 1 170 ? -9.258 -19.375 -25.656 1 95.81 170 ILE B C 1
ATOM 3644 O O . ILE B 1 170 ? -9.367 -19.625 -26.859 1 95.81 170 ILE B O 1
ATOM 3648 N N . ALA B 1 171 ? -9.414 -20.266 -24.75 1 97.38 171 ALA B N 1
ATOM 3649 C CA . ALA B 1 171 ? -9.492 -21.703 -25.031 1 97.38 171 ALA B CA 1
ATOM 3650 C C . ALA B 1 171 ? -10.93 -22.125 -25.312 1 97.38 171 ALA B C 1
ATOM 3652 O O . ALA B 1 171 ? -11.875 -21.516 -24.828 1 97.38 171 ALA B O 1
ATOM 3653 N N . SER B 1 172 ? -11.086 -23.188 -26.078 1 98.12 172 SER B N 1
ATOM 3654 C CA . SER B 1 172 ? -12.414 -23.703 -26.391 1 98.12 172 SER B CA 1
ATOM 3655 C C . SER B 1 172 ? -13.047 -24.359 -25.172 1 98.12 172 SER B C 1
ATOM 3657 O O . SER B 1 172 ? -14.273 -24.391 -25.031 1 98.12 172 SER B O 1
ATOM 3659 N N . LYS B 1 173 ? -12.203 -24.875 -24.344 1 98.56 173 LYS B N 1
ATOM 3660 C CA . LYS B 1 173 ? -12.594 -25.562 -23.109 1 98.56 173 LYS B CA 1
ATOM 3661 C C . LYS B 1 173 ? -11.5 -25.469 -22.062 1 98.56 173 LYS B C 1
ATOM 3663 O O . LYS B 1 173 ? -10.312 -25.578 -22.375 1 98.56 173 LYS B O 1
ATOM 3668 N N . VAL B 1 174 ? -11.891 -25.188 -20.812 1 98.81 174 VAL B N 1
ATOM 3669 C CA . VAL B 1 174 ? -10.938 -25.141 -19.719 1 98.81 174 VAL B CA 1
ATOM 3670 C C . VAL B 1 174 ? -11.344 -26.141 -18.625 1 98.81 174 VAL B C 1
ATOM 3672 O O . VAL B 1 174 ? -12.477 -26.109 -18.141 1 98.81 174 VAL B O 1
ATOM 3675 N N . TYR B 1 175 ? -10.469 -27.078 -18.344 1 98.81 175 TYR B N 1
ATOM 3676 C CA . TYR B 1 175 ? -10.633 -27.969 -17.188 1 98.81 175 TYR B CA 1
ATOM 3677 C C . TYR B 1 175 ? -9.891 -27.422 -15.977 1 98.81 175 TYR B C 1
ATOM 3679 O O . TYR B 1 175 ? -8.664 -27.25 -16.016 1 98.81 175 TYR B O 1
ATOM 3687 N N . VAL B 1 176 ? -10.609 -27.141 -14.922 1 98.81 176 VAL B N 1
ATOM 3688 C CA . VAL B 1 176 ? -9.992 -26.719 -13.664 1 98.81 176 VAL B CA 1
ATOM 3689 C C . VAL B 1 176 ? -9.875 -27.906 -12.719 1 98.81 176 VAL B C 1
ATOM 3691 O O . VAL B 1 176 ? -10.883 -28.438 -12.242 1 98.81 176 VAL B O 1
ATOM 3694 N N . ILE B 1 177 ? -8.641 -28.328 -12.508 1 98.81 177 ILE B N 1
ATOM 3695 C CA . ILE B 1 177 ? -8.359 -29.484 -1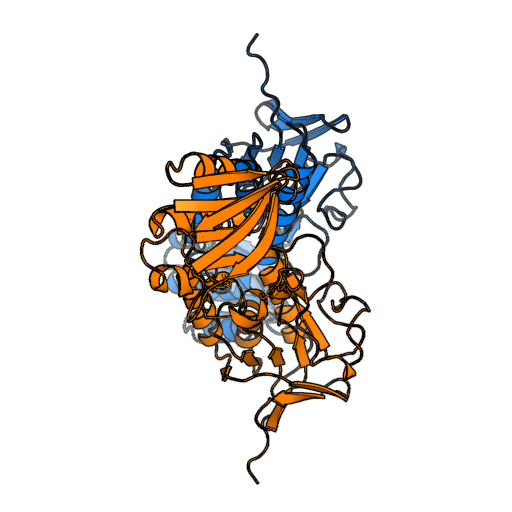1.664 1 98.81 177 ILE B CA 1
ATOM 3696 C C . ILE B 1 177 ? -8.055 -29.016 -10.242 1 98.81 177 ILE B C 1
ATOM 3698 O O . ILE B 1 177 ? -7.062 -28.328 -10 1 98.81 177 ILE B O 1
ATOM 3702 N N . VAL B 1 178 ? -8.922 -29.422 -9.281 1 98.69 178 VAL B N 1
ATOM 3703 C CA . VAL B 1 178 ? -8.781 -29.031 -7.879 1 98.69 178 VAL B CA 1
ATOM 3704 C C . VAL B 1 178 ? -8.578 -30.281 -7.023 1 98.69 178 VAL B C 1
ATOM 3706 O O . VAL B 1 178 ? -9.391 -31.219 -7.066 1 98.69 178 VAL B O 1
ATOM 3709 N N . ARG B 1 179 ? -7.52 -30.328 -6.289 1 97.69 179 ARG B N 1
ATOM 3710 C CA . ARG B 1 179 ? -7.188 -31.484 -5.477 1 97.69 179 ARG B CA 1
ATOM 3711 C C . ARG B 1 179 ? -8.227 -31.703 -4.383 1 97.69 179 ARG B C 1
ATOM 3713 O O . ARG B 1 179 ? -8.531 -32.844 -4.031 1 97.69 179 ARG B O 1
ATOM 3720 N N . ASP B 1 180 ? -8.766 -30.641 -3.91 1 97.44 180 ASP B N 1
ATOM 3721 C CA . ASP B 1 180 ? -9.703 -30.672 -2.793 1 97.44 180 ASP B CA 1
ATOM 3722 C C . ASP B 1 180 ? -11.148 -30.719 -3.291 1 97.44 180 ASP B C 1
ATOM 3724 O O . ASP B 1 180 ? -11.391 -30.781 -4.5 1 97.44 180 ASP B O 1
ATOM 3728 N N . SER B 1 181 ? -12.109 -30.734 -2.377 1 97.38 181 SER B N 1
ATOM 3729 C CA . SER B 1 181 ? -13.516 -30.891 -2.713 1 97.38 181 SER B CA 1
ATOM 3730 C C . SER B 1 181 ? -14.172 -29.531 -2.979 1 97.38 181 SER B C 1
ATOM 3732 O O . SER B 1 181 ? -15.336 -29.469 -3.381 1 97.38 181 SER B O 1
ATOM 3734 N N . ASP B 1 182 ? -13.398 -28.469 -2.713 1 96.69 182 ASP B N 1
ATOM 3735 C CA . ASP B 1 182 ? -13.922 -27.125 -2.908 1 96.69 182 ASP B CA 1
ATOM 3736 C C . ASP B 1 182 ? -12.789 -26.141 -3.223 1 96.69 182 ASP B C 1
ATOM 3738 O O . ASP B 1 182 ? -11.617 -26.453 -3.047 1 96.69 182 ASP B O 1
ATOM 3742 N N . PHE B 1 183 ? -13.25 -24.969 -3.752 1 96.62 183 PHE B N 1
ATOM 3743 C CA . PHE B 1 183 ? -12.305 -23.875 -3.926 1 96.62 183 PHE B CA 1
ATOM 3744 C C . PHE B 1 183 ? -11.992 -23.219 -2.59 1 96.62 183 PHE B C 1
ATOM 3746 O O . PHE B 1 183 ? -12.812 -23.234 -1.672 1 96.62 183 PHE B O 1
ATOM 3753 N N . ILE B 1 184 ? -10.836 -22.656 -2.518 1 92.56 184 ILE B N 1
ATOM 3754 C CA . ILE B 1 184 ? -10.516 -21.781 -1.388 1 92.56 184 ILE B CA 1
ATOM 3755 C C . ILE B 1 184 ? -10.438 -20.328 -1.856 1 92.56 184 ILE B C 1
ATOM 3757 O O . ILE B 1 184 ? -10.117 -19.438 -1.07 1 92.56 184 ILE B O 1
ATOM 3761 N N . ALA B 1 185 ? -10.719 -20.047 -3.07 1 92.44 185 ALA B N 1
ATOM 3762 C CA . ALA B 1 185 ? -10.727 -18.719 -3.67 1 92.44 185 ALA B CA 1
ATOM 3763 C C . ALA B 1 185 ? -11.906 -17.891 -3.16 1 92.44 185 ALA B C 1
ATOM 3765 O O . ALA B 1 185 ? -12.875 -18.438 -2.629 1 92.44 185 ALA B O 1
ATOM 3766 N N . GLU B 1 186 ? -11.742 -16.625 -3.344 1 85.75 186 GLU B N 1
ATOM 3767 C CA . GLU B 1 186 ? -12.836 -15.719 -3 1 85.75 186 GLU B CA 1
ATOM 3768 C C . GLU B 1 186 ? -14.102 -16.062 -3.773 1 85.75 186 GLU B C 1
ATOM 3770 O O . GLU B 1 186 ? -14.039 -16.406 -4.957 1 85.75 186 GLU B O 1
ATOM 3775 N N . LYS B 1 187 ? -15.258 -15.836 -3.139 1 85.25 187 LYS B N 1
ATOM 3776 C CA . LYS B 1 187 ? -16.547 -16.266 -3.684 1 85.25 187 LYS B CA 1
ATOM 3777 C C . LYS B 1 187 ? -16.859 -15.531 -4.988 1 85.25 187 LYS B C 1
ATOM 3779 O O . LYS B 1 187 ? -17.375 -16.125 -5.934 1 85.25 187 LYS B O 1
ATOM 3784 N N . ALA B 1 188 ? -16.578 -14.312 -4.961 1 83.5 188 ALA B N 1
ATOM 3785 C CA . ALA B 1 188 ? -16.859 -13.523 -6.16 1 83.5 188 ALA B CA 1
ATOM 3786 C C . ALA B 1 188 ? -16.094 -14.07 -7.367 1 83.5 188 ALA B C 1
ATOM 3788 O O . ALA B 1 188 ? -16.641 -14.109 -8.477 1 83.5 188 ALA B O 1
ATOM 3789 N N . LEU B 1 189 ? -14.93 -14.508 -7.176 1 91.56 189 LEU B N 1
ATOM 3790 C CA . LEU B 1 189 ? -14.109 -15.062 -8.242 1 91.56 189 LEU B CA 1
ATOM 3791 C C . LEU B 1 189 ? -14.656 -16.406 -8.711 1 91.56 189 LEU B C 1
ATOM 3793 O O . LEU B 1 189 ? -14.703 -16.688 -9.906 1 91.56 189 LEU B O 1
ATOM 3797 N N . VAL B 1 190 ? -15.047 -17.172 -7.762 1 95.31 190 VAL B N 1
ATOM 3798 C CA . VAL B 1 190 ? -15.578 -18.5 -8.055 1 95.31 190 VAL B CA 1
ATOM 3799 C C . VAL B 1 190 ? -16.875 -18.359 -8.867 1 95.31 190 VAL B C 1
ATOM 3801 O O . VAL B 1 190 ? -17.078 -19.094 -9.844 1 95.31 190 VAL B O 1
ATOM 3804 N N . ASN B 1 191 ? -17.703 -17.406 -8.445 1 93.25 191 ASN B N 1
ATOM 3805 C CA . ASN B 1 191 ? -18.938 -17.172 -9.164 1 93.25 191 ASN B CA 1
ATOM 3806 C C . ASN B 1 191 ? -18.688 -16.781 -10.617 1 93.25 191 ASN B C 1
ATOM 3808 O O . ASN B 1 191 ? -19.375 -17.25 -11.523 1 93.25 191 ASN B O 1
ATOM 3812 N N . ASP B 1 192 ? -17.75 -15.984 -10.789 1 93.5 192 ASP B N 1
ATOM 3813 C CA . ASP B 1 192 ? -17.375 -15.57 -12.141 1 93.5 192 ASP B CA 1
ATOM 3814 C C . ASP B 1 192 ? -16.906 -16.75 -12.969 1 93.5 192 ASP B C 1
ATOM 3816 O O . ASP B 1 192 ? -17.328 -16.938 -14.117 1 93.5 192 ASP B O 1
ATOM 3820 N N . LEU B 1 193 ? -16.078 -17.578 -12.406 1 97.5 193 LEU B N 1
ATOM 3821 C CA . LEU B 1 193 ? -15.555 -18.766 -13.07 1 97.5 193 LEU B CA 1
ATOM 3822 C C . LEU B 1 193 ? -16.688 -19.703 -13.461 1 97.5 193 LEU B C 1
ATOM 3824 O O . LEU B 1 193 ? -16.75 -20.172 -14.602 1 97.5 193 LEU B O 1
ATOM 3828 N N . LYS B 1 194 ? -17.578 -19.906 -12.594 1 97.12 194 LYS B N 1
ATOM 3829 C CA . LYS B 1 194 ? -18.656 -20.859 -12.797 1 97.12 194 LYS B CA 1
ATOM 3830 C C . LYS B 1 194 ? -19.688 -20.344 -13.805 1 97.12 194 LYS B C 1
ATOM 3832 O O . LYS B 1 194 ? -20.484 -21.109 -14.328 1 97.12 194 LYS B O 1
ATOM 3837 N N . SER B 1 195 ? -19.672 -19.078 -13.961 1 97.06 195 SER B N 1
ATOM 3838 C CA . SER B 1 195 ? -20.594 -18.484 -14.914 1 97.06 195 SER B CA 1
ATOM 3839 C C . SER B 1 195 ? -20.172 -18.766 -16.359 1 97.06 195 SER B C 1
ATOM 3841 O O . SER B 1 195 ? -20.953 -18.578 -17.281 1 97.06 195 SER B O 1
ATOM 3843 N N . ARG B 1 196 ? -18.969 -19.219 -16.547 1 97.56 196 ARG B N 1
ATOM 3844 C CA . ARG B 1 196 ? -18.469 -19.516 -17.891 1 97.56 196 ARG B CA 1
ATOM 3845 C C . ARG B 1 196 ? -18.922 -20.891 -18.359 1 97.56 196 ARG B C 1
ATOM 3847 O O . ARG B 1 196 ? -18.703 -21.891 -17.688 1 97.56 196 ARG B O 1
ATOM 3854 N N . LYS B 1 197 ? -19.422 -20.969 -19.578 1 97.44 197 LYS B N 1
ATOM 3855 C CA . LYS B 1 197 ? -20.031 -22.188 -20.094 1 97.44 197 LYS B CA 1
ATOM 3856 C C . LYS B 1 197 ? -18.984 -23.203 -20.5 1 97.44 197 LYS B C 1
ATOM 3858 O O . LYS B 1 197 ? -19.25 -24.406 -20.5 1 97.44 197 LYS B O 1
ATOM 3863 N N . ASN B 1 198 ? -17.844 -22.703 -20.859 1 98.31 198 ASN B N 1
ATOM 3864 C CA . ASN B 1 198 ? -16.844 -23.625 -21.406 1 98.31 198 ASN B CA 1
ATOM 3865 C C . ASN B 1 198 ? -15.812 -24 -20.344 1 98.31 198 ASN B C 1
ATOM 3867 O O . ASN B 1 198 ? -14.688 -24.391 -20.672 1 98.31 198 ASN B O 1
ATOM 3871 N N . ILE B 1 199 ? -16.156 -23.875 -19.078 1 98.69 199 ILE B N 1
ATOM 3872 C CA . ILE B 1 199 ? -15.281 -24.297 -17.984 1 98.69 199 ILE B CA 1
ATOM 3873 C C . ILE B 1 199 ? -15.883 -25.531 -17.297 1 98.69 199 ILE B C 1
ATOM 3875 O O . ILE B 1 199 ? -17.078 -25.578 -17.031 1 98.69 199 ILE B O 1
ATOM 3879 N N . GLU B 1 200 ? -15.125 -26.5 -17.141 1 98.69 200 GLU B N 1
ATOM 3880 C CA . GLU B 1 200 ? -15.469 -27.672 -16.344 1 98.69 200 GLU B CA 1
ATOM 3881 C C . GLU B 1 200 ? -14.547 -27.828 -15.141 1 98.69 200 GLU B C 1
ATOM 3883 O O . GLU B 1 200 ? -13.328 -27.938 -15.297 1 98.69 200 GLU B O 1
ATOM 3888 N N . VAL B 1 201 ? -15.133 -27.828 -13.922 1 98.69 201 VAL B N 1
ATOM 3889 C CA . VAL B 1 201 ? -14.352 -27.984 -12.695 1 98.69 201 VAL B CA 1
ATOM 3890 C C . VAL B 1 201 ? -14.367 -29.438 -12.25 1 98.69 201 VAL B C 1
ATOM 3892 O O . VAL B 1 201 ? -15.43 -30.062 -12.164 1 98.69 201 VAL B O 1
ATOM 3895 N N . LEU B 1 202 ?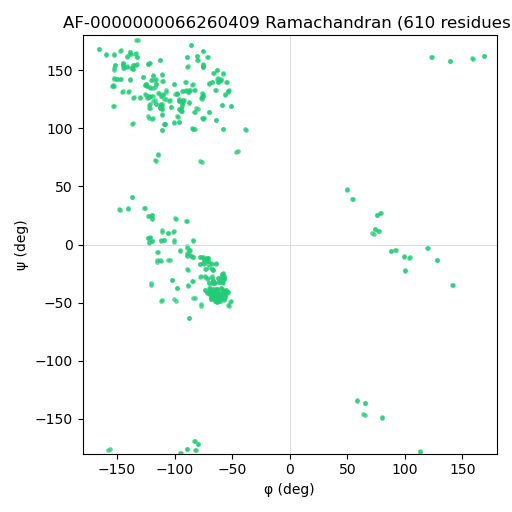 -13.227 -30.016 -12.078 1 98.56 202 LEU B N 1
ATOM 3896 C CA . LEU B 1 202 ? -13.078 -31.359 -11.516 1 98.56 202 LEU B CA 1
ATOM 3897 C C . LEU B 1 202 ? -12.492 -31.297 -10.109 1 98.56 202 LEU B C 1
ATOM 3899 O O . LEU B 1 202 ? -11.289 -31.078 -9.945 1 98.56 202 LEU B O 1
ATOM 3903 N N . PHE B 1 203 ? -13.32 -31.484 -9.102 1 98.38 203 PHE B N 1
ATOM 3904 C CA . PHE B 1 203 ? -12.875 -31.562 -7.711 1 98.38 203 PHE B CA 1
ATOM 3905 C C . PHE B 1 203 ? -12.336 -32.938 -7.391 1 98.38 203 PHE B C 1
ATOM 3907 O O . PHE B 1 203 ? -12.578 -33.906 -8.133 1 98.38 203 PHE B O 1
ATOM 3914 N N . ASN B 1 204 ? -11.57 -33.062 -6.305 1 98.19 204 ASN B N 1
ATOM 3915 C CA . ASN B 1 204 ? -10.953 -34.344 -5.922 1 98.19 204 ASN B CA 1
ATOM 3916 C C . ASN B 1 204 ? -10.227 -34.969 -7.098 1 98.19 204 ASN B C 1
ATOM 3918 O O . ASN B 1 204 ? -10.43 -36.156 -7.387 1 98.19 204 ASN B O 1
ATOM 3922 N N . ALA B 1 205 ? -9.438 -34.156 -7.75 1 98.56 205 ALA B N 1
ATOM 3923 C CA . ALA B 1 205 ? -8.781 -34.594 -8.977 1 98.56 205 ALA B CA 1
ATOM 3924 C C . ALA B 1 205 ? -7.32 -34.156 -9 1 98.56 205 ALA B C 1
ATOM 3926 O O . ALA B 1 205 ? -6.941 -33.188 -8.32 1 98.56 205 ALA B O 1
ATOM 3927 N N . SER B 1 206 ? -6.516 -34.844 -9.711 1 98.62 206 SER B N 1
ATOM 3928 C CA . SER B 1 206 ? -5.102 -34.531 -9.898 1 98.62 206 SER B CA 1
ATOM 3929 C C . SER B 1 206 ? -4.602 -35 -11.258 1 98.62 206 SER B C 1
ATOM 3931 O O . SER B 1 206 ? -5.039 -36.031 -11.758 1 98.62 206 SER B O 1
ATOM 3933 N N . VAL B 1 207 ? -3.74 -34.25 -11.883 1 98.81 207 VAL B N 1
ATOM 3934 C CA . VAL B 1 207 ? -3.113 -34.688 -13.125 1 98.81 207 VAL B CA 1
ATOM 3935 C C . VAL B 1 207 ? -2.027 -35.719 -12.82 1 98.81 207 VAL B C 1
ATOM 3937 O O . VAL B 1 207 ? -1.132 -35.469 -12.008 1 98.81 207 VAL B O 1
ATOM 3940 N N . LYS B 1 208 ? -2.072 -36.812 -13.508 1 98.5 208 LYS B N 1
ATOM 3941 C CA . LYS B 1 208 ? -1.133 -37.906 -13.258 1 98.5 208 LYS B CA 1
ATOM 3942 C C . LYS B 1 208 ? 0.009 -37.875 -14.266 1 98.5 208 LYS B C 1
ATOM 3944 O O . LYS B 1 208 ? 1.174 -38.062 -13.898 1 98.5 208 LYS B O 1
ATOM 3949 N N . GLU B 1 209 ? -0.401 -37.75 -15.516 1 98.5 209 GLU B N 1
ATOM 3950 C CA . GLU B 1 209 ? 0.577 -37.875 -16.594 1 98.5 209 GLU B CA 1
ATOM 3951 C C . GLU B 1 209 ? 0.268 -36.938 -17.75 1 98.5 209 GLU B C 1
ATOM 3953 O O . GLU B 1 209 ? -0.895 -36.625 -18 1 98.5 209 GLU B O 1
ATOM 3958 N N . LEU B 1 210 ? 1.365 -36.562 -18.453 1 98.62 210 LEU B N 1
ATOM 3959 C CA . LEU B 1 210 ? 1.252 -35.781 -19.672 1 98.62 210 LEU B CA 1
ATOM 3960 C C . LEU B 1 210 ? 1.778 -36.562 -20.875 1 98.62 210 LEU B C 1
ATOM 3962 O O . LEU B 1 210 ? 2.771 -37.312 -20.75 1 98.62 210 LEU B O 1
ATOM 3966 N N . HIS B 1 211 ? 1.11 -36.406 -21.969 1 98.38 211 HIS B N 1
ATOM 3967 C CA . HIS B 1 211 ? 1.497 -37.156 -23.156 1 98.38 211 HIS B CA 1
ATOM 3968 C C . HIS B 1 211 ? 1.46 -36.281 -24.406 1 98.38 211 HIS B C 1
ATOM 3970 O O . HIS B 1 211 ? 0.676 -35.344 -24.484 1 98.38 211 HIS B O 1
ATOM 3976 N N . GLY B 1 212 ? 2.301 -36.625 -25.438 1 97.25 212 GLY B N 1
ATOM 3977 C CA . GLY B 1 212 ? 2.396 -35.969 -26.734 1 97.25 212 GLY B CA 1
ATOM 3978 C C . GLY B 1 212 ? 3.719 -36.219 -27.438 1 97.25 212 GLY B C 1
ATOM 3979 O O . GLY B 1 212 ? 4.688 -36.656 -26.797 1 97.25 212 GLY B O 1
ATOM 3980 N N . LYS B 1 213 ? 3.742 -36.031 -28.625 1 94.25 213 LYS B N 1
ATOM 3981 C CA . LYS B 1 213 ? 4.961 -36.25 -29.391 1 94.25 213 LYS B CA 1
ATOM 3982 C C . LYS B 1 213 ? 5.836 -35 -29.422 1 94.25 213 LYS B C 1
ATOM 3984 O O . LYS B 1 213 ? 6.859 -34.938 -28.734 1 94.25 213 LYS B O 1
ATOM 3989 N N . ASP B 1 214 ? 5.305 -33.938 -30.016 1 92.62 214 ASP B N 1
ATOM 3990 C CA . ASP B 1 214 ? 6.066 -32.688 -30.141 1 92.62 214 ASP B CA 1
ATOM 3991 C C . ASP B 1 214 ? 5.613 -31.656 -29.109 1 92.62 214 ASP B C 1
ATOM 3993 O O . ASP B 1 214 ? 6.387 -30.781 -28.719 1 92.62 214 ASP B O 1
ATOM 3997 N N . ALA B 1 215 ? 4.398 -31.781 -28.812 1 95.5 215 ALA B N 1
ATOM 3998 C CA . ALA B 1 215 ? 3.773 -30.906 -27.812 1 95.5 215 ALA B CA 1
ATOM 3999 C C . ALA B 1 215 ? 2.689 -31.656 -27.047 1 95.5 215 ALA B C 1
ATOM 4001 O O . ALA B 1 215 ? 2.33 -32.781 -27.391 1 95.5 215 ALA B O 1
ATOM 4002 N N . LEU B 1 216 ? 2.281 -31.031 -25.969 1 98 216 LEU B N 1
ATOM 4003 C CA . LEU B 1 216 ? 1.245 -31.656 -25.156 1 98 216 LEU B CA 1
ATOM 4004 C C . LEU B 1 216 ? 0.001 -31.953 -25.984 1 98 216 LEU B C 1
ATOM 4006 O O . LEU B 1 216 ? -0.486 -31.078 -26.703 1 98 216 LEU B O 1
ATOM 4010 N N . GLU B 1 217 ? -0.465 -33.188 -25.891 1 98.19 217 GLU B N 1
ATOM 4011 C CA . GLU B 1 217 ? -1.642 -33.594 -26.672 1 98.19 217 GLU B CA 1
ATOM 4012 C C . GLU B 1 217 ? -2.768 -34.062 -25.75 1 98.19 217 GLU B C 1
ATOM 4014 O O . GLU B 1 217 ? -3.945 -33.906 -26.078 1 98.19 217 GLU B O 1
ATOM 4019 N N . TYR B 1 218 ? -2.393 -34.688 -24.672 1 98.31 218 TYR B N 1
ATOM 4020 C CA . TYR B 1 218 ? -3.424 -35.062 -23.719 1 98.31 218 TYR B CA 1
ATOM 4021 C C . TYR B 1 218 ? -2.826 -35.312 -22.344 1 98.31 218 TYR B C 1
ATOM 4023 O O . TYR B 1 218 ? -1.607 -35.438 -22.203 1 98.31 218 TYR B O 1
ATOM 4031 N N . ALA B 1 219 ? -3.645 -35.344 -21.312 1 98.75 219 ALA B N 1
ATOM 4032 C CA . ALA B 1 219 ? -3.279 -35.594 -19.922 1 98.75 219 ALA B CA 1
ATOM 4033 C C . ALA B 1 219 ? -4.148 -36.719 -19.328 1 98.75 219 ALA B C 1
ATOM 4035 O O . ALA B 1 219 ? -5.32 -36.844 -19.688 1 98.75 219 ALA B O 1
ATOM 4036 N N . ILE B 1 220 ? -3.561 -37.469 -18.516 1 98.81 220 ILE B N 1
ATOM 4037 C CA . ILE B 1 220 ? -4.312 -38.438 -17.703 1 98.81 220 ILE B CA 1
ATOM 4038 C C . ILE B 1 220 ? -4.59 -37.812 -16.328 1 98.81 220 ILE B C 1
ATOM 4040 O O . ILE B 1 220 ? -3.662 -37.438 -15.617 1 98.81 220 ILE B O 1
ATOM 4044 N N . VAL B 1 221 ? -5.859 -37.781 -15.953 1 98.75 221 VAL B N 1
ATOM 4045 C CA . VAL B 1 221 ? -6.289 -37.125 -14.719 1 98.75 221 VAL B CA 1
ATOM 4046 C C . VAL B 1 221 ? -6.969 -38.156 -13.812 1 98.75 221 VAL B C 1
ATOM 4048 O O . VAL B 1 221 ? -7.793 -38.938 -14.273 1 98.75 221 VAL B O 1
ATOM 4051 N N . ASN B 1 222 ? -6.527 -38.219 -12.602 1 98.56 222 ASN B N 1
ATOM 4052 C CA . ASN B 1 222 ? -7.27 -38.969 -11.594 1 98.56 222 ASN B CA 1
ATOM 4053 C C . ASN B 1 222 ? -8.438 -38.125 -11.039 1 98.56 222 ASN B C 1
ATOM 4055 O O . ASN B 1 222 ? -8.227 -37.062 -10.461 1 98.56 222 ASN B O 1
ATOM 4059 N N . HIS B 1 223 ? -9.602 -38.594 -11.258 1 98 223 HIS B N 1
ATOM 4060 C CA . HIS B 1 223 ? -10.805 -37.938 -10.742 1 98 223 HIS B CA 1
ATOM 4061 C C . HIS B 1 223 ? -11.609 -38.906 -9.875 1 98 223 HIS B C 1
ATOM 4063 O O . HIS B 1 223 ? -12.234 -39.844 -10.398 1 98 223 HIS B O 1
ATOM 4069 N N . ASN B 1 224 ? -11.602 -38.625 -8.633 1 96.44 224 ASN B N 1
ATOM 4070 C CA . ASN B 1 224 ? -12.32 -39.5 -7.691 1 96.44 224 ASN B CA 1
ATOM 4071 C C . ASN B 1 224 ? -11.891 -40.938 -7.824 1 96.44 224 ASN B C 1
ATOM 4073 O O . ASN B 1 224 ? -12.727 -41.844 -7.922 1 96.44 224 ASN B O 1
ATOM 4077 N N . GLY B 1 225 ? -10.625 -41.156 -8.023 1 95.12 225 GLY B N 1
ATOM 4078 C CA . GLY B 1 225 ? -10.086 -42.531 -8.062 1 95.12 225 GLY B CA 1
ATOM 4079 C C . GLY B 1 225 ? -10.133 -43.156 -9.445 1 95.12 225 GLY B C 1
ATOM 4080 O O . GLY B 1 225 ? -9.609 -44.25 -9.648 1 95.12 225 GLY B O 1
ATOM 4081 N N . LYS B 1 226 ? -10.711 -42.5 -10.344 1 97.25 226 LYS B N 1
ATOM 4082 C CA . LYS B 1 226 ? -10.797 -43 -11.711 1 97.25 226 LYS B CA 1
ATOM 4083 C C . LYS B 1 226 ? -9.938 -42.156 -12.656 1 97.25 226 LYS B C 1
ATOM 4085 O O . LYS B 1 226 ? -9.906 -40.938 -12.555 1 97.25 226 LYS B O 1
ATOM 4090 N N . GLU B 1 227 ? -9.312 -42.812 -13.562 1 97.88 227 GLU B N 1
ATOM 4091 C CA . GLU B 1 227 ? -8.469 -42.125 -14.523 1 97.88 227 GLU B CA 1
ATOM 4092 C C . GLU B 1 227 ? -9.273 -41.688 -15.742 1 97.88 227 GLU B C 1
ATOM 4094 O O . GLU B 1 227 ? -10.078 -42.438 -16.266 1 97.88 227 GLU B O 1
ATOM 4099 N N . VAL B 1 228 ? -9.102 -40.469 -16.094 1 97.81 228 VAL B N 1
ATOM 4100 C CA . VAL B 1 228 ? -9.758 -39.906 -17.25 1 97.81 228 VAL B CA 1
ATOM 4101 C C . VAL B 1 228 ? -8.719 -39.281 -18.188 1 97.81 228 VAL B C 1
ATOM 4103 O O . VAL B 1 228 ? -7.777 -38.625 -17.719 1 97.81 228 VAL B O 1
ATOM 4106 N N . LYS B 1 229 ? -8.914 -39.531 -19.453 1 98.5 229 LYS B N 1
ATOM 4107 C CA . LYS B 1 229 ? -8.055 -38.906 -20.453 1 98.5 229 LYS B CA 1
ATOM 4108 C C . LYS B 1 229 ? -8.648 -37.594 -20.938 1 98.5 229 LYS B C 1
ATOM 4110 O O . LYS B 1 229 ? -9.805 -37.562 -21.359 1 98.5 229 LYS B O 1
ATOM 4115 N N . LEU B 1 230 ? -7.922 -36.5 -20.844 1 98.5 230 LEU B N 1
ATOM 4116 C CA . LEU B 1 230 ? -8.344 -35.219 -21.359 1 98.5 230 LEU B CA 1
ATOM 4117 C C . LEU B 1 230 ? -7.461 -34.781 -22.531 1 98.5 230 LEU B C 1
ATOM 4119 O O . LEU B 1 230 ? -6.246 -34.625 -22.375 1 98.5 230 LEU B O 1
ATOM 4123 N N . GLU B 1 231 ? -8.094 -34.594 -23.688 1 98.44 231 GLU B N 1
ATOM 4124 C CA . GLU B 1 231 ? -7.367 -34 -24.812 1 98.44 231 GLU B CA 1
ATOM 4125 C C . GLU B 1 231 ? -7.18 -32.5 -24.641 1 98.44 231 GLU B C 1
ATOM 4127 O O . GLU B 1 231 ? -8.141 -31.734 -24.719 1 98.44 231 GLU B O 1
ATOM 4132 N N . VAL B 1 232 ? -5.895 -32.094 -24.344 1 98.44 232 VAL B N 1
ATOM 4133 C CA . VAL B 1 232 ? -5.602 -30.703 -24.062 1 98.44 232 VAL B CA 1
ATOM 4134 C C . VAL B 1 232 ? -4.266 -30.312 -24.688 1 98.44 232 VAL B C 1
ATOM 4136 O O . VAL B 1 232 ? -3.373 -31.156 -24.844 1 98.44 232 VAL B O 1
ATOM 4139 N N . ALA B 1 233 ? -4.172 -29.031 -24.984 1 97.94 233 ALA B N 1
ATOM 4140 C CA . ALA B 1 233 ? -2.953 -28.547 -25.609 1 97.94 233 ALA B CA 1
ATOM 4141 C C . ALA B 1 233 ? -2.078 -27.797 -24.625 1 97.94 233 ALA B C 1
ATOM 4143 O O . ALA B 1 233 ? -0.907 -27.516 -24.891 1 97.94 233 ALA B O 1
ATOM 4144 N N . SER B 1 234 ? -2.617 -27.453 -23.5 1 98.25 234 SER B N 1
ATOM 4145 C CA . SER B 1 234 ? -1.839 -26.656 -22.547 1 98.25 234 SER B CA 1
ATOM 4146 C C . SER B 1 234 ? -2.303 -26.906 -21.109 1 98.25 234 SER B C 1
ATOM 4148 O O . SER B 1 234 ? -3.424 -27.375 -20.891 1 98.25 234 SER B O 1
ATOM 4150 N N . LEU B 1 235 ? -1.375 -26.766 -20.188 1 98.62 235 LEU B N 1
ATOM 4151 C CA . LEU B 1 235 ? -1.574 -26.922 -18.75 1 98.62 235 LEU B CA 1
ATOM 4152 C C . LEU B 1 235 ? -0.892 -25.797 -17.984 1 98.62 235 LEU B C 1
ATOM 4154 O O . LEU B 1 235 ? 0.288 -25.516 -18.203 1 98.62 235 LEU B O 1
ATOM 4158 N N . PHE B 1 236 ? -1.657 -25.141 -17.125 1 98.44 236 PHE B N 1
ATOM 4159 C CA . PHE B 1 236 ? -1.161 -24.031 -16.312 1 98.44 236 PHE B CA 1
ATOM 4160 C C . PHE B 1 236 ? -1.3 -24.359 -14.828 1 98.44 236 PHE B C 1
ATOM 4162 O O . PHE B 1 236 ? -2.402 -24.328 -14.273 1 98.44 236 PHE B O 1
ATOM 4169 N N . PRO B 1 237 ? -0.195 -24.625 -14.125 1 98.31 237 PRO B N 1
ATOM 4170 C CA . PRO B 1 237 ? -0.262 -24.969 -12.703 1 98.31 237 PRO B CA 1
ATOM 4171 C C . PRO B 1 237 ? -0.224 -23.719 -11.805 1 98.31 237 PRO B C 1
ATOM 4173 O O . PRO B 1 237 ? 0.698 -22.906 -11.906 1 98.31 237 PRO B O 1
ATOM 4176 N N . TYR B 1 238 ? -1.189 -23.547 -11.008 1 97.31 238 TYR B N 1
ATOM 4177 C CA . TYR B 1 238 ? -1.261 -22.547 -9.953 1 97.31 238 TYR B CA 1
ATOM 4178 C C . TYR B 1 238 ? -1.344 -23.203 -8.578 1 97.31 238 TYR B C 1
ATOM 4180 O O . TYR B 1 238 ? -2.371 -23.109 -7.902 1 97.31 238 TYR B O 1
ATOM 4188 N N . ILE B 1 239 ? -0.191 -23.781 -8.148 1 96.56 239 ILE B N 1
ATOM 4189 C CA . ILE B 1 239 ? -0.223 -24.672 -6.996 1 96.56 239 ILE B CA 1
ATOM 4190 C C . ILE B 1 239 ? 0.676 -24.125 -5.891 1 96.56 239 ILE B C 1
ATOM 4192 O O . ILE B 1 239 ? 1.195 -24.875 -5.07 1 96.56 239 ILE B O 1
ATOM 4196 N N . GLY B 1 240 ? 0.907 -22.859 -5.953 1 94.69 240 GLY B N 1
ATOM 4197 C CA . GLY B 1 240 ? 1.662 -22.203 -4.891 1 94.69 240 GLY B CA 1
ATOM 4198 C C . GLY B 1 240 ? 3.008 -21.688 -5.352 1 94.69 240 GLY B C 1
ATOM 4199 O O . GLY B 1 240 ? 3.318 -21.719 -6.547 1 94.69 240 GLY B O 1
ATOM 4200 N N . PHE B 1 241 ? 3.748 -21.094 -4.371 1 95.62 241 PHE B N 1
ATOM 4201 C CA . PHE B 1 241 ? 4.996 -20.406 -4.66 1 95.62 241 PHE B CA 1
ATOM 4202 C C . PHE B 1 241 ? 6.094 -20.828 -3.693 1 95.62 241 PHE B C 1
ATOM 4204 O O . PHE B 1 241 ? 5.809 -21.391 -2.633 1 95.62 241 PHE B O 1
ATOM 4211 N N . LEU B 1 242 ? 7.285 -20.688 -4.117 1 96.75 242 LEU B N 1
ATOM 4212 C CA . LEU B 1 242 ? 8.477 -20.922 -3.305 1 96.75 242 LEU B CA 1
ATOM 4213 C C . LEU B 1 242 ? 9.305 -19.641 -3.189 1 96.75 242 LEU B C 1
ATOM 4215 O O . LEU B 1 242 ? 9.344 -18.844 -4.125 1 96.75 242 LEU B O 1
ATOM 4219 N N . PRO B 1 243 ? 9.961 -19.422 -1.989 1 97.75 243 PRO B N 1
ATOM 4220 C CA . PRO B 1 243 ? 10.828 -18.25 -1.883 1 97.75 243 PRO B CA 1
ATOM 4221 C C . PRO B 1 243 ? 11.961 -18.266 -2.91 1 97.75 243 PRO B C 1
ATOM 4223 O O . PRO B 1 243 ? 12.5 -19.328 -3.227 1 97.75 243 PRO B O 1
ATOM 4226 N N . SER B 1 244 ? 12.266 -17.125 -3.41 1 97.19 244 SER B N 1
ATOM 4227 C CA . SER B 1 244 ? 13.305 -16.969 -4.43 1 97.19 244 SER B CA 1
ATOM 4228 C C . SER B 1 244 ? 14.484 -16.156 -3.906 1 97.19 244 SER B C 1
ATOM 4230 O O . SER B 1 244 ? 14.617 -14.977 -4.23 1 97.19 244 SER B O 1
ATOM 4232 N N . ALA B 1 245 ? 15.352 -16.781 -3.092 1 97.94 245 ALA B N 1
ATOM 4233 C CA . ALA B 1 245 ? 16.469 -16.016 -2.537 1 97.94 245 ALA B CA 1
ATOM 4234 C C . ALA B 1 245 ? 17.688 -16.891 -2.344 1 97.94 245 ALA B C 1
ATOM 4236 O O . ALA B 1 245 ? 18.516 -16.641 -1.461 1 97.94 245 ALA B O 1
ATOM 4237 N N . GLU B 1 246 ? 17.828 -17.906 -3.197 1 96.62 246 GLU B N 1
ATOM 4238 C CA . GLU B 1 246 ? 18.953 -18.844 -3.07 1 96.62 246 GLU B CA 1
ATOM 4239 C C . GLU B 1 246 ? 20.297 -18.125 -3.18 1 96.62 246 GLU B C 1
ATOM 4241 O O . GLU B 1 246 ? 21.266 -18.547 -2.559 1 96.62 246 GLU B O 1
ATOM 4246 N N . TYR B 1 247 ? 20.359 -17.016 -3.895 1 98.31 247 TYR B N 1
ATOM 4247 C CA . TYR B 1 247 ? 21.578 -16.234 -4.09 1 98.31 247 TYR B CA 1
ATOM 4248 C C . TYR B 1 247 ? 22.078 -15.664 -2.768 1 98.31 247 TYR B C 1
ATOM 4250 O O . TYR B 1 247 ? 23.219 -15.211 -2.67 1 98.31 247 TYR B O 1
ATOM 4258 N N . ALA B 1 248 ? 21.266 -15.633 -1.763 1 98.5 248 ALA B N 1
ATOM 4259 C CA . ALA B 1 248 ? 21.609 -15.008 -0.493 1 98.5 248 ALA B CA 1
ATOM 4260 C C . ALA B 1 248 ? 22.031 -16.047 0.539 1 98.5 248 ALA B C 1
ATOM 4262 O O . ALA B 1 248 ? 22.125 -15.75 1.73 1 98.5 248 ALA B O 1
ATOM 4263 N N . LYS B 1 249 ? 22.266 -17.281 0.139 1 96.69 249 LYS B N 1
ATOM 4264 C CA . LYS B 1 249 ? 22.562 -18.391 1.05 1 96.69 249 LYS B CA 1
ATOM 4265 C C . LYS B 1 249 ? 23.812 -18.094 1.875 1 96.69 249 LYS B C 1
ATOM 4267 O O . LYS B 1 249 ? 23.875 -18.438 3.055 1 96.69 249 LYS B O 1
ATOM 4272 N N . ASN B 1 250 ? 24.797 -17.359 1.317 1 95.94 250 ASN B N 1
ATOM 4273 C CA . ASN B 1 250 ? 26.062 -17.094 1.993 1 95.94 250 ASN B CA 1
ATOM 4274 C C . ASN B 1 250 ? 26 -15.828 2.832 1 95.94 250 ASN B C 1
ATOM 4276 O O . ASN B 1 250 ? 26.938 -15.531 3.588 1 95.94 250 ASN B O 1
ATOM 4280 N N . ALA B 1 251 ? 24.906 -15.086 2.662 1 97.5 251 ALA B N 1
ATOM 4281 C CA . ALA B 1 251 ? 24.797 -13.812 3.361 1 97.5 251 ALA B CA 1
ATOM 4282 C C . ALA B 1 251 ? 24.281 -14.008 4.785 1 97.5 251 ALA B C 1
ATOM 4284 O O . ALA B 1 251 ? 24.312 -13.07 5.594 1 97.5 251 ALA B O 1
ATOM 4285 N N . GLY B 1 252 ? 23.812 -15.211 5.094 1 97 252 GLY B N 1
ATOM 4286 C CA . GLY B 1 252 ? 23.406 -15.523 6.453 1 97 252 GLY B CA 1
ATOM 4287 C C . GLY B 1 252 ? 22.047 -14.977 6.82 1 97 252 GLY B C 1
ATOM 4288 O O . GLY B 1 252 ? 21.766 -14.711 7.992 1 97 252 GLY B O 1
ATOM 4289 N N . VAL B 1 253 ? 21.141 -14.789 5.781 1 98.31 253 VAL B N 1
ATOM 4290 C CA . VAL B 1 253 ? 19.891 -14.109 6.078 1 98.31 253 VAL B CA 1
ATOM 4291 C C . VAL B 1 253 ? 18.719 -15.07 5.871 1 98.31 253 VAL B C 1
ATOM 4293 O O . VAL B 1 253 ? 17.594 -14.758 6.246 1 98.31 253 VAL B O 1
ATOM 4296 N N . LEU B 1 254 ? 18.906 -16.297 5.348 1 98.44 254 LEU B N 1
ATOM 4297 C CA . LEU B 1 254 ? 17.812 -17.203 5.004 1 98.44 254 LEU B CA 1
ATOM 4298 C C . LEU B 1 254 ? 17.406 -18.047 6.207 1 98.44 254 LEU B C 1
ATOM 4300 O O . LEU B 1 254 ? 18.266 -18.562 6.918 1 98.44 254 LEU B O 1
ATOM 4304 N N . GLU B 1 255 ? 16.109 -18.109 6.426 1 98.12 255 GLU B N 1
ATOM 4305 C CA . GLU B 1 255 ? 15.555 -19.125 7.32 1 98.12 255 GLU B CA 1
ATOM 4306 C C . GLU B 1 255 ? 15.531 -20.5 6.656 1 98.12 255 GLU B C 1
ATOM 4308 O O . GLU B 1 255 ? 15.695 -20.609 5.438 1 98.12 255 GLU B O 1
ATOM 4313 N N . PRO B 1 256 ? 15.32 -21.562 7.43 1 96.81 256 PRO B N 1
ATOM 4314 C CA . PRO B 1 256 ? 15.344 -22.922 6.855 1 96.81 256 PRO B CA 1
ATOM 4315 C C . PRO B 1 256 ? 14.336 -23.094 5.723 1 96.81 256 PRO B C 1
ATOM 4317 O O . PRO B 1 256 ? 14.578 -23.875 4.793 1 96.81 256 PRO B O 1
ATOM 4320 N N . ASN B 1 257 ? 13.32 -22.344 5.781 1 96.31 257 ASN B N 1
ATOM 4321 C CA . ASN B 1 257 ? 12.281 -22.5 4.77 1 96.31 257 ASN B CA 1
ATOM 4322 C C . ASN B 1 257 ? 12.547 -21.625 3.555 1 96.31 257 ASN B C 1
ATOM 4324 O O . ASN B 1 257 ? 11.742 -21.578 2.623 1 96.31 257 ASN B O 1
ATOM 4328 N N . GLY B 1 258 ? 13.562 -20.844 3.553 1 97.88 258 GLY B N 1
ATOM 4329 C CA . GLY B 1 258 ? 13.969 -20.062 2.398 1 97.88 258 GLY B CA 1
ATOM 4330 C C . GLY B 1 258 ? 13.508 -18.609 2.471 1 97.88 258 GLY B C 1
ATOM 4331 O O . GLY B 1 258 ? 13.938 -17.781 1.67 1 97.88 258 GLY B O 1
ATOM 4332 N N . PHE B 1 259 ? 12.656 -18.312 3.428 1 98.56 259 PHE B N 1
ATOM 4333 C CA . PHE B 1 259 ? 12.172 -16.953 3.617 1 98.56 259 PHE B CA 1
ATOM 4334 C C . PHE B 1 259 ? 13.125 -16.156 4.492 1 98.56 259 PHE B C 1
ATOM 4336 O O . PHE B 1 259 ? 14.109 -16.703 5 1 98.56 259 PHE B O 1
ATOM 4343 N N . ILE B 1 260 ? 12.875 -14.867 4.586 1 98.88 260 ILE B N 1
ATOM 4344 C CA . ILE B 1 260 ? 13.797 -14 5.312 1 98.88 260 ILE B CA 1
ATOM 4345 C C . ILE B 1 260 ? 13.055 -13.289 6.441 1 98.88 260 ILE B C 1
ATOM 4347 O O . ILE B 1 260 ? 11.984 -12.719 6.223 1 98.88 260 ILE B O 1
ATOM 4351 N N . LYS B 1 261 ? 13.57 -13.398 7.652 1 98.62 261 LYS B N 1
ATOM 4352 C CA . LYS B 1 261 ? 13.031 -12.68 8.805 1 98.62 261 LYS B CA 1
ATOM 4353 C C . LYS B 1 261 ? 13.602 -11.266 8.883 1 98.62 261 LYS B C 1
ATOM 4355 O O . LYS B 1 261 ? 14.797 -11.055 8.664 1 98.62 261 LYS B O 1
ATOM 4360 N N . THR B 1 262 ? 12.812 -10.266 9.18 1 98.69 262 THR B N 1
ATOM 4361 C CA . THR B 1 262 ? 13.25 -8.883 9.344 1 98.69 262 THR B CA 1
ATOM 4362 C C . THR B 1 262 ? 12.641 -8.273 10.602 1 98.69 262 THR B C 1
ATOM 4364 O O . THR B 1 262 ? 11.727 -8.844 11.195 1 98.69 262 THR B O 1
ATOM 4367 N N . ASP B 1 263 ? 13.172 -7.176 11.031 1 97.81 263 ASP B N 1
ATOM 4368 C CA . ASP B 1 263 ? 12.539 -6.363 12.062 1 97.81 263 ASP B CA 1
ATOM 4369 C C . ASP B 1 263 ? 11.477 -5.441 11.469 1 97.81 263 ASP B C 1
ATOM 4371 O O . ASP B 1 263 ? 11.102 -5.594 10.305 1 97.81 263 ASP B O 1
ATOM 4375 N N . GLU B 1 264 ? 10.961 -4.492 12.188 1 96.06 264 GLU B N 1
ATOM 4376 C CA . GLU B 1 264 ? 9.867 -3.619 11.773 1 96.06 264 GLU B CA 1
ATOM 4377 C C . GLU B 1 264 ? 10.336 -2.611 10.727 1 96.06 264 GLU B C 1
ATOM 4379 O O . GLU B 1 264 ? 9.516 -1.961 10.07 1 96.06 264 GLU B O 1
ATOM 4384 N N . PHE B 1 265 ? 11.641 -2.516 10.547 1 97.81 265 PHE B N 1
ATOM 4385 C CA . PHE B 1 265 ? 12.211 -1.576 9.586 1 97.81 265 PHE B CA 1
ATOM 4386 C C . PHE B 1 265 ? 12.719 -2.307 8.352 1 97.81 265 PHE B C 1
ATOM 4388 O O . PHE B 1 265 ? 13.484 -1.747 7.562 1 97.81 265 PHE B O 1
ATOM 4395 N N . MET B 1 266 ? 12.414 -3.633 8.18 1 98.75 266 MET B N 1
ATOM 4396 C CA . MET B 1 266 ? 12.703 -4.473 7.023 1 98.75 266 MET B CA 1
ATOM 4397 C C . MET B 1 266 ? 14.164 -4.891 7.004 1 98.75 266 MET B C 1
ATOM 4399 O O . MET B 1 266 ? 14.656 -5.41 6 1 98.75 266 MET B O 1
ATOM 4403 N N . GLU B 1 267 ? 14.859 -4.637 8.125 1 98.75 267 GLU B N 1
ATOM 4404 C CA . GLU B 1 267 ? 16.266 -5.035 8.18 1 98.75 267 GLU B CA 1
ATOM 4405 C C . GLU B 1 267 ? 16.422 -6.445 8.734 1 98.75 267 GLU B C 1
ATOM 4407 O O . GLU B 1 267 ? 15.727 -6.824 9.68 1 98.75 267 GLU B O 1
ATOM 4412 N N . THR B 1 268 ? 17.344 -7.195 8.117 1 98.75 268 THR B N 1
ATOM 4413 C CA . THR B 1 268 ? 17.609 -8.555 8.57 1 98.75 268 THR B CA 1
ATOM 4414 C C . THR B 1 268 ? 18.562 -8.539 9.766 1 98.75 268 THR B C 1
ATOM 4416 O O . THR B 1 268 ? 18.938 -7.469 10.258 1 98.75 268 THR B O 1
ATOM 4419 N N . LYS B 1 269 ? 18.938 -9.75 10.25 1 98.19 269 LYS B N 1
ATOM 4420 C CA . LYS B 1 269 ? 19.891 -9.867 11.352 1 98.19 269 LYS B CA 1
ATOM 4421 C C . LYS B 1 269 ? 21.281 -9.414 10.922 1 98.19 269 LYS B C 1
ATOM 4423 O O . LYS B 1 269 ? 22.156 -9.188 11.766 1 98.19 269 LYS B O 1
ATOM 4428 N N . VAL B 1 270 ? 21.547 -9.312 9.562 1 98.5 270 VAL B N 1
ATOM 4429 C CA . VAL B 1 270 ? 22.828 -8.82 9.047 1 98.5 270 VAL B CA 1
ATOM 4430 C C . VAL B 1 270 ? 22.719 -7.332 8.727 1 98.5 270 VAL B C 1
ATOM 4432 O O . VAL B 1 270 ? 21.953 -6.938 7.844 1 98.5 270 VAL B O 1
ATOM 4435 N N . PRO B 1 271 ? 23.469 -6.477 9.414 1 98.06 271 PRO B N 1
ATOM 4436 C CA . PRO B 1 271 ? 23.375 -5.035 9.172 1 98.06 271 PRO B CA 1
ATOM 4437 C C . PRO B 1 271 ? 23.578 -4.668 7.703 1 98.06 271 PRO B C 1
ATOM 4439 O O . PRO B 1 271 ? 24.453 -5.223 7.035 1 98.06 271 PRO B O 1
ATOM 4442 N N . GLY B 1 272 ? 22.688 -3.834 7.188 1 98.12 272 GLY B N 1
ATOM 4443 C CA . GLY B 1 272 ? 22.828 -3.326 5.832 1 98.12 272 GLY B CA 1
ATOM 4444 C C . GLY B 1 272 ? 22.125 -4.18 4.797 1 98.12 272 GLY B C 1
ATOM 4445 O O . GLY B 1 272 ? 22.125 -3.848 3.611 1 98.12 272 GLY B O 1
ATOM 4446 N N . ILE B 1 273 ? 21.547 -5.34 5.254 1 98.88 273 ILE B N 1
ATOM 4447 C CA . ILE B 1 273 ? 20.75 -6.176 4.359 1 98.88 273 ILE B CA 1
ATOM 4448 C C . ILE B 1 273 ? 19.281 -6.137 4.781 1 98.88 273 ILE B C 1
ATOM 4450 O O . ILE B 1 273 ? 18.953 -6.457 5.926 1 98.88 273 ILE B O 1
ATOM 4454 N N . TYR B 1 274 ? 18.469 -5.715 3.883 1 98.88 274 TYR B N 1
ATOM 4455 C CA . TYR B 1 274 ? 17.031 -5.605 4.082 1 98.88 274 TYR B CA 1
ATOM 4456 C C . TYR B 1 274 ? 16.281 -6.605 3.209 1 98.88 274 TYR B C 1
ATOM 4458 O O . TYR B 1 274 ? 16.828 -7.105 2.223 1 98.88 274 TYR B O 1
ATOM 4466 N N . ALA B 1 275 ? 15.039 -6.934 3.572 1 98.94 275 ALA B N 1
ATOM 4467 C CA . ALA B 1 275 ? 14.148 -7.762 2.762 1 98.94 275 ALA B CA 1
ATOM 4468 C C . ALA B 1 275 ? 12.727 -7.223 2.787 1 98.94 275 ALA B C 1
ATOM 4470 O O . ALA B 1 275 ? 12.25 -6.758 3.826 1 98.94 275 ALA B O 1
ATOM 4471 N N . ILE B 1 276 ? 12.07 -7.309 1.627 1 98.94 276 ILE B N 1
ATOM 4472 C CA . ILE B 1 276 ? 10.727 -6.746 1.52 1 98.94 276 ILE B CA 1
ATOM 4473 C C . ILE B 1 276 ? 9.875 -7.617 0.603 1 98.94 276 ILE B C 1
ATOM 4475 O O . ILE B 1 276 ? 10.398 -8.32 -0.263 1 98.94 276 ILE B O 1
ATOM 4479 N N . GLY B 1 277 ? 8.531 -7.539 0.796 1 98.62 277 GLY B N 1
ATOM 4480 C CA . GLY B 1 277 ? 7.598 -8.234 -0.068 1 98.62 277 GLY B CA 1
ATOM 4481 C C . GLY B 1 277 ? 7.445 -9.703 0.279 1 98.62 277 GLY B C 1
ATOM 4482 O O . GLY B 1 277 ? 7.574 -10.094 1.442 1 98.62 277 GLY B O 1
ATOM 4483 N N . ASP B 1 278 ? 7.191 -10.484 -0.697 1 98.31 278 ASP B N 1
ATOM 4484 C CA . ASP B 1 278 ? 6.742 -11.867 -0.508 1 98.31 278 ASP B CA 1
ATOM 4485 C C . ASP B 1 278 ? 7.875 -12.742 0.013 1 98.31 278 ASP B C 1
ATOM 4487 O O . ASP B 1 278 ? 7.637 -13.844 0.511 1 98.31 278 ASP B O 1
ATOM 4491 N N . ILE B 1 279 ? 9.109 -12.258 -0.064 1 98.81 279 ILE B N 1
ATOM 4492 C CA . ILE B 1 279 ? 10.25 -13.055 0.374 1 98.81 279 ILE B CA 1
ATOM 4493 C C . ILE B 1 279 ? 10.344 -13.031 1.897 1 98.81 279 ILE B C 1
ATOM 4495 O O . ILE B 1 279 ? 11.047 -13.852 2.496 1 98.81 279 ILE B O 1
ATOM 4499 N N . ARG B 1 280 ? 9.672 -12.086 2.51 1 98.62 280 ARG B N 1
ATOM 4500 C CA . ARG B 1 280 ? 9.688 -11.977 3.965 1 98.62 280 ARG B CA 1
ATOM 4501 C C . ARG B 1 280 ? 8.812 -13.055 4.602 1 98.62 280 ARG B C 1
ATOM 4503 O O . ARG B 1 280 ? 7.867 -13.539 3.982 1 98.62 280 ARG B O 1
ATOM 4510 N N . ILE B 1 281 ? 9.156 -13.383 5.773 1 97.19 281 ILE B N 1
ATOM 4511 C CA . ILE B 1 281 ? 8.219 -14.156 6.59 1 97.19 281 ILE B CA 1
ATOM 4512 C C . ILE B 1 281 ? 7.039 -13.273 6.992 1 97.19 281 ILE B C 1
ATOM 4514 O O . ILE B 1 281 ? 7.207 -12.305 7.734 1 97.19 281 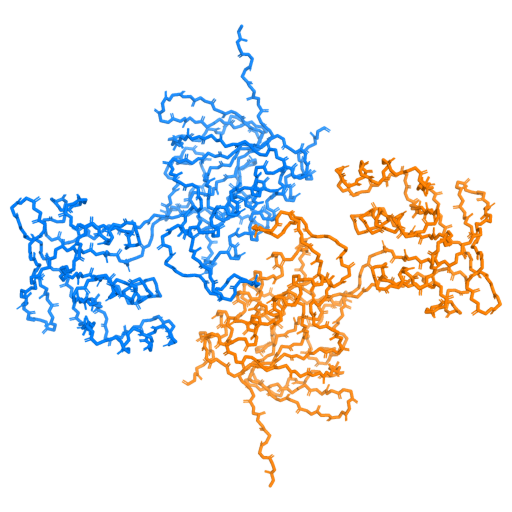ILE B O 1
ATOM 4518 N N . LYS B 1 282 ? 5.859 -13.594 6.508 1 95.12 282 LYS B N 1
ATOM 4519 C CA . LYS B 1 282 ? 4.637 -12.867 6.84 1 95.12 282 LYS B CA 1
ATOM 4520 C C . LYS B 1 282 ? 3.396 -13.648 6.426 1 95.12 282 LYS B C 1
ATOM 4522 O O . LYS B 1 282 ? 3.484 -14.57 5.605 1 95.12 282 LYS B O 1
ATOM 4527 N N . ASP B 1 283 ? 2.277 -13.227 6.867 1 93.19 283 ASP B N 1
ATOM 4528 C CA . ASP B 1 283 ? 1.06 -14.008 6.691 1 93.19 283 ASP B CA 1
ATOM 4529 C C . ASP B 1 283 ? 0.259 -13.523 5.488 1 93.19 283 ASP B C 1
ATOM 4531 O O . ASP B 1 283 ? -0.392 -14.32 4.805 1 93.19 283 ASP B O 1
ATOM 4535 N N . ILE B 1 284 ? 0.239 -12.25 5.277 1 95.56 284 ILE B N 1
ATOM 4536 C CA . ILE B 1 284 ? -0.582 -11.672 4.219 1 95.56 284 ILE B CA 1
ATOM 4537 C C . ILE B 1 284 ? 0.314 -11.125 3.109 1 95.56 284 ILE B C 1
ATOM 4539 O O . ILE B 1 284 ? 1.084 -10.188 3.328 1 95.56 284 ILE B O 1
ATOM 4543 N N . ARG B 1 285 ? 0.248 -11.773 1.979 1 96.31 285 ARG B N 1
ATOM 4544 C CA . ARG B 1 285 ? 1.018 -11.383 0.803 1 96.31 285 ARG B CA 1
ATOM 4545 C C . ARG B 1 285 ? 0.112 -10.789 -0.273 1 96.31 285 ARG B C 1
ATOM 4547 O O . ARG B 1 285 ? -0.68 -11.508 -0.887 1 96.31 285 ARG B O 1
ATOM 4554 N N . GLN B 1 286 ? 0.149 -9.523 -0.401 1 96.62 286 GLN B N 1
ATOM 4555 C CA . GLN B 1 286 ? -0.598 -8.734 -1.37 1 96.62 286 GLN B CA 1
ATOM 4556 C C . GLN B 1 286 ? 0.272 -7.625 -1.962 1 96.62 286 GLN B C 1
ATOM 4558 O O . GLN B 1 286 ? 1.333 -7.309 -1.421 1 96.62 286 GLN B O 1
ATOM 4563 N N . ILE B 1 287 ? -0.164 -7.043 -3.08 1 98.31 287 ILE B N 1
ATOM 4564 C CA . ILE B 1 287 ? 0.55 -5.93 -3.701 1 98.31 287 ILE B CA 1
ATOM 4565 C C . ILE B 1 287 ? 0.778 -4.824 -2.674 1 98.31 287 ILE B C 1
ATOM 4567 O O . ILE B 1 287 ? 1.896 -4.328 -2.525 1 98.31 287 ILE B O 1
ATOM 4571 N N . LEU B 1 288 ? -0.203 -4.535 -1.848 1 98.75 288 LEU B N 1
ATOM 4572 C CA . LEU B 1 288 ? -0.158 -3.41 -0.919 1 98.75 288 LEU B CA 1
ATOM 4573 C C . LEU B 1 288 ? 0.794 -3.699 0.237 1 98.75 288 LEU B C 1
ATOM 4575 O O . LEU B 1 288 ? 1.487 -2.799 0.715 1 98.75 288 LEU B O 1
ATOM 4579 N N . THR B 1 289 ? 0.812 -4.934 0.731 1 98.69 289 THR B N 1
ATOM 4580 C CA . THR B 1 289 ? 1.73 -5.227 1.826 1 98.69 289 THR B CA 1
ATOM 4581 C C . THR B 1 289 ? 3.176 -5.219 1.336 1 98.69 289 THR B C 1
ATOM 4583 O O . THR B 1 289 ? 4.086 -4.828 2.07 1 98.69 289 THR B O 1
ATOM 4586 N N . ALA B 1 290 ? 3.373 -5.645 0.08 1 98.81 290 ALA B N 1
ATOM 4587 C CA . ALA B 1 290 ? 4.711 -5.582 -0.505 1 98.81 290 ALA B CA 1
ATOM 4588 C C . ALA B 1 290 ? 5.168 -4.137 -0.67 1 98.81 290 ALA B C 1
ATOM 4590 O O . ALA B 1 290 ? 6.305 -3.797 -0.324 1 98.81 290 ALA B O 1
ATOM 4591 N N . THR B 1 291 ? 4.309 -3.283 -1.194 1 98.88 291 THR B N 1
ATOM 4592 C CA . THR B 1 291 ? 4.668 -1.888 -1.417 1 98.88 291 THR B CA 1
ATOM 4593 C C . THR B 1 291 ? 4.863 -1.162 -0.089 1 98.88 291 THR B C 1
ATOM 4595 O O . THR B 1 291 ? 5.699 -0.259 0.012 1 98.88 291 THR B O 1
ATOM 4598 N N . SER B 1 292 ? 4.113 -1.549 0.918 1 98.81 292 SER B N 1
ATOM 4599 C CA . SER B 1 292 ? 4.316 -0.995 2.254 1 98.81 292 SER B CA 1
ATOM 4600 C C . SER B 1 292 ? 5.707 -1.328 2.783 1 98.81 292 SER B C 1
ATOM 4602 O O . SER B 1 292 ? 6.398 -0.459 3.316 1 98.81 292 SER B O 1
ATOM 4604 N N . ASP B 1 293 ? 6.09 -2.617 2.613 1 98.81 293 ASP B N 1
ATOM 4605 C CA . ASP B 1 293 ? 7.445 -3 2.996 1 98.81 293 ASP B CA 1
ATOM 4606 C C . ASP B 1 293 ? 8.484 -2.135 2.285 1 98.81 293 ASP B C 1
ATOM 4608 O O . ASP B 1 293 ? 9.438 -1.667 2.904 1 98.81 293 ASP B O 1
ATOM 4612 N N . GLY B 1 294 ? 8.242 -1.896 0.976 1 98.94 294 GLY B N 1
ATOM 4613 C CA . GLY B 1 294 ? 9.141 -1.06 0.195 1 98.94 294 GLY B CA 1
ATOM 4614 C C . GLY B 1 294 ? 9.211 0.371 0.694 1 98.94 294 GLY B C 1
ATOM 4615 O O . GLY B 1 294 ? 10.281 0.976 0.714 1 98.94 294 GLY B O 1
ATOM 4616 N N . THR B 1 295 ? 8.078 0.881 1.097 1 98.69 295 THR B N 1
ATOM 4617 C CA . THR B 1 295 ? 7.984 2.223 1.66 1 98.69 295 THR B CA 1
ATOM 4618 C C . THR B 1 295 ? 8.805 2.33 2.943 1 98.69 295 THR B C 1
ATOM 4620 O O . THR B 1 295 ? 9.594 3.262 3.104 1 98.69 295 THR B O 1
ATOM 4623 N N . ILE B 1 296 ? 8.633 1.364 3.811 1 98.56 296 ILE B N 1
ATOM 4624 C CA . ILE B 1 296 ? 9.305 1.378 5.105 1 98.56 296 ILE B CA 1
ATOM 4625 C C . ILE B 1 296 ? 10.812 1.292 4.91 1 98.56 296 ILE B C 1
ATOM 4627 O O . ILE B 1 296 ? 11.562 2.115 5.438 1 98.56 296 ILE B O 1
ATOM 4631 N N . ALA B 1 297 ? 11.281 0.368 4.094 1 98.75 297 ALA B N 1
ATOM 4632 C CA . ALA B 1 297 ? 12.711 0.224 3.842 1 98.75 297 ALA B CA 1
ATOM 4633 C C . ALA B 1 297 ? 13.281 1.484 3.201 1 98.75 297 ALA B C 1
ATOM 4635 O O . ALA B 1 297 ? 14.352 1.96 3.594 1 98.75 297 ALA B O 1
ATOM 4636 N N . GLY B 1 298 ? 12.562 1.999 2.199 1 97.94 298 GLY B N 1
ATOM 4637 C CA . GLY B 1 298 ? 13.016 3.207 1.527 1 97.94 298 GLY B CA 1
ATOM 4638 C C . GLY B 1 298 ? 13.164 4.391 2.465 1 97.94 298 GLY B C 1
ATOM 4639 O O . GLY B 1 298 ? 14.18 5.09 2.43 1 97.94 298 GLY B O 1
ATOM 4640 N N . LYS B 1 299 ? 12.195 4.605 3.324 1 95.06 299 LYS B N 1
ATOM 4641 C CA . LYS B 1 299 ? 12.227 5.719 4.27 1 95.06 299 LYS B CA 1
ATOM 4642 C C . LYS B 1 299 ? 13.344 5.547 5.289 1 95.06 299 LYS B C 1
ATOM 4644 O O . LYS B 1 299 ? 14.062 6.5 5.594 1 95.06 299 LYS B O 1
ATOM 4649 N N . ILE B 1 300 ? 13.5 4.336 5.789 1 96.19 300 ILE B N 1
ATOM 4650 C CA . ILE B 1 300 ? 14.492 4.047 6.82 1 96.19 300 ILE B CA 1
ATOM 4651 C C . ILE B 1 300 ? 15.898 4.246 6.25 1 96.19 300 ILE B C 1
ATOM 4653 O O . ILE B 1 300 ? 16.75 4.848 6.898 1 96.19 300 ILE B O 1
ATOM 4657 N N . LEU B 1 301 ? 16.109 3.82 5.055 1 96.94 301 LEU B N 1
ATOM 4658 C CA . LEU B 1 301 ? 17.422 3.936 4.434 1 96.94 301 LEU B CA 1
ATOM 4659 C C . LEU B 1 301 ? 17.75 5.391 4.121 1 96.94 301 LEU B C 1
ATOM 4661 O O . LEU B 1 301 ? 18.906 5.812 4.242 1 96.94 301 LEU B O 1
ATOM 4665 N N . THR B 1 302 ? 16.766 6.141 3.705 1 92.56 302 THR B N 1
ATOM 4666 C CA . THR B 1 302 ? 16.969 7.562 3.445 1 92.56 302 THR B CA 1
ATOM 4667 C C . THR B 1 302 ? 17.453 8.273 4.703 1 92.56 302 THR B C 1
ATOM 4669 O O . THR B 1 302 ? 18.266 9.203 4.625 1 92.56 302 THR B O 1
ATOM 4672 N N . ASN B 1 303 ? 17 7.789 5.828 1 88.69 303 ASN B N 1
ATOM 4673 C CA . ASN B 1 303 ? 17.391 8.398 7.102 1 88.69 303 ASN B CA 1
ATOM 4674 C C . ASN B 1 303 ? 18.734 7.871 7.598 1 88.69 303 ASN B C 1
ATOM 4676 O O . ASN B 1 303 ? 19.484 8.609 8.227 1 88.69 303 ASN B O 1
ATOM 4680 N N . ARG B 1 304 ? 19 6.645 7.27 1 92.06 304 ARG B N 1
ATOM 4681 C CA . ARG B 1 304 ? 20.172 5.984 7.855 1 92.06 304 ARG B CA 1
ATOM 4682 C C . ARG B 1 304 ? 21.422 6.219 7.016 1 92.06 304 ARG B C 1
ATOM 4684 O O . ARG B 1 304 ? 22.531 6.266 7.543 1 92.06 304 ARG B O 1
ATOM 4691 N N . ILE B 1 305 ? 21.141 6.262 5.695 1 90.25 305 ILE B N 1
ATOM 4692 C CA . ILE B 1 305 ? 22.281 6.449 4.82 1 90.25 305 ILE B CA 1
ATOM 4693 C C . ILE B 1 305 ? 22.609 7.941 4.699 1 90.25 305 ILE B C 1
ATOM 4695 O O . ILE B 1 305 ? 21.766 8.727 4.254 1 90.25 305 ILE B O 1
ATOM 4699 N N . LYS B 1 306 ? 23.547 8.414 5.395 1 70.81 306 LYS B N 1
ATOM 4700 C CA . LYS B 1 306 ? 24.016 9.797 5.426 1 70.81 306 LYS B CA 1
ATOM 4701 C C . LYS B 1 306 ? 24.844 10.133 4.184 1 70.81 306 LYS B C 1
ATOM 4703 O O . LYS B 1 306 ? 25.766 9.406 3.832 1 70.81 306 LYS B O 1
ATOM 4708 N N . LYS B 1 307 ? 24.141 11.023 3.312 1 58.34 307 LYS B N 1
ATOM 4709 C CA . LYS B 1 307 ? 25.062 11.523 2.295 1 58.34 307 LYS B CA 1
ATOM 4710 C C . LYS B 1 307 ? 25.906 12.68 2.834 1 58.34 307 LYS B C 1
ATOM 4712 O O . LYS B 1 307 ? 25.484 13.375 3.766 1 58.34 307 LYS B O 1
#

Solvent-accessible surface area (backbone atoms only — not comparable to full-atom values): 30295 Å² total; per-residue (Å²): 125,86,77,80,70,69,30,49,32,34,30,39,19,36,18,55,17,29,29,32,20,34,34,41,23,13,57,54,70,38,52,33,38,33,28,28,71,62,76,67,16,44,72,35,55,55,32,75,61,36,64,82,49,84,48,37,65,67,40,42,15,51,60,51,15,51,32,27,51,52,34,15,41,72,54,62,24,38,81,41,84,39,43,68,57,34,38,44,72,78,49,59,64,32,33,37,37,31,29,74,88,66,52,72,48,35,13,29,25,39,37,45,20,51,19,57,39,78,45,75,70,74,83,24,41,57,41,81,78,23,59,80,28,29,34,47,83,32,53,78,78,49,40,69,79,56,39,58,39,29,30,36,32,31,31,36,37,52,67,23,38,51,49,43,44,54,44,43,78,50,21,60,28,29,38,35,33,15,64,43,89,61,70,73,33,52,64,62,47,49,53,57,32,68,68,38,86,46,50,46,78,39,52,38,16,46,69,45,35,53,41,59,89,89,41,37,46,29,34,36,28,36,45,74,88,39,79,42,81,43,75,24,41,34,37,34,60,40,72,52,67,39,52,48,48,76,32,33,63,82,46,72,51,60,42,97,80,43,28,29,61,56,53,98,58,22,36,33,92,43,66,43,36,27,45,24,31,64,24,31,70,73,88,72,82,47,70,48,43,11,28,20,36,9,43,44,34,13,54,50,44,45,70,66,54,78,128,127,84,77,81,71,68,30,51,33,34,30,40,19,36,17,56,16,30,29,31,20,34,34,40,24,13,57,54,72,38,50,31,38,33,28,28,70,63,75,66,16,44,73,34,55,55,32,77,63,37,64,84,48,84,47,36,64,66,40,43,15,49,60,51,16,49,32,27,51,51,34,16,41,72,54,60,24,39,82,42,84,38,44,72,58,35,38,44,74,78,50,59,64,34,34,38,38,32,28,73,87,64,53,72,48,35,14,30,24,37,36,44,20,49,18,56,40,78,44,73,71,74,83,24,41,58,41,80,79,24,59,81,30,29,34,46,83,33,55,77,78,49,41,69,79,55,38,58,39,28,31,34,33,32,31,37,36,52,68,24,37,51,48,43,44,55,42,44,79,49,21,60,29,28,37,36,32,16,66,44,86,62,69,73,34,53,63,63,47,49,52,55,34,68,68,40,86,46,51,46,77,40,52,38,16,46,70,45,34,53,41,57,86,87,38,38,46,30,35,37,28,35,45,75,88,38,78,42,80,42,75,24,39,34,37,34,61,40,74,51,66,38,52,49,48,75,31,33,64,82,47,71,50,60,42,97,82,42,29,28,63,55,54,97,59,22,36,33,92,43,67,44,36,28,44,24,32,64,24,31,70,74,89,74,81,46,68,48,43,12,28,21,35,10,42,43,36,12,54,51,43,45,69,67,54,76,129

Foldseek 3Di:
DPPADAWAEEEEAQALLRLLLLLLQLVLVTAYEYEDQDQHHPCLQQACWDCPDPPPNIDRSVVVRVVSNCSSPVSPYHYDHFAFQAWAPPDQQKIWTATPVGDIYMHRFYEYEHAWAADQPPQAACSVVAVVQFEDAGCVVCLQVLFQAEEEEEAQEQSSLNSQLVSLVGYVAYEYEYLAQHHPYDPVSNVSSVVRPRYHYAHNKDWHYFDDDRGTQWTWMQGPNDTDIGGGGHYHYPYDIAADDNNCVVVPAADPRGAGEDDPLQHGPRRRYGYFANSHPDDDHDSVRRSVNSNSNSVVSSVVSDD/DPPADAWAEEEEAQALLRLLLLLLQLVLVTAYEYEEQDQHHPCLQQACWDCPDPPPNIDRSVVVRVVSNCSSPVSPYHYDYFAFQAWACPDQQWIWTATPVGDIYMHRFYEYEHAWAADQPPQAACSVVAVVQFEDAGCVVCLQVLFQAEEEEEAQEQSSLRSQLVSVVGYVAYEYEYLAQHHPYDPVSNVSSVVRPRYHYQHNKDWHYFDDDRGTQWTWMQGPNDTDIGGGGHYHYPYDIAADDNNCVVVPAADPRGAGEDDPLQHGPRRRYGYFANSHPDDDHDSVRRSVNSNSNSVVSSVVSDD

Sequence (614 aa):
MSQNKIYDVAIIGAGPGALTAAIYTSRGNLDTVFIDNAAPGGKLIYASKIENWPGDTIVKGTDLAIRFFEHAQAFGAKYEYGKVVDLINIKDDLKELVLEDGKKIQAKSVIIASGMVSRKPREILNYDEFENRGVSYCVICDGPMYGHNPAIIIGGGNSAVEEGTFLSSIASKVYVIVRDSDFIAEKALVNDLKSRKNIEVLFNASVKELHGKDALEYAIVNHNGKEVKLEVASLFPYIGFLPSAEYAKNAGVLEPNGFIKTDEFMETKVPGIYAIGDIRIKDIRQILTATSDGTIAGKILTNRIKKMSQNKIYDVAIIGAGPGALTAAIYTSRGNLDTVFIDNAAPGGKLIYASKIENWPGDTIVKGTDLAIRFFEHAQAFGAKYEYGKVVDLINIKDDLKELVLEDGKKIQAKSVIIASGMVSRKPREILNYDEFENRGVSYCVICDGPMYGHNPAIIIGGGNSAVEEGTFLSSIASKVYVIVRDSDFIAEKALVNDLKSRKNIEVLFNASVKELHGKDALEYAIVNHNGKEVKLEVASLFPYIGFLPSAEYAKNAGVLEPNGFIKTDEFMETKVPGIYAIGDIRIKDIRQILTATSDGTIAGKILTNRIKK

pLDDT: mean 95.92, std 6.9, range [28.03, 98.94]

Radius of gyration: 27.13 Å; Cα contacts (8 Å, |Δi|>4): 1585; chains: 2; bounding box: 81×86×57 Å

Secondary structure (DSSP, 8-state):
-----EEEEEEE--SHHHHHHHHHHHHTT--EEEEESS-TTGGGGG-S-B--BTTBSSB-HHHHHHHHHHHHHHTTPEEEE--EEEEEEEETTEEEEEETTS-EEEEEEEEE---EEEPP-TTSBTHHHHBTTTB-S-HHHHGGGGTTS-EEEE-SSHHHHHHHHHHTTTSS-EEEE-SSSS--S-HHHHHHHHT-TTEEEESSEEEEEEE-SSS--EEEEEETTEEEEEE-SEEEE---EEE--GGGGGGT-B-TTS-B---TTSB-SSTTEEE-GGGBS-S---HHHHHHHHHHHHHHHHHHS--/-----EEEEEEE--SHHHHHHHHHHHHTT--EEEEESS-TTGGGGG-S-B--BTTBSSB-HHHHHHHHHHHHHHTTPEEEE--EEEEEEEETTEEEEEETTS-EEEEEEEEE---EEEPP-TTSBTHHHHBTTTB-S-HHHHGGGGTTS-EEEE-SSHHHHHHHHHHTTTSS-EEEE-SSSS--S-HHHHHHHHT-TTEEEESSEEEEEEE-SSS--EEEEEETTEEEEEE-SEEEE---EEE--GGGGGGT-B-TTS-B---TTSB-SSTTEEE-GGGBS-S---HHHHHHHHHHHHHHHHHHS--

Nearest PDB structures (foldseek):
  5mh4-assembly1_A  TM=9.464E-01  e=1.777E-38  Lactococcus cremoris
  7jyp-assembly1_A-2  TM=6.650E-01  e=2.973E-39  Thermosipho africanus TCF52B
  7aaw-assembly1_B  TM=6.582E-01  e=3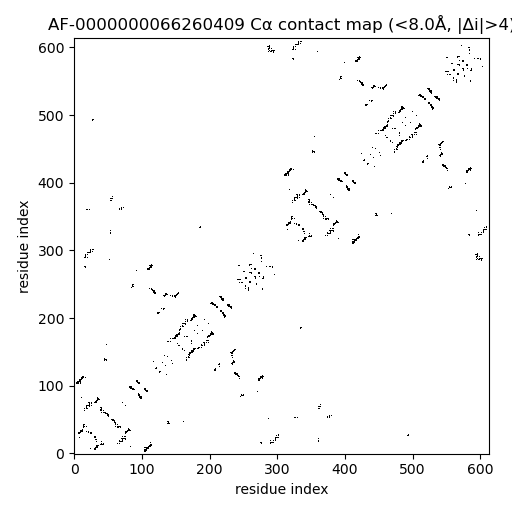.744E-39  Bacillus cereus ATCC 14579
  4gcm-assembly1_A  TM=6.629E-01  e=7.517E-38  Staphylococcus aureus subsp. aureus MW2
  5uwy-assembly1_A-2  TM=6.612E-01  e=1.073E-35  Streptococcus pyogenes